Protein AF-0000000076810661 (afdb_homodimer)

Radius of gyration: 22.23 Å; Cα contacts (8 Å, |Δi|>4): 595; chains: 2; bounding box: 55×61×50 Å

Nearest PDB structures (foldseek):
  7dqk-assembly1_A  TM=9.632E-01  e=8.074E-09  Nicotiana tabacum
  5y50-assembly1_A  TM=9.692E-01  e=5.092E-08  Arabidopsis thaliana
  5xjj-assembly1_A  TM=9.354E-01  e=2.638E-08  Camelina sativa
  7php-assembly1_A  TM=9.139E-01  e=2.466E-05  Vibrio cholerae RC385
  3vvr-assembly1_A  TM=8.013E-01  e=8.983E-04  Pyrococcus furiosus

InterPro domains:
  IPR002528 Multi antimicrobial extrusion protein [PF01554] (11-125)

Solvent-accessible surface area (backbone atoms only — not comparable to full-atom values): 20809 Å² total; per-residue (Å²): 133,69,75,61,67,73,50,34,61,57,50,8,44,52,50,24,49,31,22,54,36,1,21,27,48,32,52,64,39,36,56,53,39,34,31,48,47,50,20,48,44,51,49,39,50,53,52,40,51,55,52,42,58,53,40,71,44,35,40,66,52,33,47,72,70,67,43,56,66,68,59,25,49,53,50,28,50,29,47,50,51,26,44,69,17,49,48,22,43,44,46,31,52,49,52,49,38,60,33,39,33,67,72,46,39,65,64,48,34,52,46,38,52,55,31,44,57,50,32,55,52,35,30,46,45,30,27,68,68,71,55,46,31,50,55,16,29,24,42,21,52,18,50,27,28,39,52,28,27,51,50,49,48,48,48,55,73,68,38,73,88,30,58,64,28,45,82,69,91,58,78,67,13,64,72,43,37,58,63,44,46,64,47,12,49,42,42,21,50,30,52,44,44,56,50,47,50,55,49,52,39,46,54,54,31,50,48,35,51,48,47,50,57,53,62,74,94,134,70,74,63,67,73,50,34,60,56,48,7,44,51,50,24,49,30,22,55,35,1,22,27,49,32,52,65,39,34,56,52,38,34,31,50,49,50,21,47,44,51,49,39,50,52,51,39,51,55,50,43,58,54,40,70,46,36,40,65,53,33,47,71,68,68,42,57,67,69,59,25,49,54,50,28,50,30,47,51,50,26,43,70,19,48,48,23,43,45,48,31,53,50,52,50,40,59,33,39,33,67,70,45,41,65,64,49,35,52,46,38,52,56,30,45,56,49,32,55,52,35,29,47,43,30,27,68,68,72,55,46,30,48,55,16,29,24,42,21,51,19,50,26,29,39,51,29,26,51,51,50,48,49,48,55,73,69,38,76,90,28,58,65,30,46,82,69,91,59,76,67,13,65,73,43,37,57,63,43,47,66,47,11,48,41,42,21,49,28,52,44,45,55,50,46,49,54,50,54,39,48,52,53,31,51,48,36,50,49,48,50,55,53,64,74,96

Structure (mmCIF, N/CA/C/O backbone):
data_AF-0000000076810661-model_v1
#
loop_
_entity.id
_entity.type
_entity.pdbx_description
1 polymer 'Protein TRANSPARENT TESTA 12'
#
loop_
_atom_site.group_PDB
_atom_site.id
_atom_site.type_symbol
_atom_site.label_atom_id
_atom_site.label_alt_id
_atom_site.label_comp_id
_atom_site.label_asym_id
_atom_site.label_entity_id
_atom_site.label_seq_id
_atom_site.pdbx_PDB_ins_code
_atom_site.Cartn_x
_atom_site.Cartn_y
_atom_site.Cartn_z
_atom_site.occupancy
_atom_site.B_iso_or_equiv
_atom_site.auth_seq_id
_atom_site.auth_comp_id
_atom_site.auth_asym_id
_atom_site.auth_atom_id
_atom_site.pdbx_PDB_model_num
ATOM 1 N N . MET A 1 1 ? 0.279 19.156 2.652 1 29.28 1 MET A N 1
ATOM 2 C CA . MET A 1 1 ? 0.068 18.75 1.264 1 29.28 1 MET A CA 1
ATOM 3 C C . MET A 1 1 ? 0.573 17.328 1.021 1 29.28 1 MET A C 1
ATOM 5 O O . MET A 1 1 ? 1.732 17.031 1.304 1 29.28 1 MET A O 1
ATOM 9 N N . ASP A 1 2 ? -0.19 16.328 1.056 1 37.5 2 ASP A N 1
ATOM 10 C CA . ASP A 1 2 ? -0.036 14.883 1.257 1 37.5 2 ASP A CA 1
ATOM 11 C C . ASP A 1 2 ? 0.758 14.25 0.116 1 37.5 2 ASP A C 1
ATOM 13 O O . ASP A 1 2 ? 0.306 14.242 -1.031 1 37.5 2 ASP A O 1
ATOM 17 N N . SER A 1 3 ? 2.076 14.43 0.033 1 39.16 3 SER A N 1
ATOM 18 C CA . SER A 1 3 ? 2.996 13.555 -0.692 1 39.16 3 SER A CA 1
ATOM 19 C C . SER A 1 3 ? 2.355 12.203 -0.988 1 39.16 3 SER A C 1
ATOM 21 O O . SER A 1 3 ? 2.91 11.398 -1.743 1 39.16 3 SER A O 1
ATOM 23 N N . GLY A 1 4 ? 1.21 12.031 -0.401 1 42.91 4 GLY A N 1
ATOM 24 C CA . GLY A 1 4 ? 0.49 10.773 -0.48 1 42.91 4 GLY A CA 1
ATOM 25 C C . GLY A 1 4 ? -0.146 10.531 -1.837 1 42.91 4 GLY A C 1
ATOM 26 O O . GLY A 1 4 ? -0.405 9.391 -2.213 1 42.91 4 GLY A O 1
ATOM 27 N N . LYS A 1 5 ? -0.5 11.641 -2.586 1 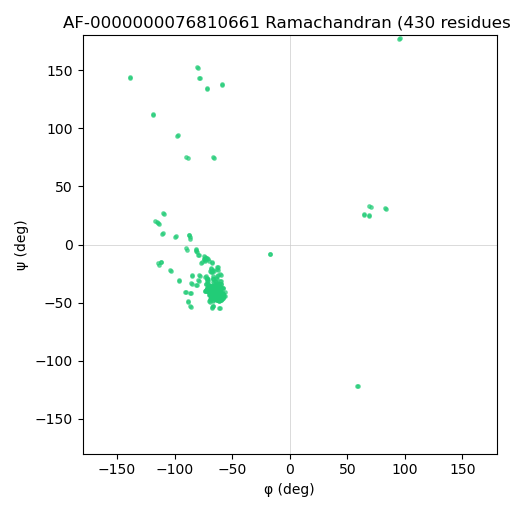47.03 5 LYS A N 1
ATOM 28 C CA . LYS A 1 5 ? -1.146 11.508 -3.889 1 47.03 5 LYS A CA 1
ATOM 29 C C . LYS A 1 5 ? -0.2 10.883 -4.91 1 47.03 5 LYS A C 1
ATOM 31 O O . LYS A 1 5 ? -0.615 10.055 -5.727 1 47.03 5 LYS A O 1
ATOM 36 N N . CYS A 1 6 ? 1.065 11.281 -4.871 1 48.66 6 CYS A N 1
ATOM 37 C CA . CYS A 1 6 ? 2.018 10.844 -5.887 1 48.66 6 CYS A CA 1
ATOM 38 C C . CYS A 1 6 ? 2.354 9.367 -5.723 1 48.66 6 CYS A C 1
ATOM 40 O O . CYS A 1 6 ? 2.711 8.695 -6.691 1 48.66 6 CYS A O 1
ATOM 42 N N . CYS A 1 7 ? 1.94 8.82 -4.555 1 54.38 7 CYS A N 1
ATOM 43 C CA . CYS A 1 7 ? 2.346 7.461 -4.207 1 54.38 7 CYS A CA 1
ATOM 44 C C . CYS A 1 7 ? 1.367 6.438 -4.773 1 54.38 7 CYS A C 1
ATOM 46 O O . CYS A 1 7 ? 1.669 5.242 -4.82 1 54.38 7 CYS A O 1
ATOM 48 N N . ASN A 1 8 ? 0.374 6.965 -5.656 1 60.06 8 ASN A N 1
ATOM 49 C CA . ASN A 1 8 ? -0.696 6.066 -6.07 1 60.06 8 ASN A CA 1
ATOM 50 C C . ASN A 1 8 ? -0.295 5.242 -7.289 1 60.06 8 ASN A C 1
ATOM 52 O O . ASN A 1 8 ? -0.566 4.039 -7.352 1 60.06 8 ASN A O 1
ATOM 56 N N . LEU A 1 9 ? 0.365 5.965 -8.219 1 65.69 9 LEU A N 1
ATOM 57 C CA . LEU A 1 9 ? 0.758 5.262 -9.43 1 65.69 9 LEU A CA 1
ATOM 58 C C . LEU A 1 9 ? 1.765 4.16 -9.125 1 65.69 9 LEU A C 1
ATOM 60 O O . LEU A 1 9 ? 1.697 3.072 -9.703 1 65.69 9 LEU A O 1
ATOM 64 N N . GLN A 1 10 ? 2.477 4.434 -8.195 1 72.5 10 GLN A N 1
ATOM 65 C CA . GLN A 1 10 ? 3.488 3.453 -7.812 1 72.5 10 GLN A CA 1
ATOM 66 C C . GLN A 1 10 ? 2.852 2.229 -7.164 1 72.5 10 GLN A C 1
ATOM 68 O O . GLN A 1 10 ? 3.283 1.098 -7.402 1 72.5 10 GLN A O 1
ATOM 73 N N . THR A 1 11 ? 1.785 2.484 -6.559 1 70.88 11 THR A N 1
ATOM 74 C CA . THR A 1 11 ? 1.112 1.391 -5.867 1 70.88 11 THR A CA 1
ATOM 75 C C . THR A 1 11 ? 0.467 0.435 -6.867 1 70.88 11 THR A C 1
ATOM 77 O O . THR A 1 11 ? 0.486 -0.782 -6.672 1 70.88 11 THR A O 1
ATOM 80 N N . GLY A 1 12 ? -0.098 1.036 -7.918 1 73.38 12 GLY A N 1
ATOM 81 C CA . GLY A 1 12 ? -0.681 0.201 -8.953 1 73.38 12 GLY A CA 1
ATOM 82 C C . GLY A 1 12 ? 0.332 -0.702 -9.633 1 73.38 12 GLY A C 1
ATOM 83 O O . GLY A 1 12 ? 0.045 -1.869 -9.906 1 73.38 12 GLY A O 1
ATOM 84 N N . MET A 1 13 ? 1.447 -0.172 -9.852 1 78.56 13 MET A N 1
ATOM 85 C CA . MET A 1 13 ? 2.512 -0.948 -10.484 1 78.56 13 MET A CA 1
ATOM 86 C C . MET A 1 13 ? 2.965 -2.086 -9.57 1 78.56 13 MET A C 1
ATOM 88 O O . MET A 1 13 ? 3.232 -3.193 -10.047 1 78.56 13 MET A O 1
ATOM 92 N N . ASN A 1 14 ? 3.02 -1.811 -8.352 1 78.88 14 ASN A N 1
ATOM 93 C CA . ASN A 1 14 ? 3.42 -2.82 -7.379 1 78.88 14 ASN A CA 1
ATOM 94 C C . ASN A 1 14 ? 2.461 -4.008 -7.375 1 78.88 14 ASN A C 1
ATOM 96 O O . ASN A 1 14 ? 2.893 -5.16 -7.312 1 78.88 14 ASN A O 1
ATOM 100 N N . GLY A 1 15 ? 1.292 -3.643 -7.582 1 82.44 15 GLY A N 1
ATOM 101 C CA . GLY A 1 15 ? 0.296 -4.703 -7.621 1 82.44 15 GLY A CA 1
ATOM 102 C C . GLY A 1 15 ? 0.435 -5.605 -8.828 1 82.44 15 GLY A C 1
ATOM 103 O O . GLY A 1 15 ? 0.31 -6.828 -8.719 1 82.44 15 GLY A O 1
ATOM 104 N N . ALA A 1 16 ? 0.661 -5.012 -9.977 1 87.81 16 ALA A N 1
ATOM 105 C CA . ALA A 1 16 ? 0.828 -5.781 -11.203 1 87.81 16 ALA A CA 1
ATOM 106 C C . ALA A 1 16 ? 2.047 -6.695 -11.117 1 87.81 16 ALA A C 1
ATOM 108 O O . ALA A 1 16 ? 1.987 -7.863 -11.508 1 87.81 16 ALA A O 1
ATOM 109 N N . MET A 1 17 ? 3.062 -6.164 -10.617 1 89.62 17 MET A N 1
ATOM 110 C CA . MET A 1 17 ? 4.285 -6.949 -10.477 1 89.62 17 MET A CA 1
ATOM 111 C C . MET A 1 17 ? 4.074 -8.117 -9.523 1 89.62 17 MET A C 1
ATOM 113 O O . MET A 1 17 ? 4.488 -9.242 -9.812 1 89.62 17 MET A O 1
ATOM 117 N N . GLU A 1 18 ? 3.469 -7.836 -8.469 1 89.69 18 GLU A N 1
ATOM 118 C CA . GLU A 1 18 ? 3.219 -8.891 -7.484 1 89.69 18 GLU A CA 1
ATOM 119 C C . GLU A 1 18 ? 2.348 -9.992 -8.078 1 89.69 18 GLU A C 1
ATOM 121 O O . GLU A 1 18 ? 2.59 -11.18 -7.832 1 89.69 18 GLU A O 1
ATOM 126 N N . THR A 1 19 ? 1.39 -9.57 -8.828 1 91.06 19 THR A N 1
ATOM 127 C CA . THR A 1 19 ? 0.479 -10.523 -9.445 1 91.06 19 THR A CA 1
ATOM 128 C C . THR A 1 19 ? 1.211 -11.383 -10.477 1 91.06 19 THR A C 1
ATOM 130 O O . THR A 1 19 ? 1.19 -12.609 -10.398 1 91.06 19 THR A O 1
ATOM 133 N N . LEU A 1 20 ? 1.882 -10.758 -11.383 1 93.75 20 LEU A N 1
ATOM 134 C CA . LEU A 1 20 ? 2.527 -11.469 -12.477 1 93.75 20 LEU A CA 1
ATOM 135 C C . LEU A 1 20 ? 3.664 -12.344 -11.969 1 93.75 20 LEU A C 1
ATOM 137 O O . LEU A 1 20 ? 3.797 -13.5 -12.375 1 93.75 20 LEU A O 1
ATOM 141 N N . CYS A 1 21 ? 4.438 -11.805 -11.047 1 95.19 21 CYS A N 1
ATOM 142 C CA . CYS A 1 21 ? 5.535 -12.578 -10.484 1 95.19 21 CYS A CA 1
ATOM 143 C C . CYS A 1 21 ? 5.008 -13.742 -9.641 1 95.19 21 CYS A C 1
ATOM 145 O O . CYS A 1 21 ? 5.566 -14.836 -9.672 1 95.19 21 CYS A O 1
ATOM 147 N N . GLY A 1 22 ? 3.959 -13.5 -8.906 1 94.75 22 GLY A N 1
ATOM 148 C CA . GLY A 1 22 ? 3.357 -14.57 -8.125 1 94.75 22 GLY A CA 1
ATOM 149 C C . GLY A 1 22 ? 2.859 -15.727 -8.977 1 94.75 22 GLY A C 1
ATOM 150 O O . GLY A 1 22 ? 3.107 -16.891 -8.664 1 94.75 22 GLY A O 1
ATOM 151 N N . GLN A 1 23 ? 2.197 -15.367 -9.977 1 94.81 23 GLN A N 1
ATOM 152 C CA . GLN A 1 23 ? 1.687 -16.391 -10.898 1 94.81 23 GLN A CA 1
ATOM 153 C C . GLN A 1 23 ? 2.826 -17.172 -11.539 1 94.81 23 GLN A C 1
ATOM 155 O O . GLN A 1 23 ? 2.771 -18.406 -11.617 1 94.81 23 GLN A O 1
ATOM 160 N N . ALA A 1 24 ? 3.805 -16.422 -12 1 96.31 24 ALA A N 1
ATOM 161 C CA . ALA A 1 24 ? 4.941 -17.062 -12.648 1 96.31 24 ALA A CA 1
ATOM 162 C C . ALA A 1 24 ? 5.672 -18 -11.688 1 96.31 24 ALA A C 1
ATOM 164 O O . ALA A 1 24 ? 6.051 -19.109 -12.062 1 96.31 24 ALA A O 1
ATOM 165 N N . TYR A 1 25 ? 5.895 -17.578 -10.516 1 96.56 25 TYR A N 1
ATOM 166 C CA . TYR A 1 25 ? 6.566 -18.391 -9.508 1 96.56 25 TYR A CA 1
ATOM 167 C C . TYR A 1 25 ? 5.773 -19.656 -9.211 1 96.56 25 TYR A C 1
ATOM 169 O O . TYR A 1 25 ? 6.336 -20.75 -9.141 1 96.56 25 TYR A O 1
ATOM 177 N N . GLY A 1 26 ? 4.484 -19.484 -9.047 1 94.94 26 GLY A N 1
ATOM 178 C CA . GLY A 1 26 ? 3.629 -20.625 -8.82 1 94.94 26 GLY A CA 1
ATOM 179 C C . GLY A 1 26 ? 3.648 -21.625 -9.969 1 94.94 26 GLY A C 1
ATOM 180 O O . GLY A 1 26 ? 3.613 -22.828 -9.75 1 94.94 26 GLY A O 1
ATOM 181 N N . ALA A 1 27 ? 3.734 -21.109 -11.141 1 96.25 27 ALA A N 1
ATOM 182 C CA . ALA A 1 27 ? 3.746 -21.938 -12.336 1 96.25 27 ALA A CA 1
ATOM 183 C C . ALA A 1 27 ? 5.137 -22.516 -12.594 1 96.25 27 ALA A C 1
ATOM 185 O O . ALA A 1 27 ? 5.344 -23.234 -13.57 1 96.25 27 ALA A O 1
ATOM 186 N N . ARG A 1 28 ? 6.074 -22.094 -11.82 1 96.5 28 ARG A N 1
ATOM 187 C CA . ARG A 1 28 ? 7.465 -22.516 -11.906 1 96.5 28 ARG A CA 1
ATOM 188 C C . ARG A 1 28 ? 8.125 -22 -13.18 1 96.5 28 ARG A C 1
ATOM 190 O O . ARG A 1 28 ? 8.969 -22.672 -13.773 1 96.5 28 ARG A O 1
ATOM 197 N N . MET A 1 29 ? 7.57 -20.906 -13.656 1 96.25 29 MET A N 1
ATOM 198 C CA . MET A 1 29 ? 8.227 -20.188 -14.734 1 96.25 29 MET A CA 1
ATOM 199 C C . MET A 1 29 ? 9.195 -19.141 -14.172 1 96.25 29 MET A C 1
ATOM 201 O O . MET A 1 29 ? 9 -17.938 -14.359 1 96.25 29 MET A O 1
ATOM 205 N N . TYR A 1 30 ? 10.289 -19.641 -13.711 1 96.12 30 TYR A N 1
ATOM 206 C CA . TYR A 1 30 ? 11.172 -18.844 -12.867 1 96.12 30 TYR A CA 1
ATOM 207 C C . TYR A 1 30 ? 11.875 -17.766 -13.688 1 96.12 30 TYR A C 1
ATOM 209 O O . TYR A 1 30 ? 12.102 -16.656 -13.195 1 96.12 30 TYR A O 1
ATOM 217 N N . ARG A 1 31 ? 12.117 -17.984 -14.898 1 94.56 31 ARG A N 1
ATOM 218 C CA . ARG A 1 31 ? 12.805 -17.016 -15.75 1 94.56 31 ARG A CA 1
ATOM 219 C C . ARG A 1 31 ? 11.953 -15.773 -15.961 1 94.56 31 ARG A C 1
ATOM 221 O O . ARG A 1 31 ? 12.484 -14.672 -16.094 1 94.56 31 ARG A O 1
ATOM 228 N N . LEU A 1 32 ? 10.68 -15.969 -15.922 1 95.56 32 LEU A N 1
ATOM 229 C CA . LEU A 1 32 ? 9.75 -14.867 -16.141 1 95.56 32 LEU A CA 1
ATOM 230 C C . LEU A 1 32 ? 9.812 -13.852 -15.008 1 95.56 32 LEU A C 1
ATOM 232 O O . LEU A 1 32 ? 9.492 -12.68 -15.195 1 95.56 32 LEU A O 1
ATOM 236 N N . LEU A 1 33 ? 10.266 -14.297 -13.859 1 96 33 LEU A N 1
ATOM 237 C CA . LEU A 1 33 ? 10.367 -13.398 -12.719 1 96 33 LEU A CA 1
ATOM 238 C C . LEU A 1 33 ? 11.391 -12.297 -12.977 1 96 33 LEU A C 1
ATOM 240 O O . LEU A 1 33 ? 11.125 -11.125 -12.711 1 96 33 LEU A O 1
ATOM 244 N N . GLY A 1 34 ? 12.477 -12.727 -13.516 1 95.38 34 GLY A N 1
ATOM 245 C CA . GLY A 1 34 ? 13.492 -11.742 -13.852 1 95.38 34 GLY A CA 1
ATOM 246 C C . GLY A 1 34 ? 13.055 -10.766 -14.93 1 95.38 34 GLY A C 1
ATOM 247 O O . GLY A 1 34 ? 13.391 -9.586 -14.883 1 95.38 34 GLY A O 1
ATOM 248 N N . LEU A 1 35 ? 12.305 -11.266 -15.852 1 96.12 35 LEU A N 1
ATOM 249 C CA . LEU A 1 35 ? 11.82 -10.422 -16.938 1 96.12 35 LEU A CA 1
ATOM 250 C C . LEU A 1 35 ? 10.781 -9.43 -16.438 1 96.12 35 LEU A C 1
ATOM 252 O O . LEU A 1 35 ? 10.805 -8.258 -16.812 1 96.12 35 LEU A O 1
ATOM 256 N N . TYR A 1 36 ? 9.922 -9.914 -15.562 1 95.38 36 TYR A N 1
ATOM 257 C CA . TYR A 1 36 ? 8.938 -9.023 -14.961 1 95.38 36 TYR A CA 1
ATOM 258 C C . TYR A 1 36 ? 9.609 -7.969 -14.094 1 95.38 36 TYR A C 1
ATOM 260 O O . TYR A 1 36 ? 9.172 -6.816 -14.055 1 95.38 36 TYR A O 1
ATOM 268 N N . LEU A 1 37 ? 10.648 -8.406 -13.391 1 95 37 LEU A N 1
ATOM 269 C CA . LEU A 1 37 ? 11.391 -7.441 -12.586 1 95 37 LEU A CA 1
ATOM 270 C C . LEU A 1 37 ? 11.969 -6.332 -13.461 1 95 37 LEU A C 1
ATOM 272 O O . LEU A 1 37 ? 11.797 -5.148 -13.156 1 95 37 LEU A O 1
ATOM 276 N N . GLN A 1 38 ? 12.586 -6.688 -14.523 1 95.31 38 GLN A N 1
ATOM 277 C CA . GLN A 1 38 ? 13.195 -5.715 -15.422 1 95.31 38 GLN A CA 1
ATOM 278 C C . GLN A 1 38 ? 12.148 -4.809 -16.062 1 95.31 38 GLN A C 1
ATOM 280 O O . GLN A 1 38 ? 12.328 -3.594 -16.125 1 95.31 38 GLN A O 1
ATOM 285 N N . SER A 1 39 ? 11.07 -5.398 -16.484 1 95.31 39 SER A N 1
ATOM 286 C CA . SER A 1 39 ? 9.984 -4.613 -17.062 1 95.31 39 SER A CA 1
ATOM 287 C C . SER A 1 39 ? 9.398 -3.643 -16.047 1 95.31 39 SER A C 1
ATOM 289 O O . SER A 1 39 ? 9.078 -2.502 -16.391 1 95.31 39 SER A O 1
ATOM 291 N N . SER A 1 40 ? 9.273 -4.117 -14.859 1 94.44 40 SER A N 1
ATOM 292 C CA . SER A 1 40 ? 8.727 -3.277 -13.797 1 94.44 40 SER A CA 1
ATOM 293 C C . SER A 1 40 ? 9.688 -2.143 -13.445 1 94.44 40 SER A C 1
ATOM 295 O O . SER A 1 40 ? 9.25 -1.038 -13.117 1 94.44 40 SER A O 1
ATOM 297 N N . LEU A 1 41 ? 10.961 -2.453 -13.484 1 94.31 41 LEU A N 1
ATOM 298 C CA . LEU A 1 41 ? 11.953 -1.411 -13.242 1 94.31 41 LEU A CA 1
ATOM 299 C C . LEU A 1 41 ? 11.867 -0.319 -14.305 1 94.31 41 LEU A C 1
ATOM 301 O O . LEU A 1 41 ? 11.945 0.87 -13.984 1 94.31 41 LEU A O 1
ATOM 305 N N . ILE A 1 42 ? 11.68 -0.718 -15.5 1 95.31 42 ILE A N 1
ATOM 306 C CA . ILE A 1 42 ? 11.547 0.23 -16.594 1 95.31 42 ILE A CA 1
ATOM 307 C C . ILE A 1 42 ? 10.273 1.058 -16.406 1 95.31 42 ILE A C 1
ATOM 309 O O . ILE A 1 42 ? 10.305 2.285 -16.516 1 95.31 42 ILE A O 1
ATOM 313 N N . MET A 1 43 ? 9.258 0.408 -16.125 1 93.19 43 MET A N 1
ATOM 314 C CA . MET A 1 43 ? 7.98 1.087 -15.906 1 93.19 43 MET A CA 1
ATOM 315 C C . MET A 1 43 ? 8.062 2.041 -14.719 1 93.19 43 MET A C 1
ATOM 317 O O . MET A 1 43 ? 7.551 3.158 -14.773 1 93.19 43 MET A O 1
ATOM 321 N N . SER A 1 44 ? 8.68 1.521 -13.703 1 92.88 44 SER A N 1
ATOM 322 C CA . SER A 1 44 ? 8.836 2.348 -12.508 1 92.88 44 SER A CA 1
ATOM 323 C C . SER A 1 44 ? 9.664 3.594 -12.805 1 92.88 44 SER A C 1
ATOM 325 O O . SER A 1 44 ? 9.383 4.672 -12.273 1 92.88 44 SER A O 1
ATOM 327 N N . ALA A 1 45 ? 10.672 3.441 -13.586 1 94.44 45 ALA A N 1
ATOM 328 C CA . ALA A 1 45 ? 11.484 4.586 -13.992 1 94.44 45 ALA A CA 1
ATOM 329 C C . ALA A 1 45 ? 10.648 5.594 -14.781 1 94.44 45 ALA A C 1
ATOM 331 O O . ALA A 1 45 ? 10.758 6.801 -14.562 1 94.44 45 ALA A O 1
ATOM 332 N N . MET A 1 46 ? 9.867 5.109 -15.633 1 93.19 46 MET A N 1
ATOM 333 C CA . MET A 1 46 ? 9.016 5.969 -16.453 1 93.19 46 MET A CA 1
ATOM 334 C C . MET A 1 46 ? 8.023 6.738 -15.586 1 93.19 46 MET A C 1
ATOM 336 O O . MET A 1 46 ? 7.848 7.945 -15.766 1 93.19 46 MET A O 1
ATOM 340 N N . VAL A 1 47 ? 7.41 6.035 -14.734 1 90.62 47 VAL A N 1
ATOM 341 C CA . VAL A 1 47 ? 6.434 6.66 -13.844 1 90.62 47 VAL A CA 1
ATOM 342 C C . VAL A 1 47 ? 7.133 7.676 -12.945 1 90.62 47 VAL A C 1
ATOM 344 O O . VAL A 1 47 ? 6.59 8.758 -12.68 1 90.62 47 VAL A O 1
ATOM 347 N N . SER A 1 48 ? 8.312 7.316 -12.438 1 92.31 48 SER A N 1
ATOM 348 C CA . SER A 1 48 ? 9.078 8.234 -11.594 1 92.31 48 SER A CA 1
ATOM 349 C C . SER A 1 48 ? 9.445 9.5 -12.352 1 92.31 48 SER A C 1
ATOM 351 O O . SER A 1 48 ? 9.453 10.594 -11.781 1 92.31 48 SER A O 1
ATOM 353 N N . VAL A 1 49 ? 9.758 9.367 -13.617 1 94.81 49 VAL A N 1
ATOM 354 C CA . VAL A 1 49 ? 10.047 10.539 -14.438 1 94.81 49 VAL A CA 1
ATOM 355 C C . VAL A 1 49 ? 8.812 11.43 -14.523 1 94.81 49 VAL A C 1
ATOM 357 O O . VAL A 1 49 ? 8.914 12.648 -14.375 1 94.81 49 VAL A O 1
ATOM 360 N N . LEU A 1 50 ? 7.703 10.859 -14.742 1 91.62 50 LEU A N 1
ATOM 361 C CA . LEU A 1 50 ? 6.461 11.617 -14.836 1 91.62 50 LEU A CA 1
ATOM 362 C C . LEU A 1 50 ? 6.176 12.352 -13.531 1 91.62 50 LEU A C 1
ATOM 364 O O . LEU A 1 50 ? 5.832 13.531 -13.539 1 91.62 50 LEU A O 1
ATOM 368 N N . ILE A 1 51 ? 6.328 11.648 -12.445 1 89.19 51 ILE A N 1
ATOM 369 C CA . ILE A 1 51 ? 6.074 12.234 -11.141 1 89.19 51 ILE A CA 1
ATOM 370 C C . ILE A 1 51 ? 7.09 13.344 -10.867 1 89.19 51 ILE A C 1
ATOM 372 O O . ILE A 1 51 ? 6.746 14.383 -10.297 1 89.19 51 ILE A O 1
ATOM 376 N N . SER A 1 52 ? 8.328 13.102 -11.281 1 92.75 52 SER A N 1
ATOM 377 C CA . SER A 1 52 ? 9.375 14.102 -11.086 1 92.75 52 SER A CA 1
ATOM 378 C C . SER A 1 52 ? 9.047 15.398 -11.82 1 92.75 52 SER A C 1
ATOM 380 O O . SER A 1 52 ? 9.344 16.484 -11.32 1 92.75 52 SER A O 1
ATOM 382 N N . ILE A 1 53 ? 8.477 15.305 -12.984 1 92.94 53 ILE A N 1
ATOM 383 C CA . ILE A 1 53 ? 8.086 16.484 -13.742 1 92.94 53 ILE A CA 1
ATOM 384 C C . ILE A 1 53 ? 7.047 17.281 -12.961 1 92.94 53 ILE A C 1
ATOM 386 O O . ILE A 1 53 ? 7.125 18.516 -12.891 1 92.94 53 ILE A O 1
ATOM 390 N N . VAL A 1 54 ? 6.137 16.625 -12.359 1 88.19 54 VAL A N 1
ATOM 391 C CA . VAL A 1 54 ? 5.117 17.281 -11.547 1 88.19 54 VAL A CA 1
ATOM 392 C C . VAL A 1 54 ? 5.766 17.938 -10.328 1 88.19 54 VAL A C 1
ATOM 394 O O . VAL A 1 54 ? 5.395 19.047 -9.938 1 88.19 54 VAL A O 1
ATOM 397 N N . TRP A 1 55 ? 6.727 17.25 -9.734 1 87.94 55 TRP A N 1
ATOM 398 C CA . TRP A 1 55 ? 7.398 17.719 -8.531 1 87.94 55 TRP A CA 1
ATOM 399 C C . TRP A 1 55 ? 8.219 18.984 -8.82 1 87.94 55 TRP A C 1
ATOM 401 O O . TRP A 1 55 ? 8.422 19.812 -7.934 1 87.94 55 TRP A O 1
ATOM 411 N N . LEU A 1 56 ? 8.672 19.109 -10.047 1 90.69 56 LEU A N 1
ATOM 412 C CA . LEU A 1 56 ? 9.445 20.281 -10.422 1 90.69 56 LEU A CA 1
ATOM 413 C C . LEU A 1 56 ? 8.578 21.531 -10.422 1 90.69 56 LEU A C 1
ATOM 415 O O . LEU A 1 56 ? 9.078 22.656 -10.266 1 90.69 56 LEU A O 1
ATOM 419 N N . PHE A 1 57 ? 7.254 21.359 -10.523 1 89.94 57 PHE A N 1
ATOM 420 C CA . PHE A 1 57 ? 6.332 22.484 -10.57 1 89.94 57 PHE A CA 1
ATOM 421 C C . PHE A 1 57 ? 5.531 22.594 -9.281 1 89.94 57 PHE A C 1
ATOM 423 O O . PHE A 1 57 ? 4.387 23.047 -9.289 1 89.94 57 PHE A O 1
ATOM 430 N N . THR A 1 58 ? 6.066 22.125 -8.289 1 85.38 58 THR A N 1
ATOM 431 C CA . THR A 1 58 ? 5.375 22.094 -7 1 85.38 58 THR A CA 1
ATOM 432 C C . THR A 1 58 ? 5.059 23.516 -6.535 1 85.38 58 THR A C 1
ATOM 434 O O . THR A 1 58 ? 3.951 23.781 -6.062 1 85.38 58 THR A O 1
ATOM 437 N N . GLU A 1 59 ? 6.047 24.406 -6.672 1 86.94 59 GLU A N 1
ATOM 438 C CA . GLU A 1 59 ? 5.871 25.766 -6.152 1 86.94 59 GLU A CA 1
ATOM 439 C C . GLU A 1 59 ? 4.703 26.469 -6.832 1 86.94 59 GLU A C 1
ATOM 441 O O . GLU A 1 59 ? 3.791 26.953 -6.164 1 86.94 59 GLU A O 1
ATOM 446 N N . PRO A 1 60 ? 4.672 26.547 -8.148 1 89.12 60 PRO A N 1
ATOM 447 C CA . PRO A 1 60 ? 3.518 27.188 -8.797 1 89.12 60 PRO A CA 1
ATOM 448 C C . PRO A 1 60 ? 2.201 26.484 -8.461 1 89.12 60 PRO A C 1
ATOM 450 O O . PRO A 1 60 ? 1.159 27.141 -8.367 1 89.12 60 PRO A O 1
ATOM 453 N N . ILE A 1 61 ? 2.184 25.25 -8.297 1 85 61 ILE A N 1
ATOM 454 C CA . ILE A 1 61 ? 0.981 24.5 -7.977 1 85 61 ILE A CA 1
ATOM 455 C C . ILE A 1 61 ? 0.479 24.891 -6.586 1 85 61 ILE A C 1
ATOM 457 O O . ILE A 1 61 ? -0.712 25.141 -6.402 1 85 61 ILE A O 1
ATOM 461 N N . LEU A 1 62 ? 1.438 24.969 -5.656 1 81.81 62 LEU A N 1
ATOM 462 C CA . LEU A 1 62 ? 1.054 25.297 -4.285 1 81.81 62 LEU A CA 1
ATOM 463 C C . LEU A 1 62 ? 0.614 26.75 -4.176 1 81.81 62 LEU A C 1
ATOM 465 O O . LEU A 1 62 ? -0.308 27.062 -3.42 1 81.81 62 LEU A O 1
ATOM 469 N N . LEU A 1 63 ? 1.276 27.609 -4.91 1 85.62 63 LEU A N 1
ATOM 470 C CA . LEU A 1 63 ? 0.877 29 -4.934 1 85.62 63 LEU A CA 1
ATOM 471 C C . LEU A 1 63 ? -0.512 29.172 -5.539 1 85.62 63 LEU A C 1
ATOM 473 O O . LEU A 1 63 ? -1.307 29.984 -5.074 1 85.62 63 LEU A O 1
ATOM 477 N N . CYS A 1 64 ? -0.797 28.438 -6.531 1 85.94 64 CYS A N 1
ATOM 478 C CA . CYS A 1 64 ? -2.113 28.438 -7.16 1 85.94 64 CYS A CA 1
ATOM 479 C C . CYS A 1 64 ? -3.184 27.953 -6.188 1 85.94 64 CYS A C 1
ATOM 481 O O . CYS A 1 64 ? -4.332 28.391 -6.25 1 85.94 64 CYS A O 1
ATOM 483 N N . LEU A 1 65 ? -2.818 27.109 -5.277 1 79.25 65 LEU A N 1
ATOM 484 C CA . LEU A 1 65 ? -3.74 26.578 -4.273 1 79.25 65 LEU A CA 1
ATOM 485 C C . LEU A 1 65 ? -3.82 27.516 -3.07 1 79.25 65 LEU A C 1
ATOM 487 O O . LEU A 1 65 ? -4.391 27.156 -2.037 1 79.25 65 LEU A O 1
ATOM 491 N N . HIS A 1 66 ? -3.162 28.641 -3.18 1 83.19 66 HIS A N 1
ATOM 492 C CA . HIS A 1 66 ? -3.23 29.734 -2.215 1 83.19 66 HIS A CA 1
ATOM 493 C C . HIS A 1 66 ? -2.533 29.359 -0.91 1 83.19 66 HIS A C 1
ATOM 495 O O . HIS A 1 66 ? -2.998 29.719 0.172 1 83.19 66 HIS A O 1
ATOM 501 N N . GLN A 1 67 ? -1.54 28.578 -1.133 1 75.19 67 GLN A N 1
ATOM 502 C CA . GLN A 1 67 ? -0.707 28.312 0.033 1 75.19 67 GLN A CA 1
ATOM 503 C C . GLN A 1 67 ? 0.261 29.453 0.301 1 75.19 67 GLN A C 1
ATOM 505 O O . GLN A 1 67 ? 0.587 30.234 -0.606 1 75.19 67 GLN A O 1
ATOM 510 N N . GLU A 1 68 ? 0.621 29.594 1.568 1 82.88 68 GLU A N 1
ATOM 511 C CA . GLU A 1 68 ? 1.572 30.656 1.921 1 82.88 68 GLU A CA 1
ATOM 512 C C . GLU A 1 68 ? 2.883 30.484 1.157 1 82.88 68 GLU A C 1
ATOM 514 O O . GLU A 1 68 ? 3.398 29.375 1.028 1 82.88 68 GLU A O 1
ATOM 519 N N . PRO A 1 69 ? 3.398 31.578 0.697 1 85.06 69 PRO A N 1
ATOM 520 C CA . PRO A 1 69 ? 4.613 31.516 -0.117 1 85.06 69 PRO A CA 1
ATOM 521 C C . PRO A 1 69 ? 5.777 30.844 0.607 1 85.06 69 PRO A C 1
ATOM 523 O O . PRO A 1 69 ? 6.535 30.094 -0.005 1 85.06 69 PRO A O 1
ATOM 526 N N . GLU A 1 70 ? 5.957 31.125 1.841 1 82 70 GLU A N 1
ATOM 527 C CA . GLU A 1 70 ? 7.062 30.531 2.592 1 82 70 GLU A CA 1
ATOM 528 C C . GLU A 1 70 ? 6.91 29.016 2.693 1 82 70 GLU A C 1
ATOM 530 O O . GLU A 1 70 ? 7.891 28.281 2.564 1 82 70 GLU A O 1
ATOM 535 N N . VAL A 1 71 ? 5.762 28.578 2.963 1 76.31 71 VAL A N 1
ATOM 536 C CA . VAL A 1 71 ? 5.461 27.156 3.051 1 76.31 71 VAL A CA 1
ATOM 537 C C . VAL A 1 71 ? 5.617 26.516 1.675 1 76.31 71 VAL A C 1
ATOM 539 O O . VAL A 1 71 ? 6.152 25.406 1.559 1 76.31 71 VAL A O 1
ATOM 542 N N . SER A 1 72 ? 5.148 27.188 0.71 1 81.06 72 SER A N 1
ATOM 543 C CA . SER A 1 72 ? 5.254 26.703 -0.659 1 81.06 72 SER A CA 1
ATOM 544 C C . SER A 1 72 ? 6.711 26.531 -1.076 1 81.06 72 SER A C 1
ATOM 546 O O . SER A 1 72 ? 7.074 25.547 -1.704 1 81.06 72 SER A O 1
ATOM 548 N N . HIS A 1 73 ? 7.484 27.469 -0.705 1 84.56 73 HIS A N 1
ATOM 549 C CA . HIS A 1 73 ? 8.898 27.422 -1.057 1 84.56 73 HIS A CA 1
ATOM 550 C C . HIS A 1 73 ? 9.609 26.297 -0.316 1 84.56 73 HIS A C 1
ATOM 552 O O . HIS A 1 73 ? 10.406 25.562 -0.907 1 84.56 73 HIS A O 1
ATOM 558 N N . ALA A 1 74 ? 9.352 26.172 0.934 1 80.25 74 ALA A N 1
ATOM 559 C CA . ALA A 1 74 ? 9.953 25.109 1.737 1 80.25 74 ALA A CA 1
ATOM 560 C C . ALA A 1 74 ? 9.57 23.734 1.2 1 80.25 74 ALA A C 1
ATOM 562 O O . ALA A 1 74 ? 10.422 22.844 1.093 1 80.25 74 ALA A O 1
ATOM 563 N N . ALA A 1 75 ? 8.32 23.594 0.874 1 79.94 75 ALA A N 1
ATOM 564 C CA . ALA A 1 75 ? 7.84 22.328 0.32 1 79.94 75 ALA A CA 1
ATOM 565 C C . ALA A 1 75 ? 8.516 22.016 -1.014 1 79.94 75 ALA A C 1
ATOM 567 O O . ALA A 1 75 ? 8.852 20.859 -1.292 1 79.94 75 ALA A O 1
ATOM 568 N N . THR A 1 76 ? 8.648 23 -1.745 1 85.5 76 THR A N 1
ATOM 569 C CA . THR A 1 76 ? 9.25 22.844 -3.066 1 85.5 76 THR A CA 1
ATOM 570 C C . THR A 1 76 ? 10.703 22.391 -2.951 1 85.5 76 THR A C 1
ATOM 572 O O . THR A 1 76 ? 11.141 21.484 -3.676 1 85.5 76 THR A O 1
ATOM 575 N N . VAL A 1 77 ? 11.414 23 -2.041 1 84.94 77 VAL A N 1
ATOM 576 C CA . VAL A 1 77 ? 12.812 22.641 -1.848 1 84.94 77 VAL A CA 1
ATOM 577 C C . VAL A 1 77 ? 12.914 21.188 -1.387 1 84.94 77 VAL A C 1
ATOM 579 O O . VAL A 1 77 ? 13.734 20.422 -1.898 1 84.94 77 VAL A O 1
ATOM 582 N N . PHE A 1 78 ? 12.102 20.844 -0.474 1 85.19 78 PHE A N 1
ATOM 583 C CA . PHE A 1 78 ? 12.102 19.484 0.042 1 85.19 78 PHE A CA 1
ATOM 584 C C . PHE A 1 78 ? 11.781 18.484 -1.062 1 85.19 78 PHE A C 1
ATOM 586 O O . PHE A 1 78 ? 12.461 17.469 -1.212 1 85.19 78 PHE A O 1
ATOM 593 N N . ILE A 1 79 ? 10.789 18.781 -1.829 1 85.19 79 ILE A N 1
ATOM 594 C CA . ILE A 1 79 ? 10.273 17.859 -2.83 1 85.19 79 ILE A CA 1
ATOM 595 C C . ILE A 1 79 ? 11.273 17.734 -3.977 1 85.19 79 ILE A C 1
ATOM 597 O O . ILE A 1 79 ? 11.492 16.625 -4.488 1 85.19 79 ILE A O 1
ATOM 601 N N . ARG A 1 80 ? 11.852 18.812 -4.348 1 88.19 80 ARG A N 1
ATOM 602 C CA . ARG A 1 80 ? 12.789 18.781 -5.465 1 88.19 80 ARG A CA 1
ATOM 603 C C . ARG A 1 80 ? 14.031 17.953 -5.113 1 88.19 80 ARG A C 1
ATOM 605 O O . ARG A 1 80 ? 14.531 17.203 -5.945 1 88.19 80 ARG A O 1
ATOM 612 N N . TYR A 1 81 ? 14.453 18.062 -3.867 1 89.56 81 TYR A N 1
ATOM 613 C CA . TYR A 1 81 ? 15.633 17.312 -3.447 1 89.56 81 TYR A CA 1
ATOM 614 C C . TYR A 1 81 ? 15.281 15.852 -3.166 1 89.56 81 TYR A C 1
ATOM 616 O O . TYR A 1 81 ? 16.172 15.016 -3.002 1 89.56 81 TYR A O 1
ATOM 624 N N . GLN A 1 82 ? 14.016 15.555 -3.156 1 90.31 82 GLN A N 1
ATOM 625 C CA . GLN A 1 82 ? 13.57 14.188 -2.932 1 90.31 82 GLN A CA 1
ATOM 626 C C . GLN A 1 82 ? 13.469 13.422 -4.246 1 90.31 82 GLN A C 1
ATOM 628 O O . GLN A 1 82 ? 13.242 12.203 -4.25 1 90.31 82 GLN A O 1
ATOM 633 N N . ILE A 1 83 ? 13.688 14.047 -5.371 1 92.31 83 ILE A N 1
ATOM 634 C CA . ILE A 1 83 ? 13.492 13.445 -6.688 1 92.31 83 ILE A CA 1
ATOM 635 C C . ILE A 1 83 ? 14.406 12.234 -6.844 1 92.31 83 ILE A C 1
ATOM 637 O O . ILE A 1 83 ? 13.953 11.156 -7.238 1 92.31 83 ILE A O 1
ATOM 641 N N . PRO A 1 84 ? 15.688 12.336 -6.445 1 94.44 84 PRO A N 1
ATOM 642 C CA . PRO A 1 84 ? 16.5 11.125 -6.531 1 94.44 84 PRO A CA 1
ATOM 643 C C . PRO A 1 84 ? 15.961 9.992 -5.66 1 94.44 84 PRO A C 1
ATOM 645 O O . PRO A 1 84 ? 16.062 8.82 -6.035 1 94.44 84 PRO A O 1
ATOM 648 N N . GLY A 1 85 ? 15.414 10.297 -4.551 1 92.94 85 GLY A N 1
ATOM 649 C CA . GLY A 1 85 ? 14.828 9.312 -3.658 1 92.94 85 GLY A CA 1
ATOM 650 C C . GLY A 1 85 ? 13.609 8.625 -4.242 1 92.94 85 GLY A C 1
ATOM 651 O O . GLY A 1 85 ? 13.359 7.449 -3.975 1 92.94 85 GLY A O 1
ATOM 652 N N . LEU A 1 86 ? 12.93 9.398 -5.008 1 91.12 86 LEU A N 1
ATOM 653 C CA . LEU A 1 86 ? 11.75 8.859 -5.68 1 91.12 86 LEU A CA 1
ATOM 654 C C . LEU A 1 86 ? 12.125 7.688 -6.578 1 91.12 86 LEU A C 1
ATOM 656 O O . LEU A 1 86 ? 11.461 6.648 -6.562 1 91.12 86 LEU A O 1
ATOM 660 N N . PHE A 1 87 ? 13.141 7.848 -7.297 1 94.62 87 PHE A N 1
ATOM 661 C CA . PHE A 1 87 ? 13.609 6.777 -8.172 1 94.62 87 PHE A CA 1
ATOM 662 C C . PHE A 1 87 ? 14.062 5.574 -7.355 1 94.62 87 PHE A C 1
ATOM 664 O O . PHE A 1 87 ? 13.664 4.441 -7.637 1 94.62 87 PHE A O 1
ATOM 671 N N . ALA A 1 88 ? 14.805 5.867 -6.336 1 93.94 88 ALA A N 1
ATOM 672 C CA . ALA A 1 88 ? 15.328 4.789 -5.5 1 93.94 88 ALA A CA 1
ATOM 673 C C . ALA A 1 88 ? 14.203 4.023 -4.816 1 93.94 88 ALA A C 1
ATOM 675 O O . ALA A 1 88 ? 14.234 2.793 -4.742 1 93.94 88 ALA A O 1
ATOM 676 N N . TYR A 1 89 ? 13.266 4.734 -4.41 1 90.38 89 TYR A N 1
ATOM 677 C CA . TYR A 1 89 ? 12.125 4.117 -3.738 1 90.38 89 TYR A CA 1
ATOM 678 C C . TYR A 1 89 ? 11.336 3.236 -4.699 1 90.38 89 TYR A C 1
ATOM 680 O O . TYR A 1 89 ? 10.914 2.139 -4.332 1 90.38 89 TYR A O 1
ATOM 688 N N . SER A 1 90 ? 11.148 3.715 -5.859 1 91.88 90 SER A N 1
ATOM 689 C CA . SER A 1 90 ? 10.406 2.945 -6.852 1 91.88 90 SER A CA 1
ATOM 690 C C . SER A 1 90 ? 11.125 1.649 -7.203 1 91.88 90 SER A C 1
ATOM 692 O O . SER A 1 90 ? 10.5 0.598 -7.336 1 91.88 90 SER A O 1
ATOM 694 N N . PHE A 1 91 ? 12.375 1.753 -7.375 1 94.12 91 PHE A N 1
ATOM 695 C CA . PHE A 1 91 ? 13.172 0.562 -7.66 1 94.12 91 PHE A CA 1
ATOM 696 C C . PHE A 1 91 ? 13.141 -0.404 -6.484 1 94.12 91 PHE A C 1
ATOM 698 O O . PHE A 1 91 ? 13.047 -1.618 -6.672 1 94.12 91 PHE A O 1
ATOM 705 N N . LEU A 1 92 ? 13.234 0.18 -5.359 1 91.25 92 LEU A N 1
ATOM 706 C CA . LEU A 1 92 ? 13.211 -0.625 -4.141 1 91.25 92 LEU A CA 1
ATOM 707 C C . LEU A 1 92 ? 11.914 -1.414 -4.039 1 91.25 92 LEU A C 1
ATOM 709 O O . LEU A 1 92 ? 11.922 -2.594 -3.678 1 91.25 92 LEU A O 1
ATOM 713 N N . GLN A 1 93 ? 10.867 -0.766 -4.371 1 89.62 93 GLN A N 1
ATOM 714 C CA . GLN A 1 93 ? 9.57 -1.427 -4.316 1 89.62 93 GLN A CA 1
ATOM 715 C C . GLN A 1 93 ? 9.516 -2.619 -5.27 1 89.62 93 GLN A C 1
ATOM 717 O O . GLN A 1 93 ? 8.93 -3.652 -4.945 1 89.62 93 GLN A O 1
ATOM 722 N N . CYS A 1 94 ? 10.094 -2.514 -6.406 1 93.06 94 CYS A N 1
ATOM 723 C CA . CYS A 1 94 ? 10.141 -3.615 -7.363 1 93.06 94 CYS A CA 1
ATOM 724 C C . CYS A 1 94 ? 10.945 -4.785 -6.809 1 93.06 94 CYS A C 1
ATOM 726 O O . CYS A 1 94 ? 10.523 -5.938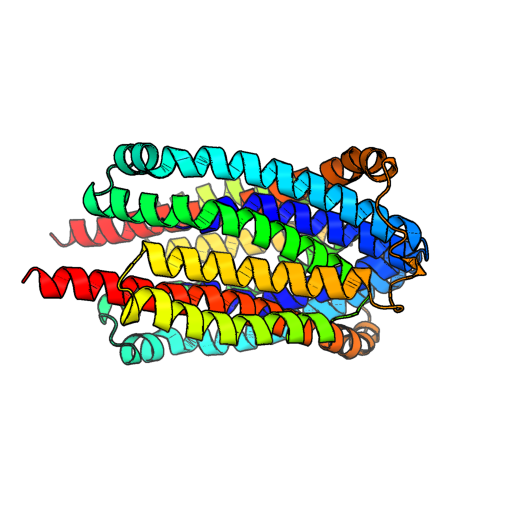 -6.91 1 93.06 94 CYS A O 1
ATOM 728 N N . LEU A 1 95 ? 12.016 -4.43 -6.234 1 92.69 95 LEU A N 1
ATOM 729 C CA . LEU A 1 95 ? 12.898 -5.465 -5.711 1 92.69 95 LEU A CA 1
ATOM 730 C C . LEU A 1 95 ? 12.258 -6.176 -4.523 1 92.69 95 LEU A C 1
ATOM 732 O O . LEU A 1 95 ? 12.391 -7.391 -4.375 1 92.69 95 LEU A O 1
ATOM 736 N N . LEU A 1 96 ? 11.578 -5.438 -3.736 1 89.69 96 LEU A N 1
ATOM 737 C CA . LEU A 1 96 ? 10.891 -6.02 -2.59 1 89.69 96 LEU A CA 1
ATOM 738 C C . LEU A 1 96 ? 9.828 -7.016 -3.041 1 89.69 96 LEU A C 1
ATOM 740 O O . LEU A 1 96 ? 9.719 -8.109 -2.486 1 89.69 96 LEU A O 1
ATOM 744 N N . ARG A 1 97 ? 9.125 -6.641 -4.012 1 90.62 97 ARG A N 1
ATOM 745 C CA . ARG A 1 97 ? 8.07 -7.523 -4.508 1 90.62 97 ARG A CA 1
ATOM 746 C C . ARG A 1 97 ? 8.664 -8.758 -5.176 1 90.62 97 ARG A C 1
ATOM 748 O O . ARG A 1 97 ? 8.086 -9.844 -5.102 1 90.62 97 ARG A O 1
ATOM 755 N N . TYR A 1 98 ? 9.781 -8.586 -5.848 1 93.94 98 TYR A N 1
ATOM 756 C CA . TYR A 1 98 ? 10.484 -9.703 -6.453 1 93.94 98 TYR A CA 1
ATOM 757 C C . TYR A 1 98 ? 10.828 -10.758 -5.406 1 93.94 98 TYR A C 1
ATOM 759 O O . TYR A 1 98 ? 10.633 -11.961 -5.637 1 93.94 98 TYR A O 1
ATOM 767 N N . LEU A 1 99 ? 11.312 -10.297 -4.277 1 92.31 99 LEU A N 1
ATOM 768 C CA . LEU A 1 99 ? 11.656 -11.211 -3.199 1 92.31 99 LEU A CA 1
ATOM 769 C C . LEU A 1 99 ? 10.406 -11.758 -2.523 1 92.31 99 LEU A C 1
ATOM 771 O O . LEU A 1 99 ? 10.312 -12.953 -2.246 1 92.31 99 LEU A O 1
ATOM 775 N N . GLN A 1 100 ? 9.438 -10.922 -2.346 1 89.81 100 GLN A N 1
ATOM 776 C CA . GLN A 1 100 ? 8.219 -11.273 -1.627 1 89.81 100 GLN A CA 1
ATOM 777 C C . GLN A 1 100 ? 7.449 -12.367 -2.363 1 89.81 100 GLN A C 1
ATOM 779 O O . GLN A 1 100 ? 6.941 -13.305 -1.741 1 89.81 100 GLN A O 1
ATOM 784 N N . THR A 1 101 ? 7.352 -12.266 -3.652 1 92.56 101 THR A N 1
ATOM 785 C CA . THR A 1 101 ? 6.578 -13.219 -4.43 1 92.56 101 THR A CA 1
ATOM 786 C C . THR A 1 101 ? 7.234 -14.602 -4.395 1 92.56 101 THR A C 1
ATOM 788 O O . THR A 1 101 ? 6.605 -15.602 -4.746 1 92.56 101 THR A O 1
ATOM 791 N N . GLN A 1 102 ? 8.508 -14.578 -3.973 1 92.38 102 GLN A N 1
ATOM 792 C CA . GLN A 1 102 ? 9.211 -15.844 -3.83 1 92.38 102 GLN A CA 1
ATOM 793 C C . GLN A 1 102 ? 9.227 -16.312 -2.375 1 92.38 102 GLN A C 1
ATOM 795 O O . GLN A 1 102 ? 9.906 -17.281 -2.031 1 92.38 102 GLN A O 1
ATOM 800 N N . SER A 1 103 ? 8.516 -15.625 -1.531 1 89.31 103 SER A N 1
ATOM 801 C CA . SER A 1 103 ? 8.398 -15.914 -0.105 1 89.31 103 SER A CA 1
ATOM 802 C C . SER A 1 103 ? 9.734 -15.758 0.606 1 89.31 103 SER A C 1
ATOM 804 O O . SER A 1 103 ? 10.023 -16.484 1.561 1 89.31 103 SER A O 1
ATOM 806 N N . ILE A 1 104 ? 10.586 -14.938 0.033 1 90.62 104 ILE A N 1
ATOM 807 C CA . ILE A 1 104 ? 11.852 -14.57 0.664 1 90.62 104 ILE A CA 1
ATOM 808 C C . ILE A 1 104 ? 11.703 -13.234 1.385 1 90.62 104 ILE A C 1
ATOM 810 O O . ILE A 1 104 ? 11.914 -12.18 0.79 1 90.62 104 ILE A O 1
ATOM 814 N N . VAL A 1 105 ? 11.398 -13.289 2.686 1 86.25 105 VAL A N 1
ATOM 815 C CA . VAL A 1 105 ? 10.953 -12.062 3.34 1 86.25 105 VAL A CA 1
ATOM 816 C C . VAL A 1 105 ? 11.977 -11.641 4.391 1 86.25 105 VAL A C 1
ATOM 818 O O . VAL A 1 105 ? 11.992 -10.484 4.812 1 86.25 105 VAL A O 1
ATOM 821 N N . ILE A 1 106 ? 12.867 -12.508 4.789 1 85.19 106 ILE A N 1
ATOM 822 C CA . ILE A 1 106 ? 13.836 -12.172 5.828 1 85.19 106 ILE A CA 1
ATOM 823 C C . ILE A 1 106 ? 14.812 -11.125 5.297 1 85.19 106 ILE A C 1
ATOM 825 O O . ILE A 1 106 ? 15.078 -10.117 5.965 1 85.19 106 ILE A O 1
ATOM 829 N N . PRO A 1 107 ? 15.289 -11.266 4.117 1 85.31 107 PRO A N 1
ATOM 830 C CA . PRO A 1 107 ? 16.172 -10.234 3.578 1 85.31 107 PRO A CA 1
ATOM 831 C C . PRO A 1 107 ? 15.492 -8.883 3.434 1 85.31 107 PRO A C 1
ATOM 833 O O . PRO A 1 107 ? 16.156 -7.84 3.498 1 85.31 107 PRO A O 1
ATOM 836 N N . LEU A 1 108 ? 14.211 -8.883 3.279 1 82.5 108 LEU A N 1
ATOM 837 C CA . LEU A 1 108 ? 13.453 -7.645 3.186 1 82.5 108 LEU A CA 1
ATOM 838 C C . LEU A 1 108 ? 13.57 -6.836 4.473 1 82.5 108 LEU A C 1
ATOM 840 O O . LEU A 1 108 ? 13.781 -5.621 4.434 1 82.5 108 LEU A O 1
ATOM 844 N N . VAL A 1 109 ? 13.453 -7.586 5.512 1 81.94 109 VAL A N 1
ATOM 845 C CA . VAL A 1 109 ? 13.484 -6.949 6.824 1 81.94 109 VAL A CA 1
ATOM 846 C C . VAL A 1 109 ? 14.891 -6.438 7.121 1 81.94 109 VAL A C 1
ATOM 848 O O . VAL A 1 109 ? 15.055 -5.309 7.59 1 81.94 109 VAL A O 1
ATOM 851 N N . VAL A 1 110 ? 15.82 -7.203 6.766 1 84.12 110 VAL A N 1
ATOM 852 C CA . VAL A 1 110 ? 17.203 -6.848 7.039 1 84.12 110 VAL A CA 1
ATOM 853 C C . VAL A 1 110 ? 17.609 -5.629 6.207 1 84.12 110 VAL A C 1
ATOM 855 O O . VAL A 1 110 ? 18.25 -4.707 6.711 1 84.12 110 VAL A O 1
ATOM 858 N N . CYS A 1 111 ? 17.203 -5.625 4.988 1 82.25 111 CYS A N 1
ATOM 859 C CA . CYS A 1 111 ? 17.562 -4.551 4.07 1 82.25 111 CYS A CA 1
ATOM 860 C C . CYS A 1 111 ? 16.797 -3.275 4.383 1 82.25 111 CYS A C 1
ATOM 862 O O . CYS A 1 111 ? 17.094 -2.213 3.838 1 82.25 111 CYS A O 1
ATOM 864 N N . SER A 1 112 ? 15.82 -3.391 5.246 1 80.44 112 SER A N 1
ATOM 865 C CA . SER A 1 112 ? 15.125 -2.189 5.703 1 80.44 112 SER A CA 1
ATOM 866 C C . SER A 1 112 ? 15.695 -1.697 7.031 1 80.44 112 SER A C 1
ATOM 868 O O . SER A 1 112 ? 15.719 -0.493 7.293 1 80.44 112 SER A O 1
ATOM 870 N N . MET A 1 113 ? 16.172 -2.59 7.828 1 86.5 113 MET A N 1
ATOM 871 C CA . MET A 1 113 ? 16.703 -2.252 9.148 1 86.5 113 MET A CA 1
ATOM 872 C C . MET A 1 113 ? 18.047 -1.536 9.031 1 86.5 113 MET A C 1
ATOM 874 O O . MET A 1 113 ? 18.281 -0.557 9.734 1 86.5 113 MET A O 1
ATOM 878 N N . VAL A 1 114 ? 18.859 -1.952 8.164 1 87.06 114 VAL A N 1
ATOM 879 C CA . VAL A 1 114 ? 20.203 -1.397 8.016 1 87.06 114 VAL A CA 1
ATOM 880 C C . VAL A 1 114 ? 20.109 0.047 7.527 1 87.06 114 VAL A C 1
ATOM 882 O O . VAL A 1 114 ? 20.688 0.951 8.141 1 87.06 114 VAL A O 1
ATOM 885 N N . PRO A 1 115 ? 19.312 0.29 6.496 1 86.69 115 PRO A N 1
ATOM 886 C CA . PRO A 1 115 ? 19.188 1.675 6.035 1 86.69 115 PRO A CA 1
ATOM 887 C C . PRO A 1 115 ? 18.5 2.576 7.066 1 86.69 115 PRO A C 1
ATOM 889 O O . PRO A 1 115 ? 18.734 3.789 7.078 1 86.69 115 PRO A O 1
ATOM 892 N N . PHE A 1 116 ? 17.766 1.944 7.934 1 86.56 116 PHE A N 1
ATOM 893 C CA . PHE A 1 116 ? 17.125 2.742 8.969 1 86.56 116 PHE A CA 1
ATOM 894 C C . PHE A 1 116 ? 18.156 3.369 9.891 1 86.56 116 PHE A C 1
ATOM 896 O O . PHE A 1 116 ? 18.047 4.547 10.242 1 86.56 116 PHE A O 1
ATOM 903 N N . ALA A 1 117 ? 19.062 2.588 10.281 1 87.75 117 ALA A N 1
ATOM 904 C CA . ALA A 1 117 ? 20.141 3.113 11.117 1 87.75 117 ALA A CA 1
ATOM 905 C C . ALA A 1 117 ? 20.922 4.199 10.383 1 87.75 117 ALA A C 1
ATOM 907 O O . ALA A 1 117 ? 21.281 5.227 10.969 1 87.75 117 ALA A O 1
ATOM 908 N N . LEU A 1 118 ? 21.172 3.994 9.133 1 89.75 118 LEU A N 1
ATOM 909 C CA . LEU A 1 118 ? 21.859 4.973 8.297 1 89.75 118 LEU A CA 1
ATOM 910 C C . LEU A 1 118 ? 21.047 6.258 8.18 1 89.75 118 LEU A C 1
ATOM 912 O O . LEU A 1 118 ? 21.609 7.352 8.148 1 89.75 118 LEU A O 1
ATOM 916 N N . HIS A 1 119 ? 19.781 6.039 8.125 1 90.56 119 HIS A N 1
ATOM 917 C CA . HIS A 1 119 ? 18.891 7.184 8 1 90.56 119 HIS A CA 1
ATOM 918 C C . HIS A 1 119 ? 19.016 8.109 9.203 1 90.56 119 HIS A C 1
ATOM 920 O O . HIS A 1 119 ? 19.094 9.328 9.047 1 90.56 119 HIS A O 1
ATOM 926 N N . ILE A 1 120 ? 19.016 7.527 10.344 1 88.38 120 ILE A N 1
ATOM 927 C CA . ILE A 1 120 ? 19.141 8.297 11.578 1 88.38 120 ILE A CA 1
ATOM 928 C C . ILE A 1 120 ? 20.469 9.031 11.602 1 88.38 120 ILE A C 1
ATOM 930 O O . ILE A 1 120 ? 20.531 10.227 11.922 1 88.38 120 ILE A O 1
ATOM 934 N N . ALA A 1 121 ? 21.484 8.359 11.258 1 91.75 121 ALA A N 1
ATOM 935 C CA . ALA A 1 121 ? 22.828 8.93 11.234 1 91.75 121 ALA A CA 1
ATOM 936 C C . ALA A 1 121 ? 22.938 10.055 10.211 1 91.75 121 ALA A C 1
ATOM 938 O O . ALA A 1 121 ? 23.531 11.102 10.484 1 91.75 121 ALA A O 1
ATOM 939 N N . LEU A 1 122 ? 22.375 9.852 9.031 1 92.5 122 LEU A N 1
ATOM 940 C CA . LEU A 1 122 ? 22.438 10.844 7.961 1 92.5 122 LEU A CA 1
ATOM 941 C C . LEU A 1 122 ? 21.641 12.094 8.32 1 92.5 122 LEU A C 1
ATOM 943 O O . LEU A 1 122 ? 22.062 13.211 8.008 1 92.5 122 LEU A O 1
ATOM 947 N N . ASN A 1 123 ? 20.5 11.828 8.945 1 89.81 123 ASN A N 1
ATOM 948 C CA . ASN A 1 123 ? 19.734 12.984 9.391 1 89.81 123 ASN A CA 1
ATOM 949 C C . ASN A 1 123 ? 20.5 13.812 10.414 1 89.81 123 ASN A C 1
ATOM 951 O O . ASN A 1 123 ? 20.531 15.039 10.328 1 89.81 123 ASN A O 1
ATOM 955 N N . TYR A 1 124 ? 21.047 13.117 11.383 1 89.12 124 TYR A N 1
ATOM 956 C CA . TYR A 1 124 ? 21.828 13.82 12.398 1 89.12 124 TYR A CA 1
ATOM 957 C C . TYR A 1 124 ? 22.969 14.594 11.758 1 89.12 124 TYR A C 1
ATOM 959 O O . TYR A 1 124 ? 23.203 15.766 12.094 1 89.12 124 TYR A O 1
ATOM 967 N N . LEU A 1 125 ? 23.641 13.984 10.859 1 91.44 125 LEU A N 1
ATOM 968 C CA . LEU A 1 125 ? 24.812 14.586 10.219 1 91.44 125 LEU A CA 1
ATOM 969 C C . LEU A 1 125 ? 24.406 15.75 9.328 1 91.44 125 LEU A C 1
ATOM 971 O O . LEU A 1 125 ? 24.953 16.844 9.445 1 91.44 125 LEU A O 1
ATOM 975 N N . LEU A 1 126 ? 23.422 15.602 8.445 1 91.31 126 LEU A N 1
ATOM 976 C CA . LEU A 1 126 ? 23.094 16.594 7.422 1 91.31 126 LEU A CA 1
ATOM 977 C C . LEU A 1 126 ? 22.25 17.719 7.996 1 91.31 126 LEU A C 1
ATOM 979 O O . LEU A 1 126 ? 22.375 18.875 7.586 1 91.31 126 LEU A O 1
ATOM 983 N N . VAL A 1 127 ? 21.406 17.328 8.93 1 86.38 127 VAL A N 1
ATOM 984 C CA . VAL A 1 127 ? 20.484 18.328 9.453 1 86.38 127 VAL A CA 1
ATOM 985 C C . VAL A 1 127 ? 21.141 19.062 10.625 1 86.38 127 VAL A C 1
ATOM 987 O O . VAL A 1 127 ? 21.172 20.297 10.656 1 86.38 127 VAL A O 1
ATOM 990 N N . ASN A 1 128 ? 21.719 18.344 11.578 1 85.12 128 ASN A N 1
ATOM 991 C CA . ASN A 1 128 ? 22.172 18.938 12.828 1 85.12 128 ASN A CA 1
ATOM 992 C C . ASN A 1 128 ? 23.625 19.391 12.734 1 85.12 128 ASN A C 1
ATOM 994 O O . ASN A 1 128 ? 23.984 20.453 13.266 1 85.12 128 ASN A O 1
ATOM 998 N N . VAL A 1 129 ? 24.422 18.656 12.148 1 89.62 129 VAL A N 1
ATOM 999 C CA . VAL A 1 129 ? 25.844 18.969 12.141 1 89.62 129 VAL A CA 1
ATOM 1000 C C . VAL A 1 129 ? 26.156 19.938 11 1 89.62 129 VAL A C 1
ATOM 1002 O O . VAL A 1 129 ? 26.719 21.016 11.219 1 89.62 129 VAL A O 1
ATOM 1005 N N . VAL A 1 130 ? 25.781 19.641 9.75 1 91.12 130 VAL A N 1
ATOM 1006 C CA . VAL A 1 130 ? 26.078 20.469 8.578 1 91.12 130 VAL A CA 1
ATOM 1007 C C . VAL A 1 130 ? 25.109 21.641 8.516 1 91.12 130 VAL A C 1
ATOM 1009 O O . VAL A 1 130 ? 25.422 22.672 7.938 1 91.12 130 VAL A O 1
ATOM 1012 N N . GLY A 1 131 ? 23.844 21.391 9.039 1 86.31 131 GLY A N 1
ATOM 1013 C CA . GLY A 1 131 ? 22.875 22.469 9.133 1 86.31 131 GLY A CA 1
ATOM 1014 C C . GLY A 1 131 ? 22.125 22.703 7.836 1 86.31 131 GLY A C 1
ATOM 1015 O O . GLY A 1 131 ? 21.812 23.859 7.496 1 86.31 131 GLY A O 1
ATOM 1016 N N . LEU A 1 132 ? 21.891 21.719 7.012 1 87.56 132 LEU A N 1
ATOM 1017 C CA . LEU A 1 132 ? 21.234 21.859 5.719 1 87.56 132 LEU A CA 1
ATOM 1018 C C . LEU A 1 132 ? 19.719 21.906 5.887 1 87.56 132 LEU A C 1
ATOM 1020 O O . LEU A 1 132 ? 19 22.125 4.914 1 87.56 132 LEU A O 1
ATOM 1024 N N . GLY A 1 133 ? 19.25 21.703 7.16 1 82.12 133 GLY A N 1
ATOM 1025 C CA . GLY A 1 133 ? 17.844 21.844 7.449 1 82.12 133 GLY A CA 1
ATOM 1026 C C . GLY A 1 133 ? 16.969 20.891 6.637 1 82.12 133 GLY A C 1
ATOM 1027 O O . GLY A 1 133 ? 17.203 19.688 6.621 1 82.12 133 GLY A O 1
ATOM 1028 N N . LEU A 1 134 ? 16 21.469 5.844 1 82.31 134 LEU A N 1
ATOM 1029 C CA . LEU A 1 134 ? 15.055 20.703 5.047 1 82.31 134 LEU A CA 1
ATOM 1030 C C . LEU A 1 134 ? 15.766 19.984 3.902 1 82.31 134 LEU A C 1
ATOM 1032 O O . LEU A 1 134 ? 15.43 18.844 3.578 1 82.31 134 LEU A O 1
ATOM 1036 N N . THR A 1 135 ? 16.672 20.734 3.348 1 88.06 135 THR A N 1
ATOM 1037 C CA . THR A 1 135 ? 17.438 20.125 2.26 1 88.06 135 THR A CA 1
ATOM 1038 C C . THR A 1 135 ? 18.219 18.922 2.756 1 88.06 135 THR A C 1
ATOM 1040 O O . THR A 1 135 ? 18.297 17.891 2.074 1 88.06 135 THR A O 1
ATOM 1043 N N . GLY A 1 136 ? 18.719 18.984 3.938 1 87.75 136 GLY A N 1
ATOM 1044 C CA . GLY A 1 136 ? 19.453 17.875 4.523 1 87.75 136 GLY A CA 1
ATOM 1045 C C . GLY A 1 136 ? 18.578 16.656 4.805 1 87.75 136 GLY A C 1
ATOM 1046 O O . GLY A 1 136 ? 19 15.523 4.562 1 87.75 136 GLY A O 1
ATOM 1047 N N . ALA A 1 137 ? 17.438 16.922 5.301 1 86.62 137 ALA A N 1
ATOM 1048 C CA . ALA A 1 137 ? 16.5 15.844 5.598 1 86.62 137 ALA A CA 1
ATOM 1049 C C . ALA A 1 137 ? 16.078 15.109 4.324 1 86.62 137 ALA A C 1
ATOM 1051 O O . ALA A 1 137 ? 15.992 13.883 4.309 1 86.62 137 ALA A O 1
ATOM 1052 N N . SER A 1 138 ? 15.781 15.867 3.289 1 87.56 138 SER A N 1
ATOM 1053 C CA . SER A 1 138 ? 15.383 15.273 2.016 1 87.56 138 SER A CA 1
ATOM 1054 C C . SER A 1 138 ? 16.516 14.461 1.407 1 87.56 138 SER A C 1
ATOM 1056 O O . SER A 1 138 ? 16.297 13.375 0.86 1 87.56 138 SER A O 1
ATOM 1058 N N . LEU A 1 139 ? 17.672 14.992 1.541 1 91.5 139 LEU A N 1
ATOM 1059 C CA . LEU A 1 139 ? 18.828 14.281 1.011 1 91.5 139 LEU A CA 1
ATOM 1060 C C . LEU A 1 139 ? 19.109 13.016 1.815 1 91.5 139 LEU A C 1
ATOM 1062 O O . LEU A 1 139 ? 19.547 12 1.261 1 91.5 139 LEU A O 1
ATOM 1066 N N . ALA A 1 140 ? 18.891 13.07 3.047 1 91.88 140 ALA A N 1
ATOM 1067 C CA . ALA A 1 140 ? 19.094 11.906 3.904 1 91.88 140 ALA A CA 1
ATOM 1068 C C . ALA A 1 140 ? 18.141 10.766 3.512 1 91.88 140 ALA A C 1
ATOM 1070 O O . ALA A 1 140 ? 18.562 9.617 3.41 1 91.88 140 ALA A O 1
ATOM 1071 N N . ILE A 1 141 ? 16.969 11.062 3.281 1 89.56 141 ILE A N 1
ATOM 1072 C CA . ILE A 1 141 ? 15.992 10.047 2.9 1 89.56 141 ILE A CA 1
ATOM 1073 C C . ILE A 1 141 ? 16.344 9.477 1.528 1 89.56 141 ILE A C 1
ATOM 1075 O O . ILE A 1 141 ? 16.25 8.266 1.307 1 89.56 141 ILE A O 1
ATOM 1079 N N . SER A 1 142 ? 16.703 10.359 0.657 1 92.06 142 SER A N 1
ATOM 1080 C CA . SER A 1 142 ? 17.094 9.906 -0.675 1 92.06 142 SER A CA 1
ATOM 1081 C C . SER A 1 142 ? 18.281 8.969 -0.612 1 92.06 142 SER A C 1
ATOM 1083 O O . SER A 1 142 ? 18.297 7.922 -1.268 1 92.06 142 SER A O 1
ATOM 1085 N N . ALA A 1 143 ? 19.203 9.375 0.155 1 93.31 143 ALA A N 1
ATOM 1086 C CA . ALA A 1 143 ? 20.391 8.539 0.31 1 93.31 143 ALA A CA 1
ATOM 1087 C C . ALA A 1 143 ? 20.031 7.191 0.932 1 93.31 143 ALA A C 1
ATOM 1089 O O . ALA A 1 143 ? 20.547 6.152 0.52 1 93.31 143 ALA A O 1
ATOM 1090 N N . THR A 1 144 ? 19.188 7.215 1.877 1 91.19 144 THR A N 1
ATOM 1091 C CA . THR A 1 144 ? 18.766 5.988 2.545 1 91.19 144 THR A CA 1
ATOM 1092 C C . THR A 1 144 ? 18.062 5.051 1.564 1 91.19 144 THR A C 1
ATOM 1094 O O . THR A 1 144 ? 18.328 3.848 1.55 1 91.19 144 THR A O 1
ATOM 1097 N N . PHE A 1 145 ? 17.219 5.602 0.741 1 91.12 145 PHE A N 1
ATOM 1098 C CA . PHE A 1 145 ? 16.516 4.785 -0.236 1 91.12 145 PHE A CA 1
ATOM 1099 C C . PHE A 1 145 ? 17.484 4.199 -1.258 1 91.12 145 PHE A C 1
ATOM 1101 O O . PHE A 1 145 ? 17.328 3.051 -1.679 1 91.12 145 PHE A O 1
ATOM 1108 N N . TRP A 1 146 ? 18.438 4.957 -1.562 1 94.56 146 TRP A N 1
ATOM 1109 C CA . TRP A 1 146 ? 19.422 4.453 -2.518 1 94.56 146 TRP A CA 1
ATOM 1110 C C . TRP A 1 146 ? 20.25 3.334 -1.903 1 94.56 146 TRP A C 1
ATOM 1112 O O . TRP A 1 146 ? 20.547 2.332 -2.562 1 94.56 146 TRP A O 1
ATOM 1122 N N . VAL A 1 147 ? 20.625 3.555 -0.75 1 93.69 147 VAL A N 1
ATOM 1123 C CA . VAL A 1 147 ? 21.391 2.512 -0.077 1 93.69 147 VAL A CA 1
ATOM 1124 C C . VAL A 1 147 ? 20.562 1.237 0.02 1 93.69 147 VAL A C 1
ATOM 1126 O O . VAL A 1 147 ? 21.062 0.14 -0.244 1 93.69 147 VAL A O 1
ATOM 1129 N N . SER A 1 148 ? 19.312 1.363 0.444 1 91.38 148 SER A N 1
ATOM 1130 C CA . SER A 1 148 ? 18.422 0.209 0.534 1 91.38 148 SER A CA 1
ATOM 1131 C C . SER A 1 148 ? 18.266 -0.477 -0.819 1 91.38 148 SER A C 1
ATOM 1133 O O . SER A 1 148 ? 18.359 -1.703 -0.914 1 91.38 148 SER A O 1
ATOM 1135 N N . CYS A 1 149 ? 18.047 0.274 -1.829 1 93.38 149 CYS A N 1
ATOM 1136 C CA . CYS A 1 149 ? 17.844 -0.239 -3.182 1 93.38 149 CYS A CA 1
ATOM 1137 C C . CYS A 1 149 ? 19.094 -0.989 -3.662 1 93.38 149 CYS A C 1
ATOM 1139 O O . CYS A 1 149 ? 18.984 -2.105 -4.172 1 93.38 149 CYS A O 1
ATOM 1141 N N . LEU A 1 150 ? 20.219 -0.37 -3.469 1 94.69 150 LEU A N 1
ATOM 1142 C CA . LEU A 1 150 ? 21.469 -0.965 -3.941 1 94.69 150 LEU A CA 1
ATOM 1143 C C . LEU A 1 150 ? 21.797 -2.223 -3.146 1 94.69 150 LEU A C 1
ATOM 1145 O O . LEU A 1 150 ? 22.328 -3.188 -3.701 1 94.69 150 LEU A O 1
ATOM 1149 N N . MET A 1 151 ? 21.5 -2.191 -1.9 1 93.12 151 MET A N 1
ATOM 1150 C CA . MET A 1 151 ? 21.719 -3.375 -1.073 1 93.12 151 MET A CA 1
ATOM 1151 C C . MET A 1 151 ? 20.875 -4.547 -1.553 1 93.12 151 MET A C 1
ATOM 1153 O O . MET A 1 151 ? 21.375 -5.664 -1.699 1 93.12 151 MET A O 1
ATOM 1157 N N . LEU A 1 152 ? 19.672 -4.297 -1.789 1 92.75 152 LEU A N 1
ATOM 1158 C CA . LEU A 1 152 ? 18.781 -5.363 -2.234 1 92.75 152 LEU A CA 1
ATOM 1159 C C . LEU A 1 152 ? 19.125 -5.809 -3.65 1 92.75 152 LEU A C 1
ATOM 1161 O O . LEU A 1 152 ? 19.062 -6.996 -3.971 1 92.75 152 LEU A O 1
ATOM 1165 N N . LEU A 1 153 ? 19.438 -4.836 -4.453 1 93.56 153 LEU A N 1
ATOM 1166 C CA . LEU A 1 153 ? 19.859 -5.168 -5.809 1 93.56 153 LEU A CA 1
ATOM 1167 C C . LEU A 1 153 ? 21.094 -6.07 -5.789 1 93.56 153 LEU A C 1
ATOM 1169 O O . LEU A 1 153 ? 21.156 -7.059 -6.523 1 93.56 153 LEU A O 1
ATOM 1173 N N . ALA A 1 154 ? 22.031 -5.676 -4.984 1 92.88 154 ALA A N 1
ATOM 1174 C CA . ALA A 1 154 ? 23.234 -6.484 -4.844 1 92.88 154 ALA A CA 1
ATOM 1175 C C . ALA A 1 154 ? 22.891 -7.891 -4.352 1 92.88 154 ALA A C 1
ATOM 1177 O O . ALA A 1 154 ? 23.469 -8.875 -4.828 1 92.88 154 ALA A O 1
ATOM 1178 N N . TYR A 1 155 ? 22 -7.984 -3.42 1 92.69 155 TYR A N 1
ATOM 1179 C CA . TYR A 1 155 ? 21.578 -9.273 -2.896 1 92.69 155 TYR A CA 1
ATOM 1180 C C . TYR A 1 155 ? 20.969 -10.141 -4.004 1 92.69 155 TYR A C 1
ATOM 1182 O O . TYR A 1 155 ? 21.281 -11.328 -4.105 1 92.69 155 TYR A O 1
ATOM 1190 N N . VAL A 1 156 ? 20.172 -9.609 -4.848 1 92 156 VAL A N 1
ATOM 1191 C CA . VAL A 1 156 ? 19.5 -10.328 -5.926 1 92 156 VAL A CA 1
ATOM 1192 C C . VAL A 1 156 ? 20.531 -10.758 -6.973 1 92 156 VAL A C 1
ATOM 1194 O O . VAL A 1 156 ? 20.484 -11.883 -7.473 1 92 156 VAL A O 1
ATOM 1197 N N . MET A 1 157 ? 21.469 -9.891 -7.254 1 89.69 157 MET A N 1
ATOM 1198 C CA . MET A 1 157 ? 22.422 -10.133 -8.336 1 89.69 157 MET A CA 1
ATOM 1199 C C . MET A 1 157 ? 23.5 -11.109 -7.902 1 89.69 157 MET A C 1
ATOM 1201 O O . MET A 1 157 ? 24.047 -11.852 -8.727 1 89.69 157 MET A O 1
ATOM 1205 N N . TRP A 1 158 ? 23.781 -11.156 -6.633 1 90.44 158 TRP A N 1
ATOM 1206 C CA . TRP A 1 158 ? 24.969 -11.898 -6.234 1 90.44 158 TRP A CA 1
ATOM 1207 C C . TRP A 1 158 ? 24.594 -13.156 -5.457 1 90.44 158 TRP A C 1
ATOM 1209 O O . TRP A 1 158 ? 25.406 -14.047 -5.273 1 90.44 158 TRP A O 1
ATOM 1219 N N . SER A 1 159 ? 23.406 -13.234 -5.023 1 90.31 159 SER A N 1
ATOM 1220 C CA . SER A 1 159 ? 23 -14.438 -4.309 1 90.31 159 SER A CA 1
ATOM 1221 C C . SER A 1 159 ? 22.703 -15.586 -5.27 1 90.31 159 SER A C 1
ATOM 1223 O O . SER A 1 159 ? 22.125 -15.367 -6.34 1 90.31 159 SER A O 1
ATOM 1225 N N . LYS A 1 160 ? 23.047 -16.797 -4.883 1 91.31 160 LYS A N 1
ATOM 1226 C CA . LYS A 1 160 ? 22.812 -18 -5.688 1 91.31 160 LYS A CA 1
ATOM 1227 C C . LYS A 1 160 ? 21.344 -18.422 -5.621 1 91.31 160 LYS A C 1
ATOM 1229 O O . LYS A 1 160 ? 20.875 -19.172 -6.469 1 91.31 160 LYS A O 1
ATOM 1234 N N . GLU A 1 161 ? 20.734 -17.828 -4.648 1 90.69 161 GLU A N 1
ATOM 1235 C CA . GLU A 1 161 ? 19.328 -18.156 -4.438 1 90.69 161 GLU A CA 1
ATOM 1236 C C . GLU A 1 161 ? 18.484 -17.75 -5.637 1 90.69 161 GLU A C 1
ATOM 1238 O O . GLU A 1 161 ? 17.422 -18.328 -5.879 1 90.69 161 GLU A O 1
ATOM 1243 N N . PHE A 1 162 ? 18.984 -16.859 -6.473 1 93.81 162 PHE A N 1
ATOM 1244 C CA . PHE A 1 162 ? 18.172 -16.297 -7.535 1 93.81 162 PHE A CA 1
ATOM 1245 C C . PHE A 1 162 ? 18.688 -16.719 -8.906 1 93.81 162 PHE A C 1
ATOM 1247 O O . PHE A 1 162 ? 18.312 -16.141 -9.922 1 93.81 162 PHE A O 1
ATOM 1254 N N . ASP A 1 163 ? 19.469 -17.719 -8.969 1 93.31 163 ASP A N 1
ATOM 1255 C CA . ASP A 1 163 ? 20.062 -18.188 -10.219 1 93.31 163 ASP A CA 1
ATOM 1256 C C . ASP A 1 163 ? 18.969 -18.594 -11.227 1 93.31 163 ASP A C 1
ATOM 1258 O O . ASP A 1 163 ? 19.156 -18.422 -12.43 1 93.31 163 ASP A O 1
ATOM 1262 N N . GLU A 1 164 ? 17.906 -19.047 -10.719 1 94.25 164 GLU A N 1
ATOM 1263 C CA . GLU A 1 164 ? 16.844 -19.5 -11.602 1 94.25 164 GLU A CA 1
ATOM 1264 C C . GLU A 1 164 ? 15.961 -18.344 -12.047 1 94.25 164 GLU A C 1
ATOM 1266 O O . GLU A 1 164 ? 15.383 -18.375 -13.133 1 94.25 164 GLU A O 1
ATOM 1271 N N . THR A 1 165 ? 15.883 -17.297 -11.227 1 94.62 165 THR A N 1
ATOM 1272 C CA . THR A 1 165 ? 14.922 -16.234 -11.492 1 94.62 165 THR A CA 1
ATOM 1273 C C . THR A 1 165 ? 15.609 -15.016 -12.078 1 94.62 165 THR A C 1
ATOM 1275 O O . THR A 1 165 ? 14.969 -14.188 -12.727 1 94.62 165 THR A O 1
ATOM 1278 N N . TRP A 1 166 ? 16.844 -14.945 -11.812 1 94 166 TRP A N 1
ATOM 1279 C CA . TRP A 1 166 ? 17.609 -13.828 -12.359 1 94 166 TRP A CA 1
ATOM 1280 C C . TRP A 1 166 ? 18.719 -14.328 -13.289 1 94 166 TRP A C 1
ATOM 1282 O O . TRP A 1 166 ? 19.734 -14.859 -12.836 1 94 166 TRP A O 1
ATOM 1292 N N . LYS A 1 167 ? 18.578 -14.039 -14.586 1 93.06 167 LYS A N 1
ATOM 1293 C CA . LYS A 1 167 ? 19.547 -14.5 -15.578 1 93.06 167 LYS A CA 1
ATOM 1294 C C . LYS A 1 167 ? 20.25 -13.328 -16.25 1 93.06 167 LYS A C 1
ATOM 1296 O O . LYS A 1 167 ? 20.781 -13.461 -17.344 1 93.06 167 LYS A O 1
ATOM 1301 N N . GLY A 1 168 ? 20.203 -12.219 -15.578 1 90.62 168 GLY A N 1
ATOM 1302 C CA . GLY A 1 168 ? 20.844 -11.039 -16.141 1 90.62 168 GLY A CA 1
ATOM 1303 C C . GLY A 1 168 ? 19.891 -10.164 -16.922 1 90.62 168 GLY A C 1
ATOM 1304 O O . GLY A 1 168 ? 18.688 -10.461 -17.031 1 90.62 168 GLY A O 1
ATOM 1305 N N . PHE A 1 169 ? 20.359 -9.125 -17.375 1 91.62 169 PHE A N 1
ATOM 1306 C CA . PHE A 1 169 ? 19.562 -8.18 -18.141 1 91.62 169 PHE A CA 1
ATOM 1307 C C . PHE A 1 169 ? 19.234 -8.719 -19.531 1 91.62 169 PHE A C 1
ATOM 1309 O O . PHE A 1 169 ? 20.094 -9.352 -20.156 1 91.62 169 PHE A O 1
ATOM 1316 N N . SER A 1 170 ? 17.984 -8.578 -19.906 1 93.81 170 SER A N 1
ATOM 1317 C CA . SER A 1 170 ? 17.531 -9.062 -21.203 1 93.81 170 SER A CA 1
ATOM 1318 C C . SER A 1 170 ? 16.578 -8.07 -21.875 1 93.81 170 SER A C 1
ATOM 1320 O O . SER A 1 170 ? 15.719 -7.484 -21.203 1 93.81 170 SER A O 1
ATOM 1322 N N . THR A 1 171 ? 16.641 -7.922 -23.156 1 94.38 171 THR A N 1
ATOM 1323 C CA . THR A 1 171 ? 15.75 -7.055 -23.922 1 94.38 171 THR A CA 1
ATOM 1324 C C . THR A 1 171 ? 14.359 -7.676 -24.016 1 94.38 171 THR A C 1
ATOM 1326 O O . THR A 1 171 ? 13.398 -6.992 -24.375 1 94.38 171 THR A O 1
ATOM 1329 N N . ASP A 1 172 ? 14.336 -8.93 -23.672 1 94.5 172 ASP A N 1
ATOM 1330 C CA . ASP A 1 172 ? 13.039 -9.602 -23.688 1 94.5 172 ASP A CA 1
ATOM 1331 C C . ASP A 1 172 ? 12.078 -8.961 -22.688 1 94.5 172 ASP A C 1
ATOM 1333 O O . ASP A 1 172 ? 10.859 -9.109 -22.797 1 94.5 172 ASP A O 1
ATOM 1337 N N . ALA A 1 173 ? 12.664 -8.289 -21.734 1 94.62 173 ALA A N 1
ATOM 1338 C CA . ALA A 1 173 ? 11.867 -7.637 -20.703 1 94.62 173 ALA A CA 1
ATOM 1339 C C . ALA A 1 173 ? 10.914 -6.613 -21.312 1 94.62 173 ALA A C 1
ATOM 1341 O O . ALA A 1 173 ? 9.844 -6.348 -20.766 1 94.62 173 ALA A O 1
ATOM 1342 N N . LEU A 1 174 ? 11.297 -6.082 -22.484 1 94.94 174 LEU A N 1
ATOM 1343 C CA . LEU A 1 174 ? 10.477 -5.07 -23.156 1 94.94 174 LEU A CA 1
ATOM 1344 C C . LEU A 1 174 ? 9.18 -5.672 -23.656 1 94.94 174 LEU A C 1
ATOM 1346 O O . LEU A 1 174 ? 8.18 -4.965 -23.812 1 94.94 174 LEU A O 1
ATOM 1350 N N . ASN A 1 175 ? 9.164 -6.992 -23.875 1 93.81 175 ASN A N 1
ATOM 1351 C CA . ASN A 1 175 ? 7.965 -7.684 -24.344 1 93.81 175 ASN A CA 1
ATOM 1352 C C . ASN A 1 175 ? 6.934 -7.824 -23.234 1 93.81 175 ASN A C 1
ATOM 1354 O O . ASN A 1 175 ? 5.766 -8.125 -23.5 1 93.81 175 ASN A O 1
ATOM 1358 N N . TYR A 1 176 ? 7.391 -7.555 -22.062 1 93.62 176 TYR A N 1
ATOM 1359 C CA . TYR A 1 176 ? 6.492 -7.777 -20.938 1 93.62 176 TYR A CA 1
ATOM 1360 C C . TYR A 1 176 ? 6.059 -6.457 -20.312 1 93.62 176 TYR A C 1
ATOM 1362 O O . TYR A 1 176 ? 5.422 -6.441 -19.25 1 93.62 176 TYR A O 1
ATOM 1370 N N . LEU A 1 177 ? 6.41 -5.406 -21.016 1 92.56 177 LEU A N 1
ATOM 1371 C CA . LEU A 1 177 ? 5.961 -4.094 -20.562 1 92.56 177 LEU A CA 1
ATOM 1372 C C . LEU A 1 177 ? 4.449 -3.955 -20.734 1 92.56 177 LEU A C 1
ATOM 1374 O O . LEU A 1 177 ? 3.77 -3.461 -19.828 1 92.56 177 LEU A O 1
ATOM 1378 N N . LEU A 1 178 ? 3.957 -4.461 -21.812 1 90.12 178 LEU A N 1
ATOM 1379 C CA . LEU A 1 178 ? 2.541 -4.281 -22.125 1 90.12 178 LEU A CA 1
ATOM 1380 C C . LEU A 1 178 ? 1.673 -5.082 -21.156 1 90.12 178 LEU A C 1
ATOM 1382 O O . LEU A 1 178 ? 0.714 -4.555 -20.594 1 90.12 178 LEU A O 1
ATOM 1386 N N . PRO A 1 179 ? 2.059 -6.336 -20.969 1 87.5 179 PRO A N 1
ATOM 1387 C CA . PRO A 1 179 ? 1.286 -7.086 -19.984 1 87.5 179 PRO A CA 1
ATOM 1388 C C . PRO A 1 179 ? 1.331 -6.445 -18.594 1 87.5 179 PRO A C 1
ATOM 1390 O O . PRO A 1 179 ? 0.328 -6.453 -17.875 1 87.5 179 PRO A O 1
ATOM 1393 N N . THR A 1 180 ? 2.434 -5.941 -18.281 1 89.62 180 THR A N 1
ATOM 1394 C CA . THR A 1 180 ? 2.59 -5.301 -16.969 1 89.62 180 THR A CA 1
ATOM 1395 C C . THR A 1 180 ? 1.746 -4.031 -16.891 1 89.62 180 THR A C 1
ATOM 1397 O O . THR A 1 180 ? 1.062 -3.799 -15.891 1 89.62 180 THR A O 1
ATOM 1400 N N . ILE A 1 181 ? 1.676 -3.32 -17.922 1 89.81 181 ILE A N 1
ATOM 1401 C CA . ILE A 1 181 ? 0.916 -2.076 -17.953 1 89.81 181 ILE A CA 1
ATOM 1402 C C . ILE A 1 181 ? -0.58 -2.383 -17.938 1 89.81 181 ILE A C 1
ATOM 1404 O O . IL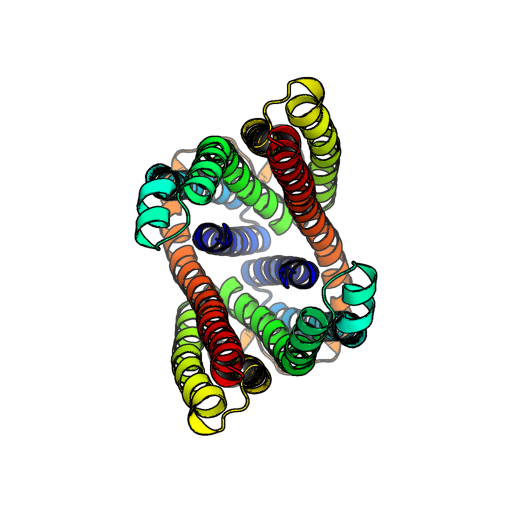E A 1 181 ? -1.356 -1.694 -17.281 1 89.81 181 ILE A O 1
ATOM 1408 N N . LYS A 1 182 ? -0.932 -3.387 -18.641 1 87.94 182 LYS A N 1
ATOM 1409 C CA . LYS A 1 182 ? -2.34 -3.764 -18.734 1 87.94 182 LYS A CA 1
ATOM 1410 C C . LYS A 1 182 ? -2.9 -4.137 -17.359 1 87.94 182 LYS A C 1
ATOM 1412 O O . LYS A 1 182 ? -4.066 -3.873 -17.062 1 87.94 182 LYS A O 1
ATOM 1417 N N . LEU A 1 183 ? -2.092 -4.695 -16.609 1 85.81 183 LEU A N 1
ATOM 1418 C CA . LEU A 1 183 ? -2.525 -5.082 -15.266 1 85.81 183 LEU A CA 1
ATOM 1419 C C . LEU A 1 183 ? -2.379 -3.918 -14.297 1 85.81 183 LEU A C 1
ATOM 1421 O O . LEU A 1 183 ? -3.199 -3.756 -13.391 1 85.81 183 LEU A O 1
ATOM 1425 N N . ALA A 1 184 ? -1.409 -3.117 -14.469 1 86.88 184 ALA A N 1
ATOM 1426 C CA . ALA A 1 184 ? -1.076 -2.037 -13.539 1 86.88 184 ALA A CA 1
ATOM 1427 C C . ALA A 1 184 ? -2.1 -0.908 -13.625 1 86.88 184 ALA A C 1
ATOM 1429 O O . ALA A 1 184 ? -2.432 -0.286 -12.609 1 86.88 184 ALA A O 1
ATOM 1430 N N . MET A 1 185 ? -2.643 -0.623 -14.695 1 87.62 185 MET A N 1
ATOM 1431 C CA . MET A 1 185 ? -3.5 0.535 -14.93 1 87.62 185 MET A CA 1
ATOM 1432 C C . MET A 1 185 ? -4.805 0.406 -14.148 1 87.62 185 MET A C 1
ATOM 1434 O O . MET A 1 185 ? -5.168 1.299 -13.383 1 87.62 185 MET A O 1
ATOM 1438 N N . PRO A 1 186 ? -5.488 -0.705 -14.359 1 82.88 186 PRO A N 1
ATOM 1439 C CA . PRO A 1 186 ? -6.707 -0.845 -13.555 1 82.88 186 PRO A CA 1
ATOM 1440 C C . PRO A 1 186 ? -6.438 -0.788 -12.055 1 82.88 186 PRO A C 1
ATOM 1442 O O . PRO A 1 186 ? -7.23 -0.212 -11.305 1 82.88 186 PRO A O 1
ATOM 1445 N N . SER A 1 187 ? -5.344 -1.357 -11.656 1 79.69 187 SER A N 1
ATOM 1446 C CA . SER A 1 187 ? -4.973 -1.34 -10.25 1 79.69 187 SER A CA 1
ATOM 1447 C C . SER A 1 187 ? -4.691 0.079 -9.766 1 79.69 187 SER A C 1
ATOM 1449 O O . SER A 1 187 ? -5.078 0.453 -8.656 1 79.69 187 SER A O 1
ATOM 1451 N N . ALA A 1 188 ? -4.055 0.776 -10.617 1 83 188 ALA A N 1
ATOM 1452 C CA . ALA A 1 188 ? -3.76 2.17 -10.297 1 83 188 ALA A CA 1
ATOM 1453 C C . ALA A 1 188 ? -5.043 2.986 -10.18 1 83 188 ALA A C 1
ATOM 1455 O O . ALA A 1 188 ? -5.184 3.803 -9.266 1 83 188 ALA A O 1
ATOM 1456 N N . ILE A 1 189 ? -5.91 2.738 -11.023 1 83.31 189 ILE A N 1
ATOM 1457 C CA . ILE A 1 189 ? -7.18 3.457 -11.031 1 83.31 189 ILE A CA 1
ATOM 1458 C C . ILE A 1 189 ? -7.961 3.125 -9.758 1 83.31 189 ILE A C 1
ATOM 1460 O O . ILE A 1 189 ? -8.555 4.012 -9.141 1 83.31 189 ILE A O 1
ATOM 1464 N N . MET A 1 190 ? -7.918 1.916 -9.422 1 81.75 190 MET A N 1
ATOM 1465 C CA . MET A 1 190 ? -8.625 1.475 -8.219 1 81.75 190 MET A CA 1
ATOM 1466 C C . MET A 1 190 ? -8.086 2.176 -6.98 1 81.75 190 MET A C 1
ATOM 1468 O O . MET A 1 190 ? -8.852 2.715 -6.18 1 81.75 190 MET A O 1
ATOM 1472 N N . VAL A 1 191 ? -6.836 2.182 -6.836 1 77.12 191 VAL A N 1
ATOM 1473 C CA . VAL A 1 191 ? -6.207 2.799 -5.672 1 77.12 191 VAL A CA 1
ATOM 1474 C C . VAL A 1 191 ? -6.48 4.301 -5.676 1 77.12 191 VAL A C 1
ATOM 1476 O O . VAL A 1 191 ? -6.719 4.898 -4.621 1 77.12 191 VAL A O 1
ATOM 1479 N N . TRP A 1 192 ? -6.488 4.801 -6.867 1 77.88 192 TRP A N 1
ATOM 1480 C CA . TRP A 1 192 ? -6.777 6.223 -7.008 1 77.88 192 TRP A CA 1
ATOM 1481 C C . TRP A 1 192 ? -8.203 6.539 -6.566 1 77.88 192 TRP A C 1
ATOM 1483 O O . TRP A 1 192 ? -8.438 7.551 -5.898 1 77.88 192 TRP A O 1
ATOM 1493 N N . LEU A 1 193 ? -9.062 5.75 -6.93 1 77.06 193 LEU A N 1
ATOM 1494 C CA . LEU A 1 193 ? -10.461 5.953 -6.562 1 77.06 193 LEU A CA 1
ATOM 1495 C C . LEU A 1 193 ? -10.648 5.82 -5.055 1 77.06 193 LEU A C 1
ATOM 1497 O O . LEU A 1 193 ? -11.414 6.578 -4.449 1 77.06 193 LEU A O 1
ATOM 1501 N N . VAL A 1 194 ? -9.969 4.895 -4.469 1 72.44 194 VAL A N 1
ATOM 1502 C CA . VAL A 1 194 ? -10.039 4.727 -3.02 1 72.44 194 VAL A CA 1
ATOM 1503 C C . VAL A 1 194 ? -9.492 5.973 -2.326 1 72.44 194 VAL A C 1
ATOM 1505 O O . VAL A 1 194 ? -10.055 6.438 -1.336 1 72.44 194 VAL A O 1
ATOM 1508 N N . ARG A 1 195 ? -8.461 6.504 -2.779 1 73.12 195 ARG A N 1
ATOM 1509 C CA . ARG A 1 195 ? -7.855 7.707 -2.213 1 73.12 195 ARG A CA 1
ATOM 1510 C C . ARG A 1 195 ? -8.766 8.914 -2.398 1 73.12 195 ARG A C 1
ATOM 1512 O O . ARG A 1 195 ? -8.82 9.797 -1.5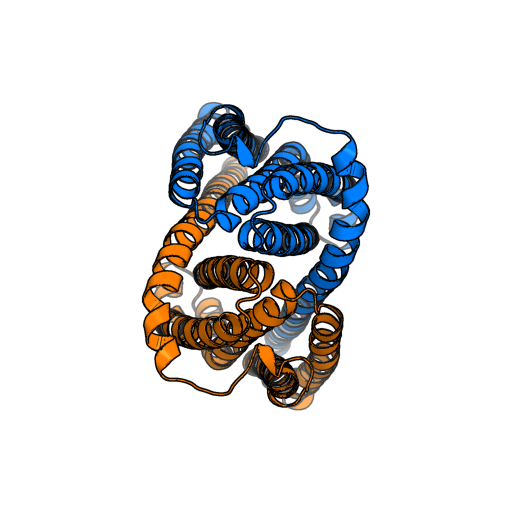35 1 73.12 195 ARG A O 1
ATOM 1519 N N . LEU A 1 196 ? -9.438 8.922 -3.527 1 75 196 LEU A N 1
ATOM 1520 C CA . LEU A 1 196 ? -10.375 10.016 -3.777 1 75 196 LEU A CA 1
ATOM 1521 C C . LEU A 1 196 ? -11.5 10 -2.75 1 75 196 LEU A C 1
ATOM 1523 O O . LEU A 1 196 ? -12 11.062 -2.359 1 75 196 LEU A O 1
ATOM 1527 N N . HIS A 1 197 ? -11.867 8.828 -2.336 1 75.31 197 HIS A N 1
ATOM 1528 C CA . HIS A 1 197 ? -12.859 8.727 -1.273 1 75.31 197 HIS A CA 1
ATOM 1529 C C . HIS A 1 197 ? -12.383 9.43 -0.008 1 75.31 197 HIS A C 1
ATOM 1531 O O . HIS A 1 197 ? -13.117 10.234 0.572 1 75.31 197 HIS A O 1
ATOM 1537 N N . LEU A 1 198 ? -11.188 9.18 0.313 1 70.19 198 LEU A N 1
ATOM 1538 C CA . LEU A 1 198 ? -10.625 9.766 1.524 1 70.19 198 LEU A CA 1
ATOM 1539 C C . LEU A 1 198 ? -10.461 11.273 1.381 1 70.19 198 LEU A C 1
ATOM 1541 O O . LEU A 1 198 ? -10.703 12.016 2.332 1 70.19 198 LEU A O 1
ATOM 1545 N N . SER A 1 199 ? -10.102 11.672 0.197 1 71.75 199 SER A N 1
ATOM 1546 C CA . SER A 1 199 ? -9.922 13.102 -0.061 1 71.75 199 SER A CA 1
ATOM 1547 C C . SER A 1 199 ? -11.25 13.844 -0.007 1 71.75 199 SER A C 1
ATOM 1549 O O . SER A 1 199 ? -11.328 14.953 0.526 1 71.75 199 SER A O 1
ATOM 1551 N N . THR A 1 200 ? -12.195 13.266 -0.625 1 75.56 200 THR A N 1
ATOM 1552 C CA . THR A 1 200 ? -13.516 13.891 -0.608 1 75.56 200 THR A CA 1
ATOM 1553 C C . THR A 1 200 ? -14.031 14.016 0.82 1 75.56 200 THR A C 1
ATOM 1555 O O . THR A 1 200 ? -14.617 15.039 1.188 1 75.56 200 THR A O 1
ATOM 1558 N N . THR A 1 201 ? -13.859 12.977 1.61 1 72.19 201 THR A N 1
ATOM 1559 C CA . THR A 1 201 ? -14.273 13.008 3.008 1 72.19 201 THR A CA 1
ATOM 1560 C C . THR A 1 201 ? -13.539 14.109 3.766 1 72.19 201 THR A C 1
ATOM 1562 O O . THR A 1 201 ? -14.125 14.789 4.605 1 72.19 201 THR A O 1
ATOM 1565 N N . HIS A 1 202 ? -12.234 14.203 3.5 1 67.06 202 HIS A N 1
ATOM 1566 C CA . HIS A 1 202 ? -11.438 15.242 4.133 1 67.06 202 HIS A CA 1
ATOM 1567 C C . HIS A 1 202 ? -11.984 16.625 3.809 1 67.06 202 HIS A C 1
ATOM 1569 O O . HIS A 1 202 ? -12.094 17.484 4.691 1 67.06 202 HIS A O 1
ATOM 1575 N N . VAL A 1 203 ? -12.352 16.859 2.582 1 66.44 203 VAL A N 1
ATOM 1576 C CA . VAL A 1 203 ? -12.883 18.141 2.146 1 66.44 203 VAL A CA 1
ATOM 1577 C C . VAL A 1 203 ? -14.195 18.438 2.877 1 66.44 203 VAL A C 1
ATOM 1579 O O . VAL A 1 203 ? -14.414 19.547 3.35 1 66.44 203 VAL A O 1
ATOM 1582 N N . TYR A 1 204 ? -14.969 17.5 3.043 1 68.38 204 TYR A N 1
ATOM 1583 C CA . TYR A 1 204 ? -16.266 17.688 3.691 1 68.38 204 TYR A CA 1
ATOM 1584 C C . TYR A 1 204 ? -16.094 17.938 5.184 1 68.38 204 TYR A C 1
ATOM 1586 O O . TYR A 1 204 ? -16.812 18.75 5.77 1 68.38 204 TYR A O 1
ATOM 1594 N N . THR A 1 205 ? -15.094 17.219 5.773 1 66.5 205 THR A N 1
ATOM 1595 C CA . THR A 1 205 ? -14.859 17.391 7.203 1 66.5 205 THR A CA 1
ATOM 1596 C C . THR A 1 205 ? -14.273 18.766 7.492 1 66.5 205 THR A C 1
ATOM 1598 O O . THR A 1 205 ? -14.625 19.406 8.492 1 66.5 205 THR A O 1
ATOM 1601 N N . CYS A 1 206 ? -13.312 19.094 6.605 1 60.84 206 CYS A N 1
ATOM 1602 C CA . CYS A 1 206 ? -12.727 20.422 6.781 1 60.84 206 CYS A CA 1
ATOM 1603 C C . CYS A 1 206 ? -13.789 21.5 6.66 1 60.84 206 CYS A C 1
ATOM 1605 O O . CYS A 1 206 ? -13.789 22.469 7.422 1 60.84 206 CYS A O 1
ATOM 1607 N N . ARG A 1 207 ? -14.656 21.406 5.809 1 60.78 207 ARG A N 1
ATOM 1608 C CA . ARG A 1 207 ? -15.734 22.375 5.609 1 60.78 207 ARG A CA 1
ATOM 1609 C C . ARG A 1 207 ? -16.656 22.438 6.824 1 60.78 207 ARG A C 1
ATOM 1611 O O . ARG A 1 207 ? -17.094 23.516 7.223 1 60.78 207 ARG A O 1
ATOM 1618 N N . SER A 1 208 ? -16.844 21.281 7.348 1 62.38 208 SER A N 1
ATOM 1619 C CA . SER A 1 208 ? -17.719 21.234 8.516 1 62.38 208 SER A CA 1
ATOM 1620 C C . SER A 1 208 ? -17.078 21.906 9.727 1 62.38 208 SER A C 1
ATOM 1622 O O . SER A 1 208 ? -17.75 22.516 10.539 1 62.38 208 SER A O 1
ATOM 1624 N N . LEU A 1 209 ? -15.75 21.609 9.797 1 58.69 209 LEU A N 1
ATOM 1625 C CA . LEU A 1 209 ? -15.031 22.219 10.906 1 58.69 209 LEU A CA 1
ATOM 1626 C C . LEU A 1 209 ? -14.977 23.734 10.75 1 58.69 209 LEU A C 1
ATOM 1628 O O . LEU A 1 209 ? -15.125 24.469 11.727 1 58.69 209 LEU A O 1
ATOM 1632 N N . ILE A 1 210 ? -14.641 24.109 9.547 1 52.94 210 ILE A N 1
ATOM 1633 C CA . ILE A 1 210 ? -14.609 25.547 9.281 1 52.94 210 ILE A CA 1
ATOM 1634 C C . ILE A 1 210 ? -16 26.141 9.461 1 52.94 210 ILE A C 1
ATOM 1636 O O . ILE A 1 210 ? -16.156 27.234 10.016 1 52.94 210 ILE A O 1
ATOM 1640 N N . GLY A 1 211 ? -16.984 25.5 8.953 1 49.53 211 GLY A N 1
ATOM 1641 C CA . GLY A 1 211 ? -18.344 25.969 9.18 1 49.53 211 GLY A CA 1
ATOM 1642 C C . GLY A 1 211 ? -18.703 26.062 10.648 1 49.53 211 GLY A C 1
ATOM 1643 O O . GLY A 1 211 ? -19.406 26.984 11.062 1 49.53 211 GLY A O 1
ATOM 1644 N N . PHE A 1 212 ? -18.344 25.094 11.383 1 47.97 212 PHE A N 1
ATOM 1645 C CA . PHE A 1 212 ? -18.562 25.156 12.82 1 47.97 212 PHE A CA 1
ATOM 1646 C C . PHE A 1 212 ? -17.828 26.344 13.438 1 47.97 212 PHE A C 1
ATOM 1648 O O . PHE A 1 212 ? -18.359 27.031 14.305 1 47.97 212 PHE A O 1
ATOM 1655 N N . GLU A 1 213 ? -16.547 26.484 13.07 1 45.44 213 GLU A N 1
ATOM 1656 C CA . GLU A 1 213 ? -15.844 27.641 13.602 1 45.44 213 GLU A CA 1
ATOM 1657 C C . GLU A 1 213 ? -16.469 28.953 13.109 1 45.44 213 GLU A C 1
ATOM 1659 O O . GLU A 1 213 ? -16.531 29.922 13.859 1 45.44 213 GLU A O 1
ATOM 1664 N N . SER A 1 214 ? -16.844 28.984 11.906 1 41.78 214 SER A N 1
ATOM 1665 C CA . SER A 1 214 ? -17.453 30.234 11.438 1 41.78 214 SER A CA 1
ATOM 1666 C C . SER A 1 214 ? -18.844 30.422 12.031 1 41.78 214 SER A C 1
ATOM 1668 O O . SER A 1 214 ? -19.312 31.547 12.172 1 41.78 214 SER A O 1
ATOM 1670 N N . GLY A 1 215 ? -19.609 29.484 12.32 1 37.88 215 GLY A N 1
ATOM 1671 C CA . GLY A 1 215 ? -20.875 29.703 12.984 1 37.88 215 GLY A CA 1
ATOM 1672 C C . GLY A 1 215 ? -20.734 30.109 14.438 1 37.88 215 GLY A C 1
ATOM 1673 O O . GLY A 1 215 ? -21.703 30.484 15.086 1 37.88 215 GLY A O 1
ATOM 1674 N N . GLN A 1 216 ? -19.797 29.672 15.172 1 34.69 216 GLN A N 1
ATOM 1675 C CA . GLN A 1 216 ? -19.641 30.266 16.5 1 34.69 216 GLN A CA 1
ATOM 1676 C C . GLN A 1 216 ? -19.078 31.688 16.406 1 34.69 216 GLN A C 1
ATOM 1678 O O . GLN A 1 216 ? -18.953 32.375 17.422 1 34.69 216 GLN A O 1
ATOM 1683 N N . MET A 1 217 ? -18.594 32.188 15.336 1 27.23 217 MET A N 1
ATOM 1684 C CA . MET A 1 217 ? -18.531 33.625 15.383 1 27.23 217 MET A CA 1
ATOM 1685 C C . MET A 1 217 ? -19.844 34.25 14.922 1 27.23 217 MET A C 1
ATOM 1687 O O . MET A 1 217 ? -20.516 33.719 14.055 1 27.23 217 MET A O 1
ATOM 1691 N N . MET B 1 1 ? -2.453 14.242 12.562 1 29.36 1 MET B N 1
ATOM 1692 C CA . MET B 1 1 ? -2.145 12.938 13.141 1 29.36 1 MET B CA 1
ATOM 1693 C C . MET B 1 1 ? -2.457 11.82 12.156 1 29.36 1 MET B C 1
ATOM 1695 O O . MET B 1 1 ? -3.582 11.719 11.664 1 29.36 1 MET B O 1
ATOM 1699 N N . ASP B 1 2 ? -1.581 11.312 11.406 1 37.41 2 ASP B N 1
ATOM 1700 C CA . ASP B 1 2 ? -1.583 10.555 10.156 1 37.41 2 ASP B CA 1
ATOM 1701 C C . ASP B 1 2 ? -2.217 9.18 10.344 1 37.41 2 ASP B C 1
ATOM 1703 O O . ASP B 1 2 ? -1.689 8.344 11.086 1 37.41 2 ASP B O 1
ATOM 1707 N N . SER B 1 3 ? -3.539 9.062 10.461 1 39.19 3 SER B N 1
ATOM 1708 C CA . SER B 1 3 ? -4.297 7.84 10.195 1 39.19 3 SER B CA 1
ATOM 1709 C C . SER B 1 3 ? -3.479 6.848 9.375 1 39.19 3 SER B C 1
ATOM 1711 O O . SER B 1 3 ? -3.848 5.676 9.258 1 39.19 3 SER B O 1
ATOM 1713 N N . GLY B 1 4 ? -2.363 7.336 8.93 1 42.66 4 GLY B N 1
ATOM 1714 C CA . GLY B 1 4 ? -1.491 6.574 8.055 1 42.66 4 GLY B CA 1
ATOM 1715 C C . GLY B 1 4 ? -0.75 5.457 8.766 1 42.66 4 GLY B C 1
ATOM 1716 O O . GLY B 1 4 ? -0.296 4.504 8.133 1 42.66 4 GLY B O 1
ATOM 1717 N N . LYS B 1 5 ? -0.506 5.617 10.117 1 46.97 5 LYS B N 1
ATOM 1718 C CA . LYS B 1 5 ? 0.226 4.609 10.883 1 46.97 5 LYS B CA 1
ATOM 1719 C C . LYS B 1 5 ? -0.568 3.311 10.977 1 46.97 5 LYS B C 1
ATOM 1721 O O . LYS B 1 5 ? 0.002 2.221 10.883 1 46.97 5 LYS B O 1
ATOM 1726 N N . CYS B 1 6 ? -1.876 3.414 11.18 1 48.47 6 CYS B N 1
ATOM 1727 C CA . CYS B 1 6 ? -2.713 2.244 11.422 1 48.47 6 CYS B CA 1
ATOM 1728 C C . CYS B 1 6 ? -2.852 1.398 10.164 1 48.47 6 CYS B C 1
ATOM 1730 O O . CYS B 1 6 ? -3.064 0.188 10.242 1 48.47 6 CYS B O 1
ATOM 1732 N N . CYS B 1 7 ? -2.447 2.008 9.023 1 53.91 7 CYS B N 1
ATOM 1733 C CA . CYS B 1 7 ? -2.682 1.373 7.73 1 53.91 7 CYS B CA 1
ATOM 1734 C C . CYS B 1 7 ? -1.543 0.427 7.371 1 53.91 7 CYS B C 1
ATOM 1736 O O . CYS B 1 7 ? -1.675 -0.396 6.465 1 53.91 7 CYS B O 1
ATOM 1738 N N . ASN B 1 8 ? -0.591 0.194 8.414 1 59.69 8 ASN B N 1
ATOM 1739 C CA . ASN B 1 8 ? 0.618 -0.541 8.055 1 59.69 8 ASN B CA 1
ATOM 1740 C C . ASN B 1 8 ? 0.41 -2.049 8.164 1 59.69 8 ASN B C 1
ATOM 1742 O O . ASN B 1 8 ? 0.848 -2.805 7.297 1 59.69 8 ASN B O 1
ATOM 1746 N N . LEU B 1 9 ? -0.28 -2.398 9.258 1 65.12 9 LEU B N 1
ATOM 1747 C CA . LEU B 1 9 ? -0.493 -3.828 9.469 1 65.12 9 LEU B CA 1
ATOM 1748 C C . LEU B 1 9 ? -1.362 -4.414 8.359 1 65.12 9 LEU B C 1
ATOM 1750 O O . LEU B 1 9 ? -1.118 -5.531 7.898 1 65.12 9 LEU B O 1
ATOM 1754 N N . GLN B 1 10 ? -2.15 -3.621 7.934 1 71.94 10 GLN B N 1
ATOM 1755 C CA . GLN B 1 10 ? -3.047 -4.078 6.879 1 71.94 10 GLN B CA 1
ATOM 1756 C C . GLN B 1 10 ? -2.297 -4.258 5.562 1 71.94 10 GLN B C 1
ATOM 1758 O O . GLN B 1 10 ? -2.557 -5.211 4.82 1 71.94 10 GLN B O 1
ATOM 1763 N N . THR B 1 11 ? -1.311 -3.496 5.445 1 70.56 11 THR B N 1
ATOM 1764 C CA . THR B 1 11 ? -0.543 -3.559 4.207 1 70.56 11 THR B CA 1
ATOM 1765 C C . THR B 1 11 ? 0.278 -4.844 4.145 1 70.56 11 THR B C 1
ATOM 1767 O O . THR B 1 11 ? 0.405 -5.453 3.08 1 70.56 11 THR B O 1
ATOM 1770 N N . GLY B 1 12 ? 0.818 -5.211 5.309 1 73.44 12 GLY B N 1
ATOM 1771 C CA . GLY B 1 12 ? 1.568 -6.453 5.355 1 73.44 12 GLY B CA 1
ATOM 1772 C C . GLY B 1 12 ? 0.725 -7.672 5.023 1 73.44 12 GLY B C 1
ATOM 1773 O O . GLY B 1 12 ? 1.177 -8.57 4.312 1 73.44 12 GLY B O 1
ATOM 1774 N N . MET B 1 13 ? -0.441 -7.648 5.496 1 78.62 13 MET B N 1
ATOM 1775 C CA . MET B 1 13 ? -1.354 -8.758 5.23 1 78.62 13 MET B CA 1
ATOM 1776 C C . MET B 1 13 ? -1.713 -8.82 3.748 1 78.62 13 MET B C 1
ATOM 1778 O O . MET B 1 13 ? -1.807 -9.906 3.176 1 78.62 13 MET B O 1
ATOM 1782 N N . ASN B 1 14 ? -1.877 -7.715 3.191 1 78.88 14 ASN B N 1
ATOM 1783 C CA . ASN B 1 14 ? -2.203 -7.645 1.771 1 78.88 14 ASN B CA 1
ATOM 1784 C C . ASN B 1 14 ? -1.1 -8.258 0.912 1 78.88 14 ASN B C 1
ATOM 1786 O O . ASN B 1 14 ? -1.381 -8.984 -0.044 1 78.88 14 ASN B O 1
ATOM 1790 N N . GLY B 1 15 ? 0.027 -8.031 1.4 1 82.38 15 GLY B N 1
ATOM 1791 C CA . GLY B 1 15 ? 1.151 -8.594 0.67 1 82.38 15 GLY B CA 1
ATOM 1792 C C . GLY B 1 15 ? 1.204 -10.109 0.73 1 82.38 15 GLY B C 1
ATOM 1793 O O . GLY B 1 15 ? 1.478 -10.766 -0.276 1 82.38 15 GLY B O 1
ATOM 1794 N N . ALA B 1 16 ? 0.964 -10.648 1.891 1 87.88 16 ALA B N 1
ATOM 1795 C CA . ALA B 1 16 ? 0.971 -12.102 2.059 1 87.88 16 ALA B CA 1
ATOM 1796 C C . ALA B 1 16 ? -0.122 -12.75 1.219 1 87.88 16 ALA B C 1
ATOM 1798 O O . ALA B 1 16 ? 0.112 -13.781 0.574 1 87.88 16 ALA B O 1
ATOM 1799 N N . MET B 1 17 ? -1.221 -12.172 1.25 1 89.62 17 MET B N 1
ATOM 1800 C CA . MET B 1 17 ? -2.338 -12.703 0.474 1 89.62 17 MET B CA 1
ATOM 1801 C C . MET B 1 17 ? -2.029 -12.664 -1.019 1 89.62 17 MET B C 1
ATOM 1803 O O . MET B 1 17 ? -2.273 -13.641 -1.731 1 89.62 17 MET B O 1
ATOM 1807 N N . GLU B 1 18 ? -1.528 -11.602 -1.432 1 89.62 18 GLU B N 1
ATOM 1808 C CA . GLU B 1 18 ? -1.195 -11.469 -2.848 1 89.62 18 GLU B CA 1
ATOM 1809 C C . GLU B 1 18 ? -0.156 -12.508 -3.27 1 89.62 18 GLU B C 1
ATOM 1811 O O . GLU B 1 18 ? -0.253 -13.086 -4.355 1 89.62 18 GLU B O 1
ATOM 1816 N N . THR B 1 19 ? 0.774 -12.695 -2.393 1 91 19 THR B N 1
ATOM 1817 C CA . THR B 1 19 ? 1.836 -13.656 -2.68 1 91 19 THR B CA 1
ATOM 1818 C C . THR B 1 19 ? 1.281 -15.07 -2.736 1 91 19 THR B C 1
ATOM 1820 O O . THR B 1 19 ? 1.456 -15.773 -3.734 1 91 19 THR B O 1
ATOM 1823 N N . LEU B 1 20 ? 0.59 -15.469 -1.724 1 93.75 20 LEU B N 1
ATOM 1824 C CA . LEU B 1 20 ? 0.109 -16.844 -1.619 1 93.75 20 LEU B CA 1
ATOM 1825 C C . LEU B 1 20 ? -0.933 -17.141 -2.693 1 93.75 20 LEU B C 1
ATOM 1827 O O . LEU B 1 20 ? -0.888 -18.188 -3.336 1 93.75 20 LEU B O 1
ATOM 1831 N N . CYS B 1 21 ? -1.822 -16.203 -2.902 1 95.19 21 CYS B N 1
ATOM 1832 C CA . CYS B 1 21 ? -2.842 -16.375 -3.93 1 95.19 21 CYS B CA 1
ATOM 1833 C C . CYS B 1 21 ? -2.219 -16.375 -5.32 1 95.19 21 CYS B C 1
ATOM 1835 O O . CYS B 1 21 ? -2.631 -17.156 -6.191 1 95.19 21 CYS B O 1
ATOM 1837 N N . GLY B 1 22 ? -1.265 -15.523 -5.535 1 94.69 22 GLY B N 1
ATOM 1838 C CA . GLY B 1 22 ? -0.578 -15.508 -6.816 1 94.69 22 GLY B CA 1
ATOM 1839 C C . GLY B 1 22 ? 0.115 -16.812 -7.141 1 94.69 22 GLY B C 1
ATOM 1840 O O . GLY B 1 22 ? -0 -17.328 -8.258 1 94.69 22 GLY B O 1
ATOM 1841 N N . GLN B 1 23 ? 0.792 -17.281 -6.191 1 94.75 23 GLN B N 1
ATOM 1842 C CA . GLN B 1 23 ? 1.482 -18.547 -6.367 1 94.75 23 GLN B CA 1
ATOM 1843 C C . GLN B 1 23 ? 0.494 -19.688 -6.641 1 94.75 23 GLN B C 1
ATOM 1845 O O . GLN B 1 23 ? 0.71 -20.5 -7.531 1 94.75 23 GLN B O 1
ATOM 1850 N N . ALA B 1 24 ? -0.545 -19.703 -5.828 1 96.38 24 ALA B N 1
ATOM 1851 C CA . ALA B 1 24 ? -1.549 -20.75 -5.984 1 96.38 24 ALA B CA 1
ATOM 1852 C C . ALA B 1 24 ? -2.211 -20.672 -7.355 1 96.38 24 ALA B C 1
ATOM 1854 O O . ALA B 1 24 ? -2.424 -21.703 -8 1 96.38 24 ALA B O 1
ATOM 1855 N N . TYR B 1 25 ? -2.559 -19.547 -7.789 1 96.62 25 TYR B N 1
ATOM 1856 C CA . TYR B 1 25 ? -3.184 -19.359 -9.094 1 96.62 25 TYR B CA 1
ATOM 1857 C C . TYR B 1 25 ? -2.254 -19.812 -10.211 1 96.62 25 TYR B C 1
ATOM 1859 O O . TYR B 1 25 ? -2.678 -20.516 -11.141 1 96.62 25 TYR B O 1
ATOM 1867 N N . GLY B 1 26 ? -1.01 -19.406 -10.102 1 95 26 GLY B N 1
ATOM 1868 C CA . GLY B 1 26 ? -0.03 -19.844 -11.078 1 95 26 GLY B CA 1
ATOM 1869 C C . GLY B 1 26 ? 0.15 -21.344 -11.117 1 95 26 GLY B C 1
ATOM 1870 O O . GLY B 1 26 ? 0.325 -21.922 -12.188 1 95 26 GLY B O 1
ATOM 1871 N N . ALA B 1 27 ? 0.07 -21.938 -9.984 1 96.25 27 ALA B N 1
ATOM 1872 C CA . ALA B 1 27 ? 0.244 -23.391 -9.875 1 96.25 27 ALA B CA 1
ATOM 1873 C C . ALA B 1 27 ? -1.043 -24.125 -10.234 1 96.25 27 ALA B C 1
ATOM 1875 O O . ALA B 1 27 ? -1.095 -25.359 -10.188 1 96.25 27 ALA B O 1
ATOM 1876 N N . ARG B 1 28 ? -2.082 -23.391 -10.453 1 96.56 28 ARG B N 1
ATOM 1877 C CA . ARG B 1 28 ? -3.398 -23.906 -10.812 1 96.56 28 ARG B CA 1
ATOM 1878 C C . ARG B 1 28 ? -4.031 -24.641 -9.641 1 96.56 28 ARG B C 1
ATOM 1880 O O . ARG B 1 28 ? -4.746 -25.625 -9.836 1 96.56 28 ARG B O 1
ATOM 1887 N N . MET B 1 29 ? -3.59 -24.266 -8.477 1 96.25 29 MET B N 1
ATOM 1888 C CA . MET B 1 29 ? -4.266 -24.719 -7.27 1 96.25 29 MET B CA 1
ATOM 1889 C C . MET B 1 29 ? -5.395 -23.781 -6.879 1 96.25 29 MET B C 1
ATOM 1891 O O . MET B 1 29 ? -5.344 -23.156 -5.816 1 96.25 29 MET B O 1
ATOM 1895 N N . TYR B 1 30 ? -6.438 -23.875 -7.613 1 96.12 30 TYR B N 1
ATOM 1896 C CA . TYR B 1 30 ? -7.465 -22.844 -7.578 1 96.12 30 TYR B CA 1
ATOM 1897 C C . TYR B 1 30 ? -8.25 -22.891 -6.27 1 96.12 30 TYR B C 1
ATOM 1899 O O . TYR B 1 30 ? -8.648 -21.859 -5.738 1 96.12 30 TYR B O 1
ATOM 1907 N N . ARG B 1 31 ? -8.383 -24 -5.695 1 94.62 31 ARG B N 1
ATOM 1908 C CA . ARG B 1 31 ? -9.133 -24.141 -4.449 1 94.62 31 ARG B CA 1
ATOM 1909 C C . ARG B 1 31 ? -8.438 -23.422 -3.307 1 94.62 31 ARG B C 1
ATOM 1911 O O . ARG B 1 31 ? -9.094 -22.906 -2.398 1 94.62 31 ARG B O 1
ATOM 1918 N N . LEU B 1 32 ? -7.152 -23.344 -3.402 1 95.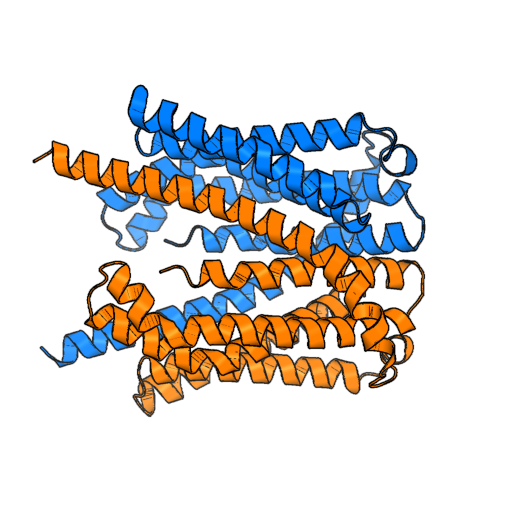62 32 LEU B N 1
ATOM 1919 C CA . LEU B 1 32 ? -6.363 -22.703 -2.354 1 95.62 32 LEU B CA 1
ATOM 1920 C C . LEU B 1 32 ? -6.633 -21.203 -2.295 1 95.62 32 LEU B C 1
ATOM 1922 O O . LEU B 1 32 ? -6.461 -20.578 -1.248 1 95.62 32 LEU B O 1
ATOM 1926 N N . LEU B 1 33 ? -7.09 -20.656 -3.389 1 96.06 33 LEU B N 1
ATOM 1927 C CA . LEU B 1 33 ? -7.379 -19.219 -3.424 1 96.06 33 LEU B CA 1
ATOM 1928 C C . LEU B 1 33 ? -8.516 -18.875 -2.469 1 96.06 33 LEU B C 1
ATOM 1930 O O . LEU B 1 33 ? -8.43 -17.906 -1.717 1 96.06 33 LEU B O 1
ATOM 1934 N N . GLY B 1 34 ? -9.5 -19.719 -2.518 1 95.44 34 GLY B N 1
ATOM 1935 C CA . GLY B 1 34 ? -10.617 -19.5 -1.607 1 95.44 34 GLY B CA 1
ATOM 1936 C C . GLY B 1 34 ? -10.234 -19.656 -0.148 1 95.44 34 GLY B C 1
ATOM 1937 O O . GLY B 1 34 ? -10.719 -18.922 0.714 1 95.44 34 GLY B O 1
ATOM 1938 N N . LEU B 1 35 ? -9.375 -20.594 0.09 1 96.12 35 LEU B N 1
ATOM 1939 C CA . LEU B 1 35 ? -8.93 -20.844 1.458 1 96.12 35 LEU B CA 1
ATOM 1940 C C . LEU B 1 35 ? -8.062 -19.703 1.97 1 96.12 35 LEU B C 1
ATOM 1942 O O . LEU B 1 35 ? -8.211 -19.266 3.111 1 96.12 35 LEU B O 1
ATOM 1946 N N . TYR B 1 36 ? -7.207 -19.219 1.099 1 95.38 36 TYR B N 1
ATOM 1947 C CA . TYR B 1 36 ? -6.379 -18.062 1.466 1 95.38 36 TYR B CA 1
ATOM 1948 C C . TYR B 1 36 ? -7.234 -16.828 1.689 1 95.38 36 TYR B C 1
ATOM 1950 O O . TYR B 1 36 ? -6.949 -16.031 2.58 1 95.38 36 TYR B O 1
ATOM 1958 N N . LEU B 1 37 ? -8.258 -16.688 0.848 1 95 37 LEU B N 1
ATOM 1959 C CA . LEU B 1 37 ? -9.164 -15.562 1.04 1 95 37 LEU B CA 1
ATOM 1960 C C . LEU B 1 37 ? -9.82 -15.625 2.414 1 95 37 LEU B C 1
ATOM 1962 O O . LEU B 1 37 ? -9.828 -14.641 3.15 1 95 37 LEU B O 1
ATOM 1966 N N . GLN B 1 38 ? -10.312 -16.75 2.775 1 95.25 38 GLN B N 1
ATOM 1967 C CA . GLN B 1 38 ? -10.992 -16.922 4.055 1 95.25 38 GLN B CA 1
ATOM 1968 C C . GLN B 1 38 ? -10.023 -16.703 5.219 1 95.25 38 GLN B C 1
ATOM 1970 O O . GLN B 1 38 ? -10.359 -16.031 6.195 1 95.25 38 GLN B O 1
ATOM 1975 N N . SER B 1 39 ? -8.867 -17.266 5.102 1 95.25 39 SER B N 1
ATOM 1976 C CA . SER B 1 39 ? -7.855 -17.094 6.137 1 95.25 39 SER B CA 1
ATOM 1977 C C . SER B 1 39 ? -7.465 -15.625 6.281 1 95.25 39 SER B C 1
ATOM 1979 O O . SER B 1 39 ? -7.273 -15.133 7.395 1 95.25 39 SER B O 1
ATOM 1981 N N . SER B 1 40 ? -7.348 -14.984 5.172 1 94.38 40 SER B N 1
ATOM 1982 C CA . SER B 1 40 ? -6.988 -13.57 5.18 1 94.38 40 SER B CA 1
ATOM 1983 C C . SER B 1 40 ? -8.102 -12.719 5.781 1 94.38 40 SER B C 1
ATOM 1985 O O . SER B 1 40 ? -7.832 -11.719 6.449 1 94.38 40 SER B O 1
ATOM 1987 N N . LEU B 1 41 ? -9.312 -13.109 5.492 1 94.25 41 LEU B N 1
ATOM 1988 C CA . LEU B 1 41 ? -10.445 -12.398 6.082 1 94.25 41 LEU B CA 1
ATOM 1989 C C . LEU B 1 41 ? -10.43 -12.523 7.602 1 94.25 41 LEU B C 1
ATOM 1991 O O . LEU B 1 41 ? -10.68 -11.547 8.312 1 94.25 41 LEU B O 1
ATOM 1995 N N . ILE B 1 42 ? -10.125 -13.672 8.062 1 95.25 42 ILE B N 1
ATOM 1996 C CA . ILE B 1 42 ? -10.039 -13.906 9.5 1 95.25 42 ILE B CA 1
ATOM 1997 C C . ILE B 1 42 ? -8.898 -13.086 10.094 1 95.25 42 ILE B C 1
ATOM 1999 O O . ILE B 1 42 ? -9.078 -12.406 11.109 1 95.25 42 ILE B O 1
ATOM 2003 N N . MET B 1 43 ? -7.824 -13.148 9.461 1 93.12 43 MET B N 1
ATOM 2004 C CA . MET B 1 43 ? -6.66 -12.391 9.93 1 93.12 43 MET B CA 1
ATOM 2005 C C . MET B 1 43 ? -6.945 -10.898 9.906 1 93.12 43 MET B C 1
ATOM 2007 O O . MET B 1 43 ? -6.574 -10.18 10.836 1 93.12 43 MET B O 1
ATOM 2011 N N . SER B 1 44 ? -7.551 -10.5 8.82 1 92.81 44 SER B N 1
ATOM 2012 C CA . SER B 1 44 ? -7.883 -9.086 8.695 1 92.81 44 SER B CA 1
ATOM 2013 C C . SER B 1 44 ? -8.844 -8.648 9.797 1 92.81 44 SER B C 1
ATOM 2015 O O . SER B 1 44 ? -8.742 -7.535 10.312 1 92.81 44 SER B O 1
ATOM 2017 N N . ALA B 1 45 ? -9.773 -9.477 10.117 1 94.38 45 ALA B N 1
ATOM 2018 C CA . ALA B 1 45 ? -10.695 -9.18 11.211 1 94.38 45 ALA B CA 1
ATOM 2019 C C . ALA B 1 45 ? -9.945 -9.055 12.539 1 94.38 45 ALA B C 1
ATOM 2021 O O . ALA B 1 45 ? -10.219 -8.148 13.328 1 94.38 45 ALA B O 1
ATOM 2022 N N . MET B 1 46 ? -9.055 -9.922 12.742 1 93.12 46 MET B N 1
ATOM 2023 C CA . MET B 1 46 ? -8.273 -9.914 13.977 1 93.12 46 MET B CA 1
ATOM 2024 C C . MET B 1 46 ? -7.445 -8.633 14.086 1 93.12 46 MET B C 1
ATOM 2026 O O . MET B 1 46 ? -7.406 -8 15.141 1 93.12 46 MET B O 1
ATOM 2030 N N . VAL B 1 47 ? -6.801 -8.328 13.047 1 90.5 47 VAL B N 1
ATOM 2031 C CA . VAL B 1 47 ? -5.973 -7.129 13.023 1 90.5 47 VAL B CA 1
ATOM 2032 C C . VAL B 1 47 ? -6.848 -5.891 13.203 1 90.5 47 VAL B C 1
ATOM 2034 O O . VAL B 1 47 ? -6.469 -4.949 13.898 1 90.5 47 VAL B O 1
ATOM 2037 N N . SER B 1 48 ? -8 -5.875 12.531 1 92.19 48 SER B N 1
ATOM 2038 C CA . SER B 1 48 ? -8.93 -4.762 12.664 1 92.19 48 SER B CA 1
ATOM 2039 C C . SER B 1 48 ? -9.406 -4.602 14.102 1 92.19 48 SER B C 1
ATOM 2041 O O . SER B 1 48 ? -9.594 -3.482 14.578 1 92.19 48 SER B O 1
ATOM 2043 N N . VAL B 1 49 ? -9.609 -5.703 14.773 1 94.75 49 VAL B N 1
ATOM 2044 C CA . VAL B 1 49 ? -10 -5.648 16.172 1 94.75 49 VAL B CA 1
ATOM 2045 C C . VAL B 1 49 ? -8.883 -5 17 1 94.75 49 VAL B C 1
ATOM 2047 O O . VAL B 1 49 ? -9.148 -4.141 17.844 1 94.75 49 VAL B O 1
ATOM 2050 N N . LEU B 1 50 ? -7.699 -5.375 16.75 1 91.44 50 LEU B N 1
ATOM 2051 C CA . LEU B 1 50 ? -6.562 -4.812 17.469 1 91.44 50 LEU B CA 1
ATOM 2052 C C . LEU B 1 50 ? -6.453 -3.309 17.234 1 91.44 50 LEU B C 1
ATOM 2054 O O . LEU B 1 50 ? -6.27 -2.535 18.172 1 91.44 50 LEU B O 1
ATOM 2058 N N . ILE B 1 51 ? -6.582 -2.938 15.992 1 89 51 ILE B N 1
ATOM 2059 C CA . ILE B 1 51 ? -6.492 -1.525 15.633 1 89 51 ILE B CA 1
ATOM 2060 C C . ILE B 1 51 ? -7.656 -0.759 16.266 1 89 51 ILE B C 1
ATOM 2062 O O . ILE B 1 51 ? -7.484 0.372 16.719 1 89 51 ILE B O 1
ATOM 2066 N N . SER B 1 52 ? -8.82 -1.391 16.266 1 92.56 52 SER B N 1
ATOM 2067 C CA . SER B 1 52 ? -10 -0.756 16.859 1 92.56 52 SER B CA 1
ATOM 2068 C C . SER B 1 52 ? -9.789 -0.469 18.344 1 92.56 52 SER B C 1
ATOM 2070 O O . SER B 1 52 ? -10.258 0.551 18.844 1 92.56 52 SER B O 1
ATOM 2072 N N . ILE B 1 53 ? -9.148 -1.352 19.031 1 92.75 53 ILE B N 1
ATOM 2073 C CA . ILE B 1 53 ? -8.867 -1.157 20.453 1 92.75 53 ILE B CA 1
ATOM 2074 C C . ILE B 1 53 ? -7.98 0.076 20.641 1 92.75 53 ILE B C 1
ATOM 2076 O O . ILE B 1 53 ? -8.219 0.886 21.531 1 92.75 53 ILE B O 1
ATOM 2080 N N . VAL B 1 54 ? -7.035 0.25 19.797 1 88 54 VAL B N 1
ATOM 2081 C CA . VAL B 1 54 ? -6.156 1.414 19.859 1 88 54 VAL B CA 1
ATOM 2082 C C . VAL B 1 54 ? -6.953 2.68 19.562 1 88 54 VAL B C 1
ATOM 2084 O O . VAL B 1 54 ? -6.754 3.717 20.188 1 88 54 VAL B O 1
ATOM 2087 N N . TRP B 1 55 ? -7.863 2.592 18.594 1 87.69 55 TRP B N 1
ATOM 2088 C CA . TRP B 1 55 ? -8.664 3.732 18.156 1 87.69 55 TRP B CA 1
ATOM 2089 C C . TRP B 1 55 ? -9.617 4.184 19.266 1 87.69 55 TRP B C 1
ATOM 2091 O O . TRP B 1 55 ? -9.977 5.359 19.328 1 87.69 55 TRP B O 1
ATOM 2101 N N . LEU B 1 56 ? -9.984 3.26 20.109 1 90.44 56 LEU B N 1
ATOM 2102 C CA . LEU B 1 56 ? -10.883 3.604 21.219 1 90.44 56 LEU B CA 1
ATOM 2103 C C . LEU B 1 56 ? -10.18 4.5 22.234 1 90.44 56 LEU B C 1
ATOM 2105 O O . LEU B 1 56 ? -10.828 5.246 22.953 1 90.44 56 LEU B O 1
ATOM 2109 N N . PHE B 1 57 ? -8.836 4.484 22.219 1 89.69 57 PHE B N 1
ATOM 2110 C CA . PHE B 1 57 ? -8.07 5.27 23.188 1 89.69 57 PHE B CA 1
ATOM 2111 C C . PHE B 1 57 ? -7.375 6.438 22.484 1 89.69 57 PHE B C 1
ATOM 2113 O O . PHE B 1 57 ? -6.297 6.863 22.906 1 89.69 57 PHE B O 1
ATOM 2120 N N . THR B 1 58 ? -7.918 6.844 21.484 1 85 58 THR B N 1
ATOM 2121 C CA . THR B 1 58 ? -7.32 7.918 20.688 1 85 58 THR B CA 1
ATOM 2122 C C . THR B 1 58 ? -7.219 9.195 21.516 1 85 58 THR B C 1
ATOM 2124 O O . THR B 1 58 ? -6.188 9.875 21.5 1 85 58 THR B O 1
ATOM 2127 N N . GLU B 1 59 ? -8.305 9.516 22.219 1 86.69 59 GLU B N 1
ATOM 2128 C CA . GLU B 1 59 ? -8.336 10.781 22.953 1 86.69 59 GLU B CA 1
ATOM 2129 C C . GLU B 1 59 ? -7.23 10.844 24 1 86.69 59 GLU B C 1
ATOM 2131 O O . GLU B 1 59 ? -6.438 11.789 24.016 1 86.69 59 GLU B O 1
ATOM 2136 N N . PRO B 1 60 ? -7.125 9.883 24.891 1 88.88 60 PRO B N 1
ATOM 2137 C CA . PRO B 1 60 ? -6.023 9.93 25.859 1 88.88 60 PRO B CA 1
ATOM 2138 C C . PRO B 1 60 ? -4.648 9.93 25.188 1 88.88 60 PRO B C 1
ATOM 2140 O O . PRO B 1 60 ? -3.711 10.547 25.688 1 88.88 60 PRO B O 1
ATOM 2143 N N . ILE B 1 61 ? -4.484 9.297 24.125 1 84.75 61 ILE B N 1
ATOM 2144 C CA . ILE B 1 61 ? -3.215 9.234 23.422 1 84.75 61 ILE B CA 1
ATOM 2145 C C . ILE B 1 61 ? -2.855 10.617 22.875 1 84.75 61 ILE B C 1
ATOM 2147 O O . ILE B 1 61 ? -1.723 11.078 23.031 1 84.75 61 ILE B O 1
ATOM 2151 N N . LEU B 1 62 ? -3.873 11.266 22.297 1 81.62 62 LEU B N 1
ATOM 2152 C CA . LEU B 1 62 ? -3.621 12.578 21.703 1 81.62 62 LEU B CA 1
ATOM 2153 C C . LEU B 1 62 ? -3.385 13.617 22.781 1 81.62 62 LEU B C 1
ATOM 2155 O O . LEU B 1 62 ? -2.564 14.523 22.625 1 81.62 62 LEU B O 1
ATOM 2159 N N . LEU B 1 63 ? -4.102 13.492 23.875 1 85.44 63 LEU B N 1
ATOM 2160 C CA . LEU B 1 63 ? -3.893 14.391 25 1 85.44 63 LEU B CA 1
ATOM 2161 C C . LEU B 1 63 ? -2.502 14.203 25.594 1 85.44 63 LEU B C 1
ATOM 2163 O O . LEU B 1 63 ? -1.853 15.172 25.984 1 85.44 63 LEU B O 1
ATOM 2167 N N . CYS B 1 64 ? -2.072 13.016 25.656 1 85.75 64 CYS B N 1
ATOM 2168 C CA . CYS B 1 64 ? -0.732 12.711 26.141 1 85.75 64 CYS B CA 1
ATOM 2169 C C . CYS B 1 64 ? 0.329 13.305 25.219 1 85.75 64 CYS B C 1
ATOM 2171 O O . CYS B 1 64 ? 1.406 13.688 25.672 1 85.75 64 CYS B O 1
ATOM 2173 N N . LEU B 1 65 ? 0.022 13.445 23.969 1 79 65 LEU B N 1
ATOM 2174 C CA . LEU B 1 65 ? 0.938 14.023 22.984 1 79 65 LEU B CA 1
ATOM 2175 C C . LEU B 1 65 ? 0.815 15.547 22.953 1 79 65 LEU B C 1
ATOM 2177 O O . LEU B 1 65 ? 1.353 16.203 22.062 1 79 65 LEU B O 1
ATOM 2181 N N . HIS B 1 66 ? 0.034 16.062 23.875 1 82.75 66 HIS B N 1
ATOM 2182 C CA . HIS B 1 66 ? -0.107 17.484 24.109 1 82.75 66 HIS B CA 1
ATOM 2183 C C . HIS B 1 66 ? -0.824 18.172 22.953 1 82.75 66 HIS B C 1
ATOM 2185 O O . HIS B 1 66 ? -0.479 19.297 22.594 1 82.75 66 HIS B O 1
ATOM 2191 N N . GLN B 1 67 ? -1.689 17.391 22.438 1 74.88 67 GLN B N 1
ATOM 2192 C CA . GLN B 1 67 ? -2.547 18.016 21.438 1 74.88 67 GLN B CA 1
ATOM 2193 C C . GLN B 1 67 ? -3.672 18.812 22.094 1 74.88 67 GLN B C 1
ATOM 2195 O O . GLN B 1 67 ? -4.035 18.547 23.234 1 74.88 67 GLN B O 1
ATOM 2200 N N . GLU B 1 68 ? -4.129 19.828 21.375 1 82.5 68 GLU B N 1
ATOM 2201 C CA . GLU B 1 68 ? -5.23 20.625 21.906 1 82.5 68 GLU B CA 1
ATOM 2202 C C . GLU B 1 68 ? -6.457 19.766 22.172 1 82.5 68 GLU B C 1
ATOM 2204 O O . GLU B 1 68 ? -6.809 18.906 21.375 1 82.5 68 GLU B O 1
ATOM 2209 N N . PRO B 1 69 ? -7.082 20 23.281 1 84.94 69 PRO B N 1
ATOM 2210 C CA . PRO B 1 69 ? -8.227 19.188 23.672 1 84.94 69 PRO B CA 1
ATOM 2211 C C . PRO B 1 69 ? -9.336 19.172 22.625 1 84.94 69 PRO B C 1
ATOM 2213 O O . PRO B 1 69 ? -9.945 18.125 22.375 1 84.94 69 PRO B O 1
ATOM 2216 N N . GLU B 1 70 ? -9.617 20.281 22.031 1 81.88 70 GLU B N 1
ATOM 2217 C CA . GLU B 1 70 ? -10.672 20.344 21.031 1 81.88 70 GLU B CA 1
ATOM 2218 C C . GLU B 1 70 ? -10.336 19.5 19.812 1 81.88 70 GLU B C 1
ATOM 2220 O O . GLU B 1 70 ? -11.195 18.812 19.266 1 81.88 70 GLU B O 1
ATOM 2225 N N . VAL B 1 71 ? -9.156 19.578 19.375 1 76 71 VAL B N 1
ATOM 2226 C CA . VAL B 1 71 ? -8.68 18.797 18.234 1 76 71 VAL B CA 1
ATOM 2227 C C . VAL B 1 71 ? -8.664 17.312 18.594 1 76 71 VAL B C 1
ATOM 2229 O O . VAL B 1 71 ? -9.047 16.469 17.781 1 76 71 VAL B O 1
ATOM 2232 N N . SER B 1 72 ? -8.242 17.078 19.766 1 80.75 72 SER B N 1
ATOM 2233 C CA . SER B 1 72 ? -8.203 15.695 20.25 1 80.75 72 SER B CA 1
ATOM 2234 C C . SER B 1 72 ? -9.594 15.078 20.297 1 80.75 72 SER B C 1
ATOM 2236 O O . SER B 1 72 ? -9.789 13.93 19.891 1 80.75 72 SER B O 1
ATOM 2238 N N . HIS B 1 73 ? -10.5 15.844 20.734 1 84.38 73 HIS B N 1
ATOM 2239 C CA . HIS B 1 73 ? -11.875 15.359 20.828 1 84.38 73 HIS B CA 1
ATOM 2240 C C . HIS B 1 73 ? -12.469 15.133 19.453 1 84.38 73 HIS B C 1
ATOM 2242 O O . HIS B 1 73 ? -13.133 14.117 19.203 1 84.38 73 HIS B O 1
ATOM 2248 N N . ALA B 1 74 ? -12.281 16.062 18.578 1 80 74 ALA B N 1
ATOM 2249 C CA . ALA B 1 74 ? -12.789 15.938 17.219 1 80 74 ALA B CA 1
ATOM 2250 C C . ALA B 1 74 ? -12.203 14.711 16.516 1 80 74 ALA B C 1
ATOM 2252 O O . ALA B 1 74 ? -12.922 13.969 15.852 1 80 74 ALA B O 1
ATOM 2253 N N . ALA B 1 75 ? -10.922 14.531 16.688 1 79.5 75 ALA B N 1
ATOM 2254 C CA . ALA B 1 75 ? -10.242 13.383 16.094 1 79.5 75 ALA B CA 1
ATOM 2255 C C . ALA B 1 75 ? -10.789 12.07 16.672 1 79.5 75 ALA B C 1
ATOM 2257 O O . ALA B 1 75 ? -10.961 11.102 15.93 1 79.5 75 ALA B O 1
ATOM 2258 N N . THR B 1 76 ? -11.016 12.102 17.875 1 85.25 76 THR B N 1
ATOM 2259 C CA . THR B 1 76 ? -11.508 10.906 18.547 1 85.25 76 THR B CA 1
ATOM 2260 C C . THR B 1 76 ? -12.891 10.523 18.031 1 85.25 76 THR B C 1
ATOM 2262 O O . THR B 1 76 ? -13.156 9.352 17.781 1 85.25 76 THR B O 1
ATOM 2265 N N . VAL B 1 77 ? -13.734 11.516 17.891 1 84.69 77 VAL B N 1
ATOM 2266 C CA . VAL B 1 77 ? -15.086 11.258 17.406 1 84.69 77 VAL B CA 1
ATOM 2267 C C . VAL B 1 77 ? -15.023 10.695 15.984 1 84.69 77 VAL B C 1
ATOM 2269 O O . VAL B 1 77 ? -15.703 9.711 15.672 1 84.69 77 VAL B O 1
ATOM 2272 N N . PHE B 1 78 ? -14.227 11.281 15.195 1 84.81 78 PHE B N 1
ATOM 2273 C CA . PHE B 1 78 ? -14.086 10.828 13.812 1 84.81 78 PHE B CA 1
ATOM 2274 C C . PHE B 1 78 ? -13.562 9.398 13.758 1 84.81 78 PHE B C 1
ATOM 2276 O O . PHE B 1 78 ? -14.102 8.562 13.031 1 84.81 78 PHE B O 1
ATOM 2283 N N . ILE B 1 79 ? -12.578 9.133 14.539 1 84.69 79 ILE B N 1
ATOM 2284 C CA . ILE B 1 79 ? -11.883 7.848 14.492 1 84.69 79 ILE B CA 1
ATOM 2285 C C . ILE B 1 79 ? -12.781 6.75 15.055 1 84.69 79 ILE B C 1
ATOM 2287 O O . ILE B 1 79 ? -12.828 5.645 14.508 1 84.69 79 ILE B O 1
ATOM 2291 N N . ARG B 1 80 ? -13.477 7.066 16.094 1 87.94 80 ARG B N 1
ATOM 2292 C CA . ARG B 1 80 ? -14.328 6.055 16.719 1 87.94 80 ARG B CA 1
ATOM 2293 C C . ARG B 1 80 ? -15.469 5.656 15.789 1 87.94 80 ARG B C 1
ATOM 2295 O O . ARG B 1 80 ? -15.812 4.48 15.695 1 87.94 80 ARG B O 1
ATOM 2302 N N . TYR B 1 81 ? -15.984 6.629 15.055 1 89.25 81 TYR B N 1
ATOM 2303 C CA . TYR B 1 81 ? -17.078 6.336 14.148 1 89.25 81 TYR B CA 1
ATOM 2304 C C . TYR B 1 81 ? -16.562 5.691 12.859 1 89.25 81 TYR B C 1
ATOM 2306 O O . TYR B 1 81 ? -17.359 5.191 12.055 1 89.25 81 TYR B O 1
ATOM 2314 N N . GLN B 1 82 ? -15.273 5.68 12.703 1 90 82 GLN B N 1
ATOM 2315 C CA . GLN B 1 82 ? -14.68 5.059 11.523 1 90 82 GLN B CA 1
ATOM 2316 C C . GLN B 1 82 ? -14.391 3.578 11.773 1 90 82 GLN B C 1
ATOM 2318 O O . GLN B 1 82 ? -14.008 2.852 10.852 1 90 82 GLN B O 1
ATOM 2323 N N . ILE B 1 83 ? -14.617 3.066 12.945 1 92.12 83 ILE B N 1
ATOM 2324 C CA . ILE B 1 83 ? -14.266 1.703 13.328 1 92.12 83 ILE B CA 1
ATOM 2325 C C . ILE B 1 83 ? -15 0.71 12.43 1 92.12 83 ILE B C 1
ATOM 2327 O O . ILE B 1 83 ? -14.391 -0.206 11.875 1 92.12 83 ILE B O 1
ATOM 2331 N N . PRO B 1 84 ? -16.312 0.924 12.18 1 94.38 84 PRO B N 1
ATOM 2332 C CA . PRO B 1 84 ? -16.953 -0.002 11.242 1 94.38 84 PRO B CA 1
ATOM 2333 C C . PRO B 1 84 ? -16.328 0.035 9.852 1 94.38 84 PRO B C 1
ATOM 2335 O O . PRO B 1 84 ? -16.266 -0.994 9.172 1 94.38 84 PRO B O 1
ATOM 2338 N N . GLY B 1 85 ? -15.891 1.154 9.422 1 92.69 85 GLY B N 1
ATOM 2339 C CA . GLY B 1 85 ? -15.25 1.303 8.125 1 92.69 85 GLY B CA 1
ATOM 2340 C C . GLY B 1 85 ? -13.914 0.583 8.039 1 92.69 85 GLY B C 1
ATOM 2341 O O . GLY B 1 85 ? -13.539 0.085 6.973 1 92.69 85 GLY B O 1
ATOM 2342 N N . LEU B 1 86 ? -13.297 0.562 9.164 1 90.81 86 LEU B N 1
ATOM 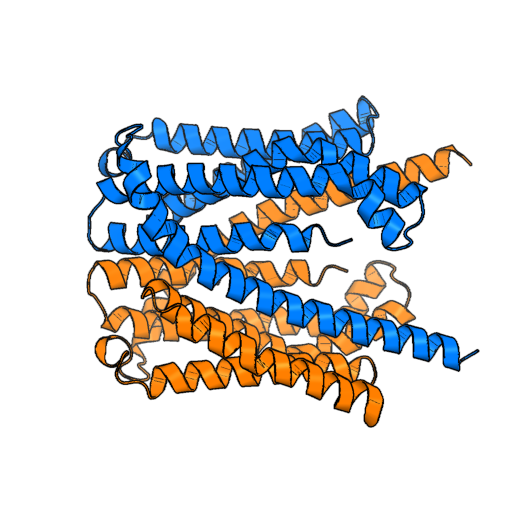2343 C CA . LEU B 1 86 ? -12.023 -0.143 9.242 1 90.81 86 LEU B CA 1
ATOM 2344 C C . LEU B 1 86 ? -12.195 -1.614 8.883 1 90.81 86 LEU B C 1
ATOM 2346 O O . LEU B 1 86 ? -11.406 -2.162 8.102 1 90.81 86 LEU B O 1
ATOM 2350 N N . PHE B 1 87 ? -13.172 -2.195 9.398 1 94.5 87 PHE B N 1
ATOM 2351 C CA . PHE B 1 87 ? -13.453 -3.596 9.102 1 94.5 87 PHE B CA 1
ATOM 2352 C C . PHE B 1 87 ? -13.805 -3.777 7.625 1 94.5 87 PHE B C 1
ATOM 2354 O O . PHE B 1 87 ? -13.25 -4.648 6.953 1 94.5 87 PHE B O 1
ATOM 2361 N N . ALA B 1 88 ? -14.633 -2.9 7.164 1 93.81 88 ALA B N 1
ATOM 2362 C CA . ALA B 1 88 ? -15.07 -2.994 5.77 1 93.81 88 ALA B CA 1
ATOM 2363 C C . ALA B 1 88 ? -13.898 -2.797 4.816 1 93.81 88 ALA B C 1
ATOM 2365 O O . ALA B 1 88 ? -13.773 -3.506 3.814 1 93.81 88 ALA B O 1
ATOM 2366 N N . TYR B 1 89 ? -13.078 -1.917 5.16 1 90 89 TYR B N 1
ATOM 2367 C CA . TYR B 1 89 ? -11.914 -1.634 4.328 1 90 89 TYR B CA 1
ATOM 2368 C C . TYR B 1 89 ? -10.969 -2.824 4.297 1 90 89 TYR B C 1
ATOM 2370 O O . TYR B 1 89 ? -10.43 -3.168 3.242 1 90 89 TYR B O 1
ATOM 2378 N N . SER B 1 90 ? -10.766 -3.396 5.41 1 91.69 90 SER B N 1
ATOM 2379 C CA . SER B 1 90 ? -9.867 -4.547 5.484 1 91.69 90 SER B CA 1
ATOM 2380 C C . SER B 1 90 ? -10.398 -5.715 4.664 1 91.69 90 SER B C 1
ATOM 2382 O O . SER B 1 90 ? -9.633 -6.391 3.971 1 91.69 90 SER B O 1
ATOM 2384 N N . PHE B 1 91 ? -11.633 -5.953 4.773 1 94 91 PHE B N 1
ATOM 2385 C CA . PHE B 1 91 ? -12.25 -7.02 3.99 1 94 91 PHE B CA 1
ATOM 2386 C C . PHE B 1 91 ? -12.18 -6.703 2.502 1 94 91 PHE B C 1
ATOM 2388 O O . PHE B 1 91 ? -11.922 -7.59 1.687 1 94 91 PHE B O 1
ATOM 2395 N N . LEU B 1 92 ? -12.414 -5.48 2.24 1 91.12 92 LEU B N 1
ATOM 2396 C CA . LEU B 1 92 ? -12.367 -5.039 0.851 1 91.12 92 LEU B CA 1
ATOM 2397 C C . LEU B 1 92 ? -10.992 -5.281 0.25 1 91.12 92 LEU B C 1
ATOM 2399 O O . LEU B 1 92 ? -10.875 -5.734 -0.891 1 91.12 92 LEU B O 1
ATOM 2403 N N . GLN B 1 93 ? -10.016 -4.992 1.027 1 89.5 93 GLN B N 1
ATOM 2404 C CA . GLN B 1 93 ? -8.648 -5.195 0.556 1 89.5 93 GLN B CA 1
ATOM 2405 C C . GLN B 1 93 ? -8.383 -6.664 0.241 1 89.5 93 GLN B C 1
ATOM 2407 O O . GLN B 1 93 ? -7.695 -6.98 -0.73 1 89.5 93 GLN B O 1
ATOM 2412 N N . CYS B 1 94 ? -8.898 -7.559 1.004 1 92.94 94 CYS B N 1
ATOM 2413 C CA . CYS B 1 94 ? -8.742 -8.992 0.754 1 92.94 94 CYS B CA 1
ATOM 2414 C C . CYS B 1 94 ? -9.43 -9.391 -0.547 1 92.94 94 CYS B C 1
ATOM 2416 O O . CYS B 1 94 ? -8.859 -10.133 -1.348 1 92.94 94 CYS B O 1
ATOM 2418 N N . LEU B 1 95 ? -10.57 -8.875 -0.701 1 92.62 95 LEU B N 1
ATOM 2419 C CA . LEU B 1 95 ? -11.344 -9.227 -1.886 1 92.62 95 LEU B CA 1
ATOM 2420 C C . LEU B 1 95 ? -10.695 -8.664 -3.146 1 92.62 95 LEU B C 1
ATOM 2422 O O . LEU B 1 95 ? -10.68 -9.32 -4.188 1 92.62 95 LEU B O 1
ATOM 2426 N N . LEU B 1 96 ? -10.164 -7.508 -3.031 1 89.56 96 LEU B N 1
ATOM 2427 C CA . LEU B 1 96 ? -9.477 -6.895 -4.164 1 89.56 96 LEU B CA 1
ATOM 2428 C C . LEU B 1 96 ? -8.266 -7.723 -4.582 1 89.56 96 LEU B C 1
ATOM 2430 O O . LEU B 1 96 ? -8.055 -7.961 -5.773 1 89.56 96 LEU B O 1
ATOM 2434 N N . ARG B 1 97 ? -7.57 -8.148 -3.631 1 90.62 97 ARG B N 1
ATOM 2435 C CA . ARG B 1 97 ? -6.383 -8.938 -3.934 1 90.62 97 ARG B CA 1
ATOM 2436 C C . ARG B 1 97 ? -6.766 -10.305 -4.504 1 90.62 97 ARG B C 1
ATOM 2438 O O . ARG B 1 97 ? -6.062 -10.844 -5.355 1 90.62 97 ARG B O 1
ATOM 2445 N N . TYR B 1 98 ? -7.848 -10.859 -4.023 1 93.81 98 TYR B N 1
ATOM 2446 C CA . TYR B 1 98 ? -8.367 -12.109 -4.555 1 93.81 98 TYR B CA 1
ATOM 2447 C C . TYR B 1 98 ? -8.633 -12.008 -6.051 1 93.81 98 TYR B C 1
ATOM 2449 O O . TYR B 1 98 ? -8.273 -12.898 -6.816 1 93.81 98 TYR B O 1
ATOM 2457 N N . LEU B 1 99 ? -9.242 -10.906 -6.426 1 92.25 99 LEU B N 1
ATOM 2458 C CA . LEU B 1 99 ? -9.531 -10.688 -7.84 1 92.25 99 LEU B CA 1
ATOM 2459 C C . LEU B 1 99 ? -8.266 -10.344 -8.609 1 92.25 99 LEU B C 1
ATOM 2461 O O . LEU B 1 99 ? -8.039 -10.859 -9.703 1 92.25 99 LEU B O 1
ATOM 2465 N N . GLN B 1 100 ? -7.426 -9.555 -8.008 1 89.75 100 GLN B N 1
ATOM 2466 C CA . GLN B 1 100 ? -6.215 -9.062 -8.656 1 89.75 100 GLN B CA 1
ATOM 2467 C C . GLN B 1 100 ? -5.266 -10.211 -8.984 1 89.75 100 GLN B C 1
ATOM 2469 O O . GLN B 1 100 ? -4.68 -10.242 -10.07 1 89.75 100 GLN B O 1
ATOM 2474 N N . THR B 1 101 ? -5.109 -11.133 -8.086 1 92.62 101 THR B N 1
ATOM 2475 C CA . THR B 1 101 ? -4.172 -12.227 -8.289 1 92.62 101 THR B CA 1
ATOM 2476 C C . THR B 1 101 ? -4.641 -13.141 -9.414 1 92.62 101 THR B C 1
ATOM 2478 O O . THR B 1 101 ? -3.865 -13.953 -9.93 1 92.62 101 THR B O 1
ATOM 2481 N N . GLN B 1 102 ? -5.926 -12.961 -9.75 1 92.38 102 GLN B N 1
ATOM 2482 C CA . GLN B 1 102 ? -6.469 -13.734 -10.867 1 92.38 102 GLN B CA 1
ATOM 2483 C C . GLN B 1 102 ? -6.508 -12.898 -12.141 1 92.38 102 GLN B C 1
ATOM 2485 O O . GLN B 1 102 ? -7.07 -13.32 -13.148 1 92.38 102 GLN B O 1
ATOM 2490 N N . SER B 1 103 ? -5.961 -11.719 -12.102 1 89.25 103 SER B N 1
ATOM 2491 C CA . SER B 1 103 ? -5.891 -10.781 -13.211 1 89.25 103 SER B CA 1
ATOM 2492 C C . SER B 1 103 ? -7.277 -10.312 -13.633 1 89.25 103 SER B C 1
ATOM 2494 O O . SER B 1 103 ? -7.527 -10.062 -14.812 1 89.25 103 SER B O 1
ATOM 2496 N N . ILE B 1 104 ? -8.188 -10.359 -12.672 1 90.56 104 ILE B N 1
ATOM 2497 C CA . ILE B 1 104 ? -9.531 -9.82 -12.875 1 90.56 104 ILE B CA 1
ATOM 2498 C C . ILE B 1 104 ? -9.609 -8.406 -12.289 1 90.56 104 ILE B C 1
ATOM 2500 O O . ILE B 1 104 ? -9.93 -8.234 -11.109 1 90.56 104 ILE B O 1
ATOM 2504 N N . VAL B 1 105 ? -9.367 -7.402 -13.133 1 86.06 105 VAL B N 1
ATOM 2505 C CA . VAL B 1 105 ? -9.117 -6.078 -12.578 1 86.06 105 VAL B CA 1
ATOM 2506 C C . VAL B 1 105 ? -10.258 -5.133 -12.969 1 86.06 105 VAL B C 1
ATOM 2508 O O . VAL B 1 105 ? -10.453 -4.094 -12.336 1 86.06 105 VAL B O 1
ATOM 2511 N N . ILE B 1 106 ? -11.047 -5.477 -13.961 1 85.06 106 ILE B N 1
ATOM 2512 C CA . ILE B 1 106 ? -12.117 -4.594 -14.406 1 85.06 106 ILE B CA 1
ATOM 2513 C C . ILE B 1 106 ? -13.195 -4.484 -13.328 1 85.06 106 ILE B C 1
ATOM 2515 O O . ILE B 1 106 ? -13.625 -3.385 -12.977 1 85.06 106 ILE B O 1
ATOM 2519 N N . PRO B 1 107 ? -13.562 -5.551 -12.742 1 85.12 107 PRO B N 1
ATOM 2520 C CA . PRO B 1 107 ? -14.547 -5.445 -11.656 1 85.12 107 PRO B CA 1
ATOM 2521 C C . PRO B 1 107 ? -14.031 -4.637 -10.469 1 85.12 107 PRO B C 1
ATOM 2523 O O . PRO B 1 107 ? -14.828 -4.023 -9.75 1 85.12 107 PRO B O 1
ATOM 2526 N N . LEU B 1 108 ? -12.766 -4.605 -10.281 1 82.19 108 LEU B N 1
ATOM 2527 C CA . LEU B 1 108 ? -12.172 -3.814 -9.211 1 82.19 108 LEU B CA 1
ATOM 2528 C C . LEU B 1 108 ? -12.469 -2.332 -9.406 1 82.19 108 LEU B C 1
ATOM 2530 O O . LEU B 1 108 ? -12.836 -1.642 -8.445 1 82.19 108 LEU B O 1
ATOM 2534 N N . VAL B 1 109 ? -12.305 -1.976 -10.641 1 81.81 109 VAL B N 1
ATOM 2535 C CA . VAL B 1 109 ? -12.492 -0.568 -10.969 1 81.81 109 VAL B CA 1
ATOM 2536 C C . VAL B 1 109 ? -13.969 -0.2 -10.852 1 81.81 109 VAL B C 1
ATOM 2538 O O . VAL B 1 109 ? -14.312 0.84 -10.281 1 81.81 109 VAL B O 1
ATOM 2541 N N . VAL B 1 110 ? -14.781 -1.061 -11.281 1 83.94 110 VAL B N 1
ATOM 2542 C CA . VAL B 1 110 ? -16.219 -0.802 -11.266 1 83.94 110 VAL B CA 1
ATOM 2543 C C . VAL B 1 110 ? -16.719 -0.747 -9.828 1 83.94 110 VAL B C 1
ATOM 2545 O O . VAL B 1 110 ? -17.5 0.132 -9.477 1 83.94 110 VAL B O 1
ATOM 2548 N N . CYS B 1 111 ? -16.25 -1.626 -9.031 1 81.94 111 CYS B N 1
ATOM 2549 C CA . CYS B 1 111 ? -16.703 -1.724 -7.652 1 81.94 111 CYS B CA 1
ATOM 2550 C C . CYS B 1 111 ? -16.125 -0.598 -6.805 1 81.94 111 CYS B C 1
ATOM 2552 O O . CYS B 1 111 ? -16.531 -0.401 -5.66 1 81.94 111 CYS B O 1
ATOM 2554 N N . SER B 1 112 ? -15.188 0.119 -7.375 1 79.81 112 SER B N 1
ATOM 2555 C CA . SER B 1 112 ? -14.68 1.306 -6.688 1 79.81 112 SER B CA 1
ATOM 2556 C C . SER B 1 112 ? -15.391 2.566 -7.176 1 79.81 112 SER B C 1
ATOM 2558 O O . SER B 1 112 ? -15.586 3.51 -6.41 1 79.81 112 SER B O 1
ATOM 2560 N N . MET B 1 113 ? -15.781 2.576 -8.398 1 86.06 113 MET B N 1
ATOM 2561 C CA . MET B 1 113 ? -16.422 3.742 -9.008 1 86.06 113 MET B CA 1
ATOM 2562 C C . MET B 1 113 ? -17.844 3.928 -8.469 1 86.06 113 MET B C 1
ATOM 2564 O O . MET B 1 113 ? -18.25 5.051 -8.172 1 86.06 113 MET B O 1
ATOM 2568 N N . VAL B 1 114 ? -18.547 2.895 -8.297 1 86.69 114 VAL B N 1
ATOM 2569 C CA . VAL B 1 114 ? -19.953 2.953 -7.863 1 86.69 114 VAL B CA 1
ATOM 2570 C C . VAL B 1 114 ? -20.016 3.484 -6.434 1 86.69 114 VAL B C 1
ATOM 2572 O O . VAL B 1 114 ? -20.734 4.445 -6.16 1 86.69 114 VAL B O 1
ATOM 2575 N N . PRO B 1 115 ? -19.188 2.936 -5.547 1 86.25 115 PRO B N 1
ATOM 2576 C CA . PRO B 1 115 ? -19.219 3.457 -4.18 1 86.25 115 PRO B CA 1
ATOM 2577 C C . PRO B 1 115 ? -18.734 4.902 -4.09 1 86.25 115 PRO B C 1
ATOM 2579 O O . PRO B 1 115 ? -19.125 5.637 -3.18 1 86.25 115 PRO B O 1
ATOM 2582 N N . PHE B 1 116 ? -17.969 5.281 -5.07 1 86.06 116 PHE B N 1
ATOM 2583 C CA . PHE B 1 116 ? -17.5 6.66 -5.07 1 86.06 116 PHE B CA 1
ATOM 2584 C C . PHE B 1 116 ? -18.672 7.625 -5.23 1 86.06 116 PHE B C 1
ATOM 2586 O O . PHE B 1 116 ? -18.75 8.641 -4.531 1 86.06 116 PHE B O 1
ATOM 2593 N N . ALA B 1 117 ? -19.5 7.324 -6.141 1 87.25 117 ALA B N 1
ATOM 2594 C CA . ALA B 1 117 ? -20.688 8.148 -6.328 1 87.25 117 ALA B CA 1
ATOM 2595 C C . ALA B 1 117 ? -21.562 8.156 -5.07 1 87.25 117 ALA B C 1
ATOM 2597 O O . ALA B 1 117 ? -22.078 9.203 -4.676 1 87.25 117 ALA B O 1
ATOM 2598 N N . LEU B 1 118 ? -21.688 7.027 -4.453 1 89.31 118 LEU B N 1
ATOM 2599 C CA . LEU B 1 118 ? -22.453 6.902 -3.213 1 89.31 118 LEU B CA 1
ATOM 2600 C C . LEU B 1 118 ? -21.797 7.715 -2.098 1 89.31 118 LEU B C 1
ATOM 2602 O O . LEU B 1 118 ? -22.5 8.305 -1.268 1 89.31 118 LEU B O 1
ATOM 2606 N N . HIS B 1 119 ? -20.516 7.711 -2.156 1 90.25 119 HIS B N 1
ATOM 2607 C CA . HIS B 1 119 ? -19.766 8.445 -1.139 1 90.25 119 HIS B CA 1
ATOM 2608 C C . HIS B 1 119 ? -20.094 9.938 -1.19 1 90.25 119 HIS B C 1
ATOM 2610 O O . HIS B 1 119 ? -20.328 10.562 -0.153 1 90.25 119 HIS B O 1
ATOM 2616 N N . ILE B 1 120 ? -20.109 10.453 -2.361 1 87.94 120 ILE B N 1
ATOM 2617 C CA . ILE B 1 120 ? -20.406 11.867 -2.553 1 87.94 120 ILE B CA 1
ATOM 2618 C C . ILE B 1 120 ? -21.828 12.164 -2.078 1 87.94 120 ILE B C 1
ATOM 2620 O O . ILE B 1 120 ? -22.062 13.141 -1.365 1 87.94 120 ILE B O 1
ATOM 2624 N N . ALA B 1 121 ? -22.719 11.344 -2.445 1 91.5 121 ALA B N 1
ATOM 2625 C CA . ALA B 1 121 ? -24.109 11.508 -2.068 1 91.5 121 ALA B CA 1
ATOM 2626 C C . ALA B 1 121 ? -24.297 11.398 -0.558 1 91.5 121 ALA B C 1
ATOM 2628 O O . ALA B 1 121 ? -25.031 12.18 0.044 1 91.5 121 ALA B O 1
ATOM 2629 N N . LEU B 1 122 ? -23.641 10.438 0.07 1 92.12 122 LEU B N 1
ATOM 2630 C CA . LEU B 1 122 ? -23.766 10.211 1.506 1 92.12 122 LEU B CA 1
ATOM 2631 C C . LEU B 1 122 ? -23.172 11.375 2.291 1 92.12 122 LEU B C 1
ATOM 2633 O O . LEU B 1 122 ? -23.703 11.766 3.33 1 92.12 122 LEU B O 1
ATOM 2637 N N . ASN B 1 123 ? -22.047 11.844 1.764 1 89.31 123 ASN B N 1
ATOM 2638 C CA . ASN B 1 123 ? -21.453 13.008 2.422 1 89.31 123 ASN B CA 1
ATOM 2639 C C . ASN B 1 123 ? -22.391 14.211 2.371 1 89.31 123 ASN B C 1
ATOM 2641 O O . ASN B 1 123 ? -22.578 14.906 3.375 1 89.31 123 ASN B O 1
ATOM 2645 N N . TYR B 1 124 ? -22.922 14.461 1.188 1 88.75 124 TYR B N 1
ATOM 2646 C CA . TYR B 1 124 ? -23.844 15.57 1.044 1 88.75 124 TYR B CA 1
ATOM 2647 C C . TYR B 1 124 ? -25.047 15.414 1.981 1 88.75 124 TYR B C 1
ATOM 2649 O O . TYR B 1 124 ? -25.438 16.359 2.656 1 88.75 124 TYR B O 1
ATOM 2657 N N . LEU B 1 125 ? -25.547 14.234 2.051 1 91.19 125 LEU B N 1
ATOM 2658 C CA . LEU B 1 125 ? -26.734 13.961 2.846 1 91.19 125 LEU B CA 1
ATOM 2659 C C . LEU B 1 125 ? -26.438 14.055 4.336 1 91.19 125 LEU B C 1
ATOM 2661 O O . LEU B 1 125 ? -27.125 14.742 5.078 1 91.19 125 LEU B O 1
ATOM 2665 N N . LEU B 1 126 ? -25.375 13.414 4.836 1 91 126 LEU B N 1
ATOM 2666 C CA . LEU B 1 126 ? -25.109 13.273 6.266 1 91 126 LEU B CA 1
ATOM 2667 C C . LEU B 1 126 ? -24.453 14.531 6.82 1 91 126 LEU B C 1
ATOM 2669 O O . LEU B 1 126 ? -24.719 14.914 7.965 1 91 126 LEU B O 1
ATOM 2673 N N . VAL B 1 127 ? -23.641 15.133 5.984 1 86.06 127 VAL B N 1
ATOM 2674 C CA . VAL B 1 127 ? -22.891 16.281 6.48 1 86.06 127 VAL B CA 1
ATOM 2675 C C . VAL B 1 127 ? -23.719 17.562 6.273 1 86.06 127 VAL B C 1
ATOM 2677 O O . VAL B 1 127 ? -23.906 18.344 7.207 1 86.06 127 VAL B O 1
ATOM 2680 N N . ASN B 1 128 ? -24.25 17.766 5.062 1 84.69 128 ASN B N 1
ATOM 2681 C CA . ASN B 1 128 ? -24.859 19.031 4.711 1 84.69 128 ASN B CA 1
ATOM 2682 C C . ASN B 1 128 ? -26.359 19.047 5.043 1 84.69 128 ASN B C 1
ATOM 2684 O O . ASN B 1 128 ? -26.875 20.062 5.496 1 84.69 128 ASN B O 1
ATOM 2688 N N . VAL B 1 129 ? -27.016 18.031 4.805 1 89.5 129 VAL B N 1
ATOM 2689 C CA . VAL B 1 129 ? -28.469 18.031 4.961 1 89.5 129 VAL B CA 1
ATOM 2690 C C . VAL B 1 129 ? -28.828 17.703 6.41 1 89.5 129 VAL B C 1
ATOM 2692 O O . VAL B 1 129 ? -29.531 18.469 7.07 1 89.5 129 VAL B O 1
ATOM 2695 N N . VAL B 1 130 ? -28.328 16.609 6.992 1 90.88 130 VAL B N 1
ATOM 2696 C CA . VAL B 1 130 ? -28.641 16.188 8.344 1 90.88 130 VAL B CA 1
ATOM 2697 C C . VAL B 1 130 ? -27.828 16.984 9.352 1 90.88 130 VAL B C 1
ATOM 2699 O O . VAL B 1 130 ? -28.234 17.156 10.508 1 90.88 130 VAL B O 1
ATOM 2702 N N . GLY B 1 131 ? -26.594 17.406 8.914 1 86.12 131 GLY B N 1
ATOM 2703 C CA . GLY B 1 131 ? -25.766 18.281 9.734 1 86.12 131 GLY B CA 1
ATOM 2704 C C . GLY B 1 131 ? -24.969 17.531 10.789 1 86.12 131 GLY B C 1
ATOM 2705 O O . GLY B 1 131 ? -24.797 18.031 11.906 1 86.12 131 GLY B O 1
ATOM 2706 N N . LEU B 1 132 ? -24.562 16.312 10.547 1 87.25 132 LEU B N 1
ATOM 2707 C CA . LEU B 1 132 ? -23.844 15.492 11.523 1 87.25 132 LEU B CA 1
ATOM 2708 C C . LEU B 1 132 ? -22.359 15.852 11.539 1 87.25 132 LEU B C 1
ATOM 2710 O O . LEU B 1 132 ? -21.594 15.328 12.359 1 87.25 132 LEU B O 1
ATOM 2714 N N . GLY B 1 133 ? -21.953 16.781 10.625 1 81.94 133 GLY B N 1
ATOM 2715 C CA . GLY B 1 133 ? -20.594 17.281 10.625 1 81.94 133 GLY B CA 1
ATOM 2716 C C . GLY B 1 133 ? -19.562 16.172 10.461 1 81.94 133 GLY B C 1
ATOM 2717 O O . GLY B 1 133 ? -19.641 15.383 9.523 1 81.94 133 GLY B O 1
ATOM 2718 N N . LEU B 1 134 ? -18.625 16.047 11.461 1 82 134 LEU B N 1
ATOM 2719 C CA . LEU B 1 134 ? -17.531 15.086 11.43 1 82 134 LEU B CA 1
ATOM 2720 C C . LEU B 1 134 ? -18.062 13.664 11.562 1 82 134 LEU B C 1
ATOM 2722 O O . LEU B 1 134 ? -17.562 12.742 10.906 1 82 134 LEU B O 1
ATOM 2726 N N . THR B 1 135 ? -19.016 13.562 12.422 1 87.75 135 THR B N 1
ATOM 2727 C CA . THR B 1 135 ? -19.625 12.25 12.602 1 87.75 135 THR B CA 1
ATOM 2728 C C . THR B 1 135 ? -20.281 11.781 11.305 1 87.75 135 THR B C 1
ATOM 2730 O O . THR B 1 135 ? -20.172 10.609 10.938 1 87.75 135 THR B O 1
ATOM 2733 N N . GLY B 1 136 ? -20.859 12.656 10.578 1 87.5 136 GLY B N 1
ATOM 2734 C CA . GLY B 1 136 ? -21.484 12.32 9.305 1 87.5 136 GLY B CA 1
ATOM 2735 C C . GLY B 1 136 ? -20.484 11.906 8.242 1 87.5 136 GLY B C 1
ATOM 2736 O O . GLY B 1 136 ? -20.719 10.961 7.492 1 87.5 136 GLY B O 1
ATOM 2737 N N . ALA B 1 137 ? -19.422 12.609 8.188 1 85.94 137 ALA B N 1
ATOM 2738 C CA . ALA B 1 137 ? -18.359 12.297 7.227 1 85.94 137 ALA B CA 1
ATOM 2739 C C . ALA B 1 137 ? -17.781 10.914 7.484 1 85.94 137 ALA B C 1
ATOM 2741 O O . ALA B 1 137 ? -17.531 10.156 6.547 1 85.94 137 ALA B O 1
ATOM 2742 N N . SER B 1 138 ? -17.516 10.617 8.75 1 87 138 SER B N 1
ATOM 2743 C CA . SER B 1 138 ? -16.953 9.32 9.117 1 87 138 SER B CA 1
ATOM 2744 C C . SER B 1 138 ? -17.938 8.195 8.805 1 87 138 SER B C 1
ATOM 2746 O O . SER B 1 138 ? -17.531 7.133 8.328 1 87 138 SER B O 1
ATOM 2748 N N . LEU B 1 139 ? -19.141 8.477 9.055 1 91.06 139 LEU B N 1
ATOM 2749 C CA . LEU B 1 139 ? -20.172 7.469 8.773 1 91.06 139 LEU B CA 1
ATOM 2750 C C . LEU B 1 139 ? -20.328 7.27 7.273 1 91.06 139 LEU B C 1
ATOM 2752 O O . LEU B 1 139 ? -20.594 6.152 6.82 1 91.06 139 LEU B O 1
ATOM 2756 N N . ALA B 1 140 ? -20.203 8.281 6.555 1 91.31 140 ALA B N 1
ATOM 2757 C CA . ALA B 1 140 ? -20.312 8.195 5.098 1 91.31 140 ALA B CA 1
ATOM 2758 C C . ALA B 1 140 ? -19.203 7.312 4.523 1 91.31 140 ALA B C 1
ATOM 2760 O O . ALA B 1 140 ? -19.469 6.461 3.67 1 91.31 140 ALA B O 1
ATOM 2761 N N . ILE B 1 141 ? -18.062 7.461 4.957 1 89.12 141 ILE B N 1
ATOM 2762 C CA . ILE B 1 141 ? -16.938 6.664 4.477 1 89.12 141 ILE B CA 1
ATOM 2763 C C . ILE B 1 141 ? -17.141 5.203 4.879 1 89.12 141 ILE B C 1
ATOM 2765 O O . ILE B 1 141 ? -16.875 4.293 4.082 1 89.12 141 ILE B O 1
ATOM 2769 N N . SER B 1 142 ? -17.531 5.031 6.094 1 91.62 142 SER B N 1
ATOM 2770 C CA . SER B 1 142 ? -17.781 3.674 6.566 1 91.62 142 SER B CA 1
ATOM 2771 C C . SER B 1 142 ? -18.844 2.98 5.727 1 91.62 142 SER B C 1
ATOM 2773 O O . SER B 1 142 ? -18.688 1.824 5.332 1 91.62 142 SER B O 1
ATOM 2775 N N . ALA B 1 143 ? -19.844 3.711 5.508 1 93.06 143 ALA B N 1
ATOM 2776 C CA . ALA B 1 143 ? -20.938 3.156 4.695 1 93.06 143 ALA B CA 1
ATOM 2777 C C . ALA B 1 143 ? -20.453 2.846 3.281 1 93.06 143 ALA B C 1
ATOM 2779 O O . ALA B 1 143 ? -20.812 1.812 2.709 1 93.06 143 ALA B O 1
ATOM 2780 N N . THR B 1 144 ? -19.672 3.703 2.742 1 90.81 144 THR B N 1
ATOM 2781 C CA . THR B 1 144 ? -19.141 3.512 1.396 1 90.81 144 THR B CA 1
ATOM 2782 C C . THR B 1 144 ? -18.266 2.264 1.334 1 90.81 144 THR B C 1
ATOM 2784 O O . THR B 1 144 ? -18.375 1.468 0.4 1 90.81 144 THR B O 1
ATOM 2787 N N . PHE B 1 145 ? -17.469 2.07 2.334 1 90.75 145 PHE B N 1
ATOM 2788 C CA . PHE B 1 145 ? -16.594 0.901 2.361 1 90.75 145 PHE B CA 1
ATOM 2789 C C . PHE B 1 145 ? -17.406 -0.378 2.498 1 90.75 145 PHE B C 1
ATOM 2791 O O . PHE B 1 145 ? -17.078 -1.396 1.883 1 90.75 145 PHE B O 1
ATOM 2798 N N . TRP B 1 146 ? -18.422 -0.269 3.219 1 94.25 146 TRP B N 1
ATOM 2799 C CA . TRP B 1 146 ? -19.266 -1.45 3.379 1 94.25 146 TRP B CA 1
ATOM 2800 C C . TRP B 1 146 ? -20 -1.782 2.076 1 94.25 146 TRP B C 1
ATOM 2802 O O . TRP B 1 146 ? -20.109 -2.953 1.702 1 94.25 146 TRP B O 1
ATOM 2812 N N . VAL B 1 147 ? -20.469 -0.8 1.496 1 93.44 147 VAL B N 1
ATOM 2813 C CA . VAL B 1 147 ? -21.141 -1.032 0.221 1 93.44 147 VAL B CA 1
ATOM 2814 C C . VAL B 1 147 ? -20.156 -1.641 -0.777 1 93.44 147 VAL B C 1
ATOM 2816 O O . VAL B 1 147 ? -20.484 -2.594 -1.485 1 93.44 147 VAL B O 1
ATOM 2819 N N . SER B 1 148 ? -18.969 -1.067 -0.87 1 91.06 148 SER B N 1
ATOM 2820 C CA . SER B 1 148 ? -17.938 -1.599 -1.769 1 91.06 148 SER B CA 1
ATOM 2821 C C . SER B 1 148 ? -17.609 -3.049 -1.433 1 91.06 148 SER B C 1
ATOM 2823 O O . SER B 1 148 ? -17.547 -3.898 -2.324 1 91.06 148 SER B O 1
ATOM 2825 N N . CYS B 1 149 ? -17.438 -3.324 -0.207 1 93.19 149 CYS B N 1
ATOM 2826 C CA . CYS B 1 149 ? -17.078 -4.66 0.263 1 93.19 149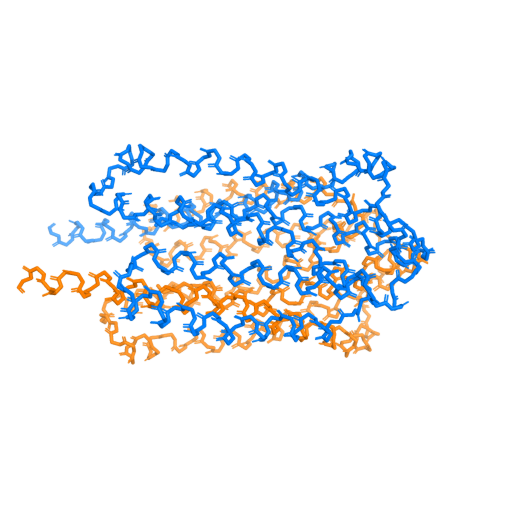 CYS B CA 1
ATOM 2827 C C . CYS B 1 149 ? -18.188 -5.66 -0.081 1 93.19 149 CYS B C 1
ATOM 2829 O O . CYS B 1 149 ? -17.906 -6.734 -0.618 1 93.19 149 CYS B O 1
ATOM 2831 N N . LEU B 1 150 ? -19.391 -5.289 0.214 1 94.44 150 LEU B N 1
ATOM 2832 C CA . LEU B 1 150 ? -20.516 -6.191 -0.018 1 94.44 150 LEU B CA 1
ATOM 2833 C C . LEU B 1 150 ? -20.734 -6.406 -1.511 1 94.44 150 LEU B C 1
ATOM 2835 O O . LEU B 1 150 ? -21.094 -7.504 -1.937 1 94.44 150 LEU B O 1
ATOM 2839 N N . MET B 1 151 ? -20.516 -5.379 -2.262 1 92.88 151 MET B N 1
ATOM 2840 C CA . MET B 1 151 ? -20.656 -5.508 -3.711 1 92.88 151 MET B CA 1
ATOM 2841 C C . MET B 1 151 ? -19.625 -6.492 -4.266 1 92.88 151 MET B C 1
ATOM 2843 O O . MET B 1 151 ? -19.969 -7.367 -5.062 1 92.88 151 MET B O 1
ATOM 2847 N N . LEU B 1 152 ? -18.453 -6.355 -3.848 1 92.56 152 LEU B N 1
ATOM 2848 C CA . LEU B 1 152 ? -17.406 -7.242 -4.34 1 92.56 152 LEU B CA 1
ATOM 2849 C C . LEU B 1 152 ? -17.594 -8.656 -3.807 1 92.56 152 LEU B C 1
ATOM 2851 O O . LEU B 1 152 ? -17.344 -9.633 -4.523 1 92.56 152 LEU B O 1
ATOM 2855 N N . LEU B 1 153 ? -17.984 -8.719 -2.574 1 93.31 153 LEU B N 1
ATOM 2856 C CA . LEU B 1 153 ? -18.266 -10.023 -1.996 1 93.31 153 LEU B CA 1
ATOM 2857 C C . LEU B 1 153 ? -19.375 -10.734 -2.773 1 93.31 153 LEU B C 1
ATOM 2859 O O . LEU B 1 153 ? -19.25 -11.922 -3.078 1 93.31 153 LEU B O 1
ATOM 2863 N N . ALA B 1 154 ? -20.391 -10 -3.035 1 92.62 154 ALA B N 1
ATOM 2864 C CA . ALA B 1 154 ? -21.5 -10.562 -3.818 1 92.62 154 ALA B CA 1
ATOM 2865 C C . ALA B 1 154 ? -21.016 -11.008 -5.195 1 92.62 154 ALA B C 1
ATOM 2867 O O . ALA B 1 154 ? -21.422 -12.062 -5.688 1 92.62 154 ALA B O 1
ATOM 2868 N N . TYR B 1 155 ? -20.188 -10.211 -5.801 1 92.56 155 TYR B N 1
ATOM 2869 C CA . TYR B 1 155 ? -19.625 -10.555 -7.105 1 92.56 155 TYR B CA 1
ATOM 2870 C C . TYR B 1 155 ? -18.844 -11.867 -7.039 1 92.56 155 TYR B C 1
ATOM 2872 O O . TYR B 1 155 ? -19 -12.727 -7.906 1 92.56 155 TYR B O 1
ATOM 2880 N N . VAL B 1 156 ? -18.062 -12.078 -6.051 1 91.81 156 VAL B N 1
ATOM 2881 C CA . VAL B 1 156 ? -17.234 -13.266 -5.891 1 91.81 156 VAL B CA 1
ATOM 2882 C C . VAL B 1 156 ? -18.125 -14.477 -5.617 1 91.81 156 VAL B C 1
ATOM 2884 O O . VAL B 1 156 ? -17.906 -15.562 -6.172 1 91.81 156 VAL B O 1
ATOM 2887 N N . MET B 1 157 ? -19.156 -14.289 -4.824 1 89.5 157 MET B N 1
ATOM 2888 C CA . MET B 1 157 ? -19.984 -15.398 -4.379 1 89.5 157 MET B CA 1
ATOM 2889 C C . MET B 1 157 ? -20.969 -15.82 -5.473 1 89.5 157 MET B C 1
ATOM 2891 O O . MET B 1 157 ? -21.344 -16.984 -5.562 1 89.5 157 MET B O 1
ATOM 2895 N N . TRP B 1 158 ? -21.312 -14.898 -6.328 1 90.31 158 TRP B N 1
ATOM 2896 C CA . TRP B 1 158 ? -22.406 -15.211 -7.223 1 90.31 158 TRP B CA 1
ATOM 2897 C C . TRP B 1 158 ? -21.922 -15.344 -8.664 1 90.31 158 TRP B C 1
ATOM 2899 O O . TRP B 1 158 ? -22.641 -15.859 -9.523 1 90.31 158 TRP B O 1
ATOM 2909 N N . SER B 1 159 ? -20.781 -14.906 -8.93 1 90.12 159 SER B N 1
ATOM 2910 C CA . SER B 1 159 ? -20.266 -15.039 -10.289 1 90.12 159 SER B CA 1
ATOM 2911 C C . SER B 1 159 ? -19.766 -16.453 -10.547 1 90.12 159 SER B C 1
ATOM 2913 O O . SER B 1 159 ? -19.156 -17.078 -9.672 1 90.12 159 SER B O 1
ATOM 2915 N N . LYS B 1 160 ? -19.969 -16.953 -11.75 1 91.38 160 LYS B N 1
ATOM 2916 C CA . LYS B 1 160 ? -19.531 -18.281 -12.156 1 91.38 160 LYS B CA 1
ATOM 2917 C C . LYS B 1 160 ? -18.031 -18.297 -12.438 1 91.38 160 LYS B C 1
ATOM 2919 O O . LYS B 1 160 ? -17.422 -19.375 -12.469 1 91.38 160 LYS B O 1
ATOM 2924 N N . GLU B 1 161 ? -17.578 -17.094 -12.57 1 90.5 161 GLU B N 1
ATOM 2925 C CA . GLU B 1 161 ? -16.156 -16.953 -12.875 1 90.5 161 GLU B CA 1
ATOM 2926 C C . GLU B 1 161 ? -15.289 -17.516 -11.75 1 90.5 161 GLU B C 1
ATOM 2928 O O . GLU B 1 161 ? -14.141 -17.922 -11.977 1 90.5 161 GLU B O 1
ATOM 2933 N N . PHE B 1 162 ? -15.844 -17.672 -10.562 1 93.81 162 PHE B N 1
ATOM 2934 C CA . PHE B 1 162 ? -15.039 -18.031 -9.406 1 93.81 162 PHE B CA 1
ATOM 2935 C C . PHE B 1 162 ? -15.414 -19.422 -8.898 1 93.81 162 PHE B C 1
ATOM 2937 O O . PHE B 1 162 ? -15.062 -19.797 -7.781 1 93.81 162 PHE B O 1
ATOM 2944 N N . ASP B 1 163 ? -16.047 -20.203 -9.688 1 93.31 163 ASP B N 1
ATOM 2945 C CA . ASP B 1 163 ? -16.5 -21.547 -9.297 1 93.31 163 ASP B CA 1
ATOM 2946 C C . ASP B 1 163 ? -15.312 -22.422 -8.906 1 93.31 163 ASP B C 1
ATOM 2948 O O . ASP B 1 163 ? -15.438 -23.281 -8.023 1 93.31 163 ASP B O 1
ATOM 2952 N N . GLU B 1 164 ? -14.234 -22.172 -9.508 1 94.31 164 GLU B N 1
ATOM 2953 C CA . GLU B 1 164 ? -13.062 -23 -9.234 1 94.31 164 GLU B CA 1
ATOM 2954 C C . GLU B 1 164 ? -12.305 -22.5 -8.008 1 94.31 164 GLU B C 1
ATOM 2956 O O . GLU B 1 164 ? -11.648 -23.297 -7.32 1 94.31 164 GLU B O 1
ATOM 2961 N N . THR B 1 165 ? -12.422 -21.203 -7.719 1 94.69 165 THR B N 1
ATOM 2962 C CA . THR B 1 165 ? -11.586 -20.625 -6.676 1 94.69 165 THR B CA 1
ATOM 2963 C C . THR B 1 165 ? -12.391 -20.406 -5.398 1 94.69 165 THR B C 1
ATOM 2965 O O . THR B 1 165 ? -11.828 -20.312 -4.309 1 94.69 165 THR B O 1
ATOM 2968 N N . TRP B 1 166 ? -13.641 -20.328 -5.574 1 94.06 166 TRP B N 1
ATOM 2969 C CA . TRP B 1 166 ? -14.508 -20.156 -4.414 1 94.06 166 TRP B CA 1
ATOM 2970 C C . TRP B 1 166 ? -15.477 -21.328 -4.281 1 94.06 166 TRP B C 1
ATOM 2972 O O . TRP B 1 166 ? -16.453 -21.422 -5.031 1 94.06 166 TRP B O 1
ATOM 2982 N N . LYS B 1 167 ? -15.289 -22.141 -3.246 1 93.12 167 LYS B N 1
ATOM 2983 C CA . LYS B 1 167 ? -16.125 -23.312 -3.039 1 93.12 167 LYS B CA 1
ATOM 2984 C C . LYS B 1 167 ? -16.938 -23.203 -1.754 1 93.12 167 LYS B C 1
ATOM 2986 O O . LYS B 1 167 ? -17.406 -24.203 -1.205 1 93.12 167 LYS B O 1
ATOM 2991 N N . GLY B 1 168 ? -17.062 -22 -1.301 1 90.69 168 GLY B N 1
ATOM 2992 C CA . GLY B 1 168 ? -17.812 -21.781 -0.075 1 90.69 168 GLY B CA 1
ATOM 2993 C C . GLY B 1 168 ? -16.938 -21.719 1.161 1 90.69 168 GLY B C 1
ATOM 2994 O O . GLY B 1 168 ? -15.719 -21.828 1.065 1 90.69 168 GLY B O 1
ATOM 2995 N N . PHE B 1 169 ? -17.516 -21.484 2.223 1 91.56 169 PHE B N 1
ATOM 2996 C CA . PHE B 1 169 ? -16.797 -21.375 3.484 1 91.56 169 PHE B CA 1
ATOM 2997 C C . PHE B 1 169 ? -16.312 -22.75 3.955 1 91.56 169 PHE B C 1
ATOM 2999 O O . PHE B 1 169 ? -17.031 -23.734 3.818 1 91.56 169 PHE B O 1
ATOM 3006 N N . SER B 1 170 ? -15.07 -22.781 4.387 1 93.88 170 SER B N 1
ATOM 3007 C CA . SER B 1 170 ? -14.477 -24.031 4.859 1 93.88 170 SER B CA 1
ATOM 3008 C C . SER B 1 170 ? -13.633 -23.812 6.105 1 93.88 170 SER B C 1
ATOM 3010 O O . SER B 1 170 ? -12.891 -22.828 6.191 1 93.88 170 SER B O 1
ATOM 3012 N N . THR B 1 171 ? -13.625 -24.734 7.031 1 94.38 171 THR B N 1
ATOM 3013 C CA . THR B 1 171 ? -12.797 -24.672 8.234 1 94.38 171 THR B CA 1
ATOM 3014 C C . THR B 1 171 ? -11.336 -24.953 7.906 1 94.38 171 THR B C 1
ATOM 3016 O O . THR B 1 171 ? -10.445 -24.672 8.711 1 94.38 171 THR B O 1
ATOM 3019 N N . ASP B 1 172 ? -11.172 -25.453 6.707 1 94.62 172 ASP B N 1
ATOM 3020 C CA . ASP B 1 172 ? -9.805 -25.719 6.273 1 94.62 172 ASP B CA 1
ATOM 3021 C C . ASP B 1 172 ? -9 -24.422 6.191 1 94.62 172 ASP B C 1
ATOM 3023 O O . ASP B 1 172 ? -7.77 -24.438 6.219 1 94.62 172 ASP B O 1
ATOM 3027 N N . ALA B 1 173 ? -9.734 -23.328 6.082 1 94.69 173 ALA B N 1
ATOM 3028 C CA . ALA B 1 173 ? -9.086 -22.031 5.98 1 94.69 173 ALA B CA 1
ATOM 3029 C C . ALA B 1 173 ? -8.234 -21.734 7.215 1 94.69 173 ALA B C 1
ATOM 3031 O O . ALA B 1 173 ? -7.242 -21.016 7.133 1 94.69 173 ALA B O 1
ATOM 3032 N N . LEU B 1 174 ? -8.602 -22.375 8.352 1 95.06 174 LEU B N 1
ATOM 3033 C CA . LEU B 1 174 ? -7.883 -22.156 9.602 1 95.06 174 LEU B CA 1
ATOM 3034 C C . LEU B 1 174 ? -6.484 -22.75 9.539 1 95.06 174 LEU B C 1
ATOM 3036 O O . LEU B 1 174 ? -5.574 -22.297 10.234 1 95.06 174 LEU B O 1
ATOM 3040 N N . ASN B 1 175 ? -6.289 -23.734 8.648 1 93.88 175 ASN B N 1
ATOM 3041 C CA . ASN B 1 175 ? -4.988 -24.375 8.477 1 93.88 175 ASN B CA 1
ATOM 3042 C C . ASN B 1 175 ? -4.02 -23.453 7.727 1 93.88 175 ASN B C 1
ATOM 3044 O O . ASN B 1 175 ? -2.809 -23.703 7.73 1 93.88 175 ASN B O 1
ATOM 3048 N N . TYR B 1 176 ? -4.582 -22.438 7.176 1 93.75 176 TYR B N 1
ATOM 3049 C CA . TYR B 1 176 ? -3.74 -21.594 6.34 1 93.75 176 TYR B CA 1
ATOM 3050 C C . TYR B 1 176 ? -3.514 -20.234 7 1 93.75 176 TYR B C 1
ATOM 3052 O O . TYR B 1 176 ? -2.949 -19.328 6.383 1 93.75 176 TYR B O 1
ATOM 3060 N N . LEU B 1 177 ? -3.949 -20.172 8.227 1 92.69 177 LEU B N 1
ATOM 3061 C CA . LEU B 1 177 ? -3.697 -18.953 8.992 1 92.69 177 LEU B CA 1
ATOM 3062 C C . LEU B 1 177 ? -2.211 -18.797 9.289 1 92.69 177 LEU B C 1
ATOM 3064 O O . LEU B 1 177 ? -1.656 -17.703 9.141 1 92.69 177 LEU B O 1
ATOM 3068 N N . LEU B 1 178 ? -1.588 -19.891 9.617 1 90.25 178 LEU B N 1
ATOM 3069 C CA . LEU B 1 178 ? -0.19 -19.828 10.031 1 90.25 178 LEU B CA 1
ATOM 3070 C C . LEU B 1 178 ? 0.71 -19.469 8.852 1 90.25 178 LEU B C 1
ATOM 3072 O O . LEU B 1 178 ? 1.552 -18.578 8.961 1 90.25 178 LEU B O 1
ATOM 3076 N N . PRO B 1 179 ? 0.481 -20.156 7.738 1 87.56 179 PRO B N 1
ATOM 3077 C CA . PRO B 1 179 ? 1.277 -19.75 6.574 1 87.56 179 PRO B CA 1
ATOM 3078 C C . PRO B 1 179 ? 1.061 -18.281 6.191 1 87.56 179 PRO B C 1
ATOM 3080 O O . PRO B 1 179 ? 2.006 -17.594 5.793 1 87.56 179 PRO B O 1
ATOM 3083 N N . THR B 1 180 ? -0.119 -17.875 6.324 1 89.56 180 THR B N 1
ATOM 3084 C CA . THR B 1 180 ? -0.44 -16.484 5.988 1 89.56 180 THR B CA 1
ATOM 3085 C C . THR B 1 180 ? 0.228 -15.531 6.969 1 89.56 180 THR B C 1
ATOM 3087 O O . THR B 1 180 ? 0.808 -14.523 6.559 1 89.56 180 THR B O 1
ATOM 3090 N N . ILE B 1 181 ? 0.274 -15.867 8.172 1 89.81 181 ILE B N 1
ATOM 3091 C CA . ILE B 1 181 ? 0.87 -15.016 9.195 1 89.81 181 ILE B CA 1
ATOM 3092 C C . ILE B 1 181 ? 2.389 -15.008 9.039 1 89.81 181 ILE B C 1
ATOM 3094 O O . ILE B 1 181 ? 3.025 -13.961 9.195 1 89.81 181 ILE B O 1
ATOM 3098 N N . LYS B 1 182 ? 2.912 -16.109 8.719 1 87.94 182 LYS B N 1
ATOM 3099 C CA . LYS B 1 182 ? 4.359 -16.234 8.562 1 87.94 182 LYS B CA 1
ATOM 3100 C C . LYS B 1 182 ? 4.871 -15.336 7.445 1 87.94 182 LYS B C 1
ATOM 3102 O O . LYS B 1 182 ? 5.977 -14.797 7.535 1 87.94 182 LYS B O 1
ATOM 3107 N N . LEU B 1 183 ? 4.082 -15.211 6.496 1 85.88 183 LEU B N 1
ATOM 3108 C CA . LEU B 1 183 ? 4.477 -14.359 5.379 1 85.88 183 LEU B CA 1
ATOM 3109 C C . LEU B 1 183 ? 4.117 -12.898 5.656 1 85.88 183 LEU B C 1
ATOM 3111 O O . LEU B 1 183 ? 4.852 -11.992 5.262 1 85.88 183 LEU B O 1
ATOM 3115 N N . ALA B 1 184 ? 3.068 -12.664 6.332 1 86.88 184 ALA B N 1
ATOM 3116 C CA . ALA B 1 184 ? 2.541 -11.328 6.562 1 86.88 184 ALA B CA 1
ATOM 3117 C C . ALA B 1 184 ? 3.412 -10.555 7.551 1 86.88 184 ALA B C 1
ATOM 3119 O O . ALA B 1 184 ? 3.592 -9.344 7.418 1 86.88 184 ALA B O 1
ATOM 3120 N N . MET B 1 185 ? 3.977 -11.133 8.484 1 87.69 185 MET B N 1
ATOM 3121 C CA . MET B 1 185 ? 4.688 -10.477 9.578 1 87.69 185 MET B CA 1
ATOM 3122 C C . MET B 1 185 ? 5.945 -9.781 9.07 1 87.69 185 MET B C 1
ATOM 3124 O O . MET B 1 185 ? 6.137 -8.586 9.297 1 87.69 185 MET B O 1
ATOM 3128 N N . PRO B 1 186 ? 6.785 -10.547 8.375 1 82.81 186 PRO B N 1
ATOM 3129 C CA . PRO B 1 186 ? 7.961 -9.852 7.84 1 82.81 186 PRO B CA 1
ATOM 3130 C C . PRO B 1 186 ? 7.594 -8.688 6.922 1 82.81 186 PRO B C 1
ATOM 3132 O O . PRO B 1 186 ? 8.258 -7.648 6.941 1 82.81 186 PRO B O 1
ATOM 3135 N N . SER B 1 187 ? 6.562 -8.883 6.164 1 79.44 187 SER B N 1
ATOM 3136 C CA . SER B 1 187 ? 6.105 -7.824 5.266 1 79.44 187 SER B CA 1
ATOM 3137 C C . SER B 1 187 ? 5.609 -6.609 6.047 1 79.44 187 SER B C 1
ATOM 3139 O O . SER B 1 187 ? 5.875 -5.469 5.664 1 79.44 187 SER B O 1
ATOM 3141 N N . ALA B 1 188 ? 4.934 -6.926 7.078 1 82.88 188 ALA B N 1
ATOM 3142 C CA . ALA B 1 188 ? 4.441 -5.855 7.938 1 82.88 188 ALA B CA 1
ATOM 3143 C C . ALA B 1 188 ? 5.598 -5.086 8.578 1 82.88 188 ALA B C 1
ATOM 3145 O O . ALA B 1 188 ? 5.57 -3.854 8.641 1 82.88 188 ALA B O 1
ATOM 3146 N N . ILE B 1 189 ? 6.543 -5.777 8.969 1 83.38 189 ILE B N 1
ATOM 3147 C CA . ILE B 1 189 ? 7.703 -5.168 9.609 1 83.38 189 ILE B CA 1
ATOM 3148 C C . ILE B 1 189 ? 8.445 -4.289 8.602 1 83.38 189 ILE B C 1
ATOM 3150 O O . ILE B 1 189 ? 8.875 -3.182 8.93 1 83.38 189 ILE B O 1
ATOM 3154 N N . MET B 1 190 ? 8.539 -4.781 7.438 1 82 190 MET B N 1
ATOM 3155 C CA . MET B 1 190 ? 9.219 -4.031 6.387 1 82 190 MET B CA 1
ATOM 3156 C C . MET B 1 190 ? 8.516 -2.709 6.113 1 82 190 MET B C 1
ATOM 3158 O O . MET B 1 190 ? 9.148 -1.656 6.07 1 82 190 MET B O 1
ATOM 3162 N N . VAL B 1 191 ? 7.262 -2.766 5.957 1 77.19 191 VAL B N 1
ATOM 3163 C CA . VAL B 1 191 ? 6.488 -1.565 5.66 1 77.19 191 VAL B CA 1
ATOM 3164 C C . VAL B 1 191 ? 6.562 -0.6 6.844 1 77.19 191 VAL B C 1
ATOM 3166 O O . VAL B 1 191 ? 6.648 0.616 6.652 1 77.19 191 VAL B O 1
ATOM 3169 N N . TRP B 1 192 ? 6.594 -1.211 7.98 1 78.25 192 TRP B N 1
ATOM 3170 C CA . TRP B 1 192 ? 6.703 -0.4 9.188 1 78.25 192 TRP B CA 1
ATOM 3171 C C . TRP B 1 192 ? 8.047 0.326 9.234 1 78.25 192 TRP B C 1
ATOM 3173 O O . TRP B 1 192 ? 8.109 1.499 9.617 1 78.25 192 TRP B O 1
ATOM 3183 N N . LEU B 1 193 ? 9.016 -0.333 8.906 1 77.31 193 LEU B N 1
ATOM 3184 C CA . LEU B 1 193 ? 10.352 0.262 8.914 1 77.31 193 LEU B CA 1
ATOM 3185 C C . LEU B 1 193 ? 10.461 1.37 7.875 1 77.31 193 LEU B C 1
ATOM 3187 O O . LEU B 1 193 ? 11.078 2.406 8.125 1 77.31 193 LEU B O 1
ATOM 3191 N N . VAL B 1 194 ? 9.867 1.155 6.742 1 73.06 194 VAL B N 1
ATOM 3192 C CA . VAL B 1 194 ? 9.867 2.178 5.699 1 73.06 194 VAL B CA 1
ATOM 3193 C C . VAL B 1 194 ? 9.125 3.416 6.191 1 73.06 194 VAL B C 1
ATOM 3195 O O . VAL B 1 194 ? 9.562 4.547 5.957 1 73.06 194 VAL B O 1
ATOM 3198 N N . ARG B 1 195 ? 8.07 3.264 6.828 1 73.38 195 ARG B N 1
ATOM 3199 C CA . ARG B 1 195 ? 7.277 4.371 7.363 1 73.38 195 ARG B CA 1
ATOM 3200 C C . ARG B 1 195 ? 8.039 5.098 8.469 1 73.38 195 ARG B C 1
ATOM 3202 O O . ARG B 1 195 ? 7.922 6.316 8.609 1 73.38 195 ARG B O 1
ATOM 3209 N N . LEU B 1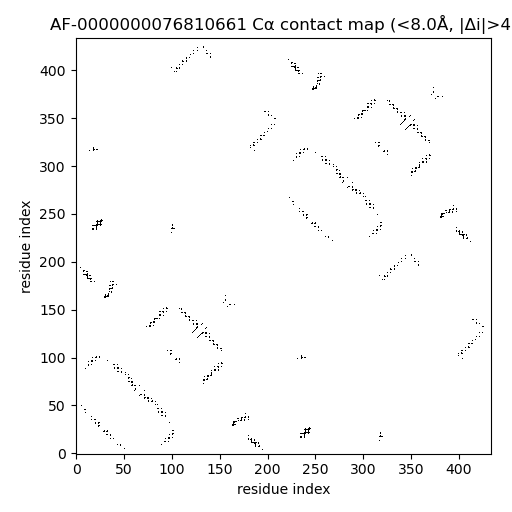 196 ? 8.773 4.316 9.234 1 75.75 196 LEU B N 1
ATOM 3210 C CA . LEU B 1 196 ? 9.586 4.922 10.289 1 75.75 196 LEU B CA 1
ATOM 3211 C C . LEU B 1 196 ? 10.633 5.855 9.695 1 75.75 196 LEU B C 1
ATOM 3213 O O . LEU B 1 196 ? 10.969 6.879 10.297 1 75.75 196 LEU B O 1
ATOM 3217 N N . HIS B 1 197 ? 11.102 5.5 8.539 1 76.06 197 HIS B N 1
ATOM 3218 C CA . HIS B 1 197 ? 12.023 6.391 7.84 1 76.06 197 HIS B CA 1
ATOM 3219 C C . HIS B 1 197 ? 11.383 7.746 7.57 1 76.06 197 HIS B C 1
ATOM 3221 O O . HIS B 1 197 ? 11.969 8.789 7.867 1 76.06 197 HIS B O 1
ATOM 3227 N N . LEU B 1 198 ? 10.211 7.684 7.117 1 71.19 198 LEU B N 1
ATOM 3228 C CA . LEU B 1 198 ? 9.492 8.906 6.773 1 71.19 198 LEU B CA 1
ATOM 3229 C C . LEU B 1 198 ? 9.148 9.711 8.023 1 71.19 198 LEU B C 1
ATOM 3231 O O . LEU B 1 198 ? 9.242 10.938 8.023 1 71.19 198 LEU B O 1
ATOM 3235 N N . SER B 1 199 ? 8.82 8.984 9.062 1 72.62 199 SER B N 1
ATOM 3236 C CA . SER B 1 199 ? 8.484 9.648 10.32 1 72.62 199 SER B CA 1
ATOM 3237 C C . SER B 1 199 ? 9.703 10.328 10.93 1 72.62 199 SER B C 1
ATOM 3239 O O . SER B 1 199 ? 9.602 11.438 11.461 1 72.62 199 SER B O 1
ATOM 3241 N N . THR B 1 200 ? 10.75 9.617 10.922 1 76.69 200 THR B N 1
ATOM 3242 C CA . THR B 1 200 ? 11.977 10.188 11.461 1 76.69 200 THR B CA 1
ATOM 3243 C C . THR B 1 200 ? 12.383 11.438 10.688 1 76.69 200 THR B C 1
ATOM 3245 O O . THR B 1 200 ? 12.812 12.43 11.273 1 76.69 200 THR B O 1
ATOM 3248 N N . THR B 1 201 ? 12.281 11.367 9.367 1 73.75 201 THR B N 1
ATOM 3249 C CA . THR B 1 201 ? 12.594 12.523 8.531 1 73.75 201 THR B CA 1
ATOM 3250 C C . THR B 1 201 ? 11.672 13.695 8.867 1 73.75 201 THR B C 1
ATOM 3252 O O . THR B 1 201 ? 12.109 14.852 8.898 1 73.75 201 THR B O 1
ATOM 3255 N N . HIS B 1 202 ? 10.398 13.375 9.031 1 68.12 202 HIS B N 1
ATOM 3256 C CA . HIS B 1 202 ? 9.43 14.406 9.391 1 68.12 202 HIS B CA 1
ATOM 3257 C C . HIS B 1 202 ? 9.82 15.086 10.703 1 68.12 202 HIS B C 1
ATOM 3259 O O . HIS B 1 202 ? 9.75 16.312 10.812 1 68.12 202 HIS B O 1
ATOM 3265 N N . VAL B 1 203 ? 10.227 14.328 11.672 1 67.69 203 VAL B N 1
ATOM 3266 C CA . VAL B 1 203 ? 10.625 14.867 12.969 1 67.69 203 VAL B CA 1
ATOM 3267 C C . VAL B 1 203 ? 11.828 15.789 12.805 1 67.69 203 VAL B C 1
ATOM 3269 O O . VAL B 1 203 ? 11.875 16.875 13.383 1 67.69 203 VAL B O 1
ATOM 3272 N N . TYR B 1 204 ? 12.695 15.438 12.016 1 69.38 204 TYR B N 1
ATOM 3273 C CA . TYR B 1 204 ? 13.906 16.234 11.82 1 69.38 204 TYR B CA 1
ATOM 3274 C C . TYR B 1 204 ? 13.602 17.516 11.062 1 69.38 204 TYR B C 1
ATOM 3276 O O . TYR B 1 204 ? 14.18 18.562 11.344 1 69.38 204 TYR B O 1
ATOM 3284 N N . THR B 1 205 ? 12.672 17.391 10.086 1 68.06 205 THR B N 1
ATOM 3285 C CA . THR B 1 205 ? 12.312 18.562 9.305 1 68.06 205 THR B CA 1
ATOM 3286 C C . THR B 1 205 ? 11.547 19.562 10.156 1 68.06 205 THR B C 1
ATOM 3288 O O . THR B 1 205 ? 11.75 20.781 10.039 1 68.06 205 THR B O 1
ATOM 3291 N N . CYS B 1 206 ? 10.617 18.969 10.922 1 61.81 206 CYS B N 1
ATOM 3292 C CA . CYS B 1 206 ? 9.859 19.844 11.805 1 61.81 206 CYS B CA 1
ATOM 3293 C C . CYS B 1 206 ? 10.781 20.562 12.773 1 61.81 206 CYS B C 1
ATOM 3295 O O . CYS B 1 206 ? 10.609 21.75 13.039 1 61.81 206 CYS B O 1
ATOM 3297 N N . ARG B 1 207 ? 11.703 19.969 13.289 1 61.81 207 ARG B N 1
ATOM 3298 C CA . ARG B 1 207 ? 12.664 20.547 14.227 1 61.81 207 ARG B CA 1
ATOM 3299 C C . ARG B 1 207 ? 13.484 21.641 13.547 1 61.81 207 ARG B C 1
ATOM 3301 O O . ARG B 1 207 ? 13.766 22.672 14.156 1 61.81 207 ARG B O 1
ATOM 3308 N N . SER B 1 208 ? 13.781 21.359 12.344 1 63.31 208 SER B N 1
ATOM 3309 C CA . SER B 1 208 ? 14.57 22.344 11.609 1 63.31 208 SER B CA 1
ATOM 3310 C C . SER B 1 208 ? 13.766 23.609 11.32 1 63.31 208 SER B C 1
ATOM 3312 O O . SER B 1 208 ? 14.312 24.719 11.32 1 63.31 208 SER B O 1
ATOM 3314 N N . LEU B 1 209 ? 12.492 23.297 10.977 1 59.66 209 LEU B N 1
ATOM 3315 C CA . LEU B 1 209 ? 11.633 24.453 10.703 1 59.66 209 LEU B CA 1
ATOM 3316 C C . LEU B 1 209 ? 11.398 25.266 11.969 1 59.66 209 LEU B C 1
ATOM 3318 O O . LEU B 1 209 ? 11.383 26.5 11.93 1 59.66 209 LEU B O 1
ATOM 3322 N N . ILE B 1 210 ? 11.102 24.547 13 1 53.72 210 ILE B N 1
ATOM 3323 C CA . ILE B 1 210 ? 10.906 25.234 14.273 1 53.72 210 ILE B CA 1
ATOM 3324 C C . ILE B 1 210 ? 12.203 25.922 14.695 1 53.72 210 ILE B C 1
ATOM 3326 O O . ILE B 1 210 ? 12.18 27.047 15.188 1 53.72 210 ILE B O 1
ATOM 3330 N N . GLY B 1 211 ? 13.289 25.25 14.57 1 50.12 211 GLY B N 1
ATOM 3331 C CA . GLY B 1 211 ? 14.555 25.906 14.867 1 50.12 211 GLY B CA 1
ATOM 3332 C C . GLY B 1 211 ? 14.797 27.141 14.031 1 50.12 211 GLY B C 1
ATOM 3333 O O . GLY B 1 211 ? 15.359 28.125 14.516 1 50.12 211 GLY B O 1
ATOM 3334 N N . PHE B 1 212 ? 14.523 27.062 12.805 1 48.34 212 PHE B N 1
ATOM 3335 C CA . PHE B 1 212 ? 14.648 28.234 11.945 1 48.34 212 PHE B CA 1
ATOM 3336 C C . PHE B 1 212 ? 13.727 29.344 12.422 1 48.34 212 PHE B C 1
ATOM 3338 O O . PHE B 1 212 ? 14.117 30.516 12.438 1 48.34 212 PHE B O 1
ATOM 3345 N N . GLU B 1 213 ? 12.477 29 12.695 1 45.72 213 GLU B N 1
ATOM 3346 C CA . GLU B 1 213 ? 11.594 30.031 13.203 1 45.72 213 GLU B CA 1
ATOM 3347 C C . GLU B 1 213 ? 12.078 30.562 14.555 1 45.72 213 GLU B C 1
ATOM 3349 O O . GLU B 1 213 ? 11.969 31.75 14.836 1 45.72 213 GLU B O 1
ATOM 3354 N N . SER B 1 214 ? 12.508 29.719 15.375 1 41.84 214 SER B N 1
ATOM 3355 C CA . SER B 1 214 ? 12.984 30.219 16.656 1 41.84 214 SER B CA 1
ATOM 3356 C C . SER B 1 214 ? 14.305 30.969 16.516 1 41.84 214 SER B C 1
ATOM 3358 O O . SER B 1 214 ? 14.633 31.812 17.328 1 41.84 214 SER B O 1
ATOM 3360 N N . GLY B 1 215 ? 15.164 30.688 15.656 1 37.81 215 GLY B N 1
ATOM 3361 C CA . GLY B 1 215 ? 16.359 31.5 15.469 1 37.81 215 GLY B CA 1
ATOM 3362 C C . GLY B 1 215 ? 16.062 32.844 14.844 1 37.81 215 GLY B C 1
ATOM 3363 O O . GLY B 1 215 ? 16.953 33.719 14.781 1 37.81 215 GLY B O 1
ATOM 3364 N N . GLN B 1 216 ? 15.156 33.031 14 1 34.75 216 GLN B N 1
ATOM 3365 C CA . GLN B 1 216 ? 14.836 34.406 13.594 1 34.75 216 GLN B CA 1
ATOM 3366 C C . GLN B 1 216 ? 14.102 35.125 14.703 1 34.75 216 GLN B C 1
ATOM 3368 O O . GLN B 1 216 ? 13.828 36.344 14.586 1 34.75 216 GLN B O 1
ATOM 3373 N N . MET B 1 217 ? 13.625 34.562 15.742 1 27.28 217 MET B N 1
ATOM 3374 C CA . MET B 1 217 ? 13.367 35.531 16.828 1 27.28 217 MET B CA 1
ATOM 3375 C C . MET B 1 217 ? 14.617 35.719 17.672 1 27.28 217 MET B C 1
ATOM 3377 O O . MET B 1 217 ? 15.406 34.812 17.859 1 27.28 217 MET B O 1
#

Organism: Aegilops tauschii subsp. strangulata (NCBI:txid200361)

Foldseek 3Di:
DPPPLLCLLLVLLLVLLLVVLLVCVVVVVQQVLQLSLVLSLVVQVVSLVVSLVVLCCQLVVCVVVVHDNVVSVLSSLLSNLLSLLSSLQSNLSSLQSSCVSNVNCVVVVVLLVVLVVQLVVQCCCQCPVVNVNSSSNSNSSSVSSNSSNVVSVCCCVPPPVSVRNHPDDDPCSVVCNVVSCVSSVVSSVVSNVVVVVVVVVVVVVVVVVVVVVVVVD/DPPPLLCLLLVLLLVLLLVVLLVCVVVVVQQVLQLSLQLSLVVQVVSLVVSLVVLCCQLVVCVVVVHDNVVSVLSSLLSNLLSLLSSLQSNLSSLQSSCVSNVNCVVVVVLLVVLVVQLVVQCCCQCPVVNVNSSSNSNSSSVSSNSSNVVSVCCCVPPPVSVRNHPDDDPCSVVCNVVSCVSSVVSSVVSNVVVVVVVVVVVVVVVVVVVVVVVVD

pLDDT: mean 84.24, std 13.92, range [27.23, 96.62]

Sequence (434 aa):
MDSGKCCNLQTGMNGAMETLCGQAYGARMYRLLGLYLQSSLIMSAMVSVLISIVWLFTEPILLCLHQEPEVSHAATVFIRYQIPGLFAYSFLQCLLRYLQTQSIVIPLVVCSMVPFALHIALNYLLVNVVGLGLTGASLAISATFWVSCLMLLAYVMWSKEFDETWKGFSTDALNYLLPTIKLAMPSAIMVWLVRLHLSTTHVYTCRSLIGFESGQMMDSGKCCNLQTGMNGAMETLCGQAYGARMYRLLGLYLQSSLIMSAMVSVLISIVWLFTEPILLCLHQEPEVSHAATVFIRYQIPGLFAYSFLQCLLRYLQTQSIVIPLVVCSMVPFALHIALNYLLVNVVGLGLTGASLAISATFWVSCLMLLAYVMWSKEFDETWKGFSTDALNYLLPTIKLAMPSAIMVWLVRLHLSTTHVYTCRSLIGFESGQM

Secondary structure (DSSP, 8-state):
--TTTTHHHHHHHHHHHHHHHHHHHHTT-HHHHHHHHHHHHHHHHHHHHHHHHHHHTHHHHHHHTT--HHHHHHHHHHHHHTHHHHHHHHHHHHHHHHHHTTT--HHHHHHHHHHHHHHHHHHIIIIIIS--HHHHHHHHHHHHHHHHHHHHHHHHHH-GGGTTT-----GGGGGGHHHHHHHHHHHHHHHHHHHHHHHHHHHHHHHHHHHHHHH--/--TTTTHHHHHHHHHHHHHHHHHHHHTT-HHHHHHHHHHHHHHHHHHHHHHHHHHHTHHHHHHHTT--HHHHHHHHHHHHHTHHHHHHHHHHHHHHHHHHTTT--HHHHHHHHHHHHHHHHHHIIIIIIS--HHHHHHHHHHHHHHHHHHHHHHHHHH-GGGTTT-----GGGGGGHHHHHHHHHHHHHHHHHHHHHHHHHHHHHHHHHHHHHHH--